Protein AF-0000000084897048 (afdb_homodimer)

Radius of gyration: 25.99 Å; Cα contacts (8 Å, |Δi|>4): 1730; chains: 2; bounding box: 58×79×59 Å

Foldseek 3Di:
DPPPPPDQDADVRLLVQFFAFAEAADQQVVVVVPQADPPLSAQCCLPVPVVSRLVQQLLQQLLFHQEDEQSGPPQFPQSQVVVVVVPDDDPDHSLRSLLSSLVSRVVSQVVDDRHFYEYEDEFHVCCVPVVNLVVRLVGLLVSLVSCLVSPGQAYEYAAAQDLVSVLSSLLSNVVSVHQYEYAYAFFQQHGPVRQGLLRSLVSRLVSVHQEYAYAEQAALVRRLVSVLSSVVSCVVVVGDHAYAYAYAQFHAPPCRVPSRHPCQFPCPPPRRVLRGHDLLVLLVSLVSCVVSRHRYYYYYHRQGSSSSSSNSLSCCVSSVHHRNNCVQDNPLGPQCPDPDPVSNVSSDSCNVNVDDDDSPCPPDDPHGDTNPDDDD/DPPPPPDQDADVRLLVQFFAEAEAADQQVVVVVPQADPPLSAQCCLPVPVVSNLVQQLLQQLLFHQEDEQSGPPQFPQSVVVVVVVPDDDPDHSLRSLLSSLVSRVVSQVVDDRHFYEYEDEFHVCCVPVVNLVVRLVRLLVSLVSCLVSPGQAYEYAAALDLVSVLSNLVSNVVSVHQYEYAYAFFQQHGPVRDGLLNSLVSRLVSVHQEYAYAEQAALVRRLVSVLSSVVSCVVVVGDHAYAYAYAQFHAPPCRVPSRHPCQFPCPPPRRVLRGHDLLVLLVSLVSCVVSRHRYYYYYHRCGSSSSSSNSLSCCVSSVHHRNNCVQDNPLGPQCPDPDPVSNVSSDSCNVNVDDDDSPCPPDDPHGDTNPDDDD

Structure (mmCIF, N/CA/C/O backbone):
data_AF-0000000084897048-model_v1
#
loop_
_entity.id
_entity.type
_entity.pdbx_description
1 polymer 'Hcy-binding domain-containing protein'
#
loop_
_atom_site.group_PDB
_atom_site.id
_atom_site.type_symbol
_atom_site.label_atom_id
_atom_site.label_alt_id
_atom_site.label_comp_id
_atom_site.label_asym_id
_atom_site.label_entity_id
_atom_site.label_seq_id
_atom_site.pdbx_PDB_ins_code
_atom_site.Cartn_x
_atom_site.Cartn_y
_atom_site.Cartn_z
_atom_site.occupancy
_atom_site.B_iso_or_equiv
_atom_site.auth_seq_id
_atom_site.auth_comp_id
_atom_site.auth_asym_id
_atom_site.auth_atom_id
_atom_site.pdbx_PDB_model_num
ATOM 1 N N . MET A 1 1 ? -17.812 -28.391 27.594 1 23.8 1 MET A N 1
ATOM 2 C CA . MET A 1 1 ? -18.328 -28.781 26.281 1 23.8 1 MET A CA 1
ATOM 3 C C . MET A 1 1 ? -17.188 -28.891 25.266 1 23.8 1 MET A C 1
ATOM 5 O O . MET A 1 1 ? -16.344 -27.984 25.172 1 23.8 1 MET A O 1
ATOM 9 N N . ASP A 1 2 ? -16.734 -30.125 25.047 1 28.75 2 ASP A N 1
ATOM 10 C CA . ASP A 1 2 ? -15.57 -30.578 24.281 1 28.75 2 ASP A CA 1
ATOM 11 C C . ASP A 1 2 ? -15.547 -29.938 22.906 1 28.75 2 ASP A C 1
ATOM 13 O O . ASP A 1 2 ? -16.484 -30.125 22.109 1 28.75 2 ASP A O 1
ATOM 17 N N . LYS A 1 3 ? -15.133 -28.688 22.812 1 39.28 3 LYS A N 1
ATOM 18 C CA . LYS A 1 3 ? -15.094 -28.062 21.5 1 39.28 3 LYS A CA 1
ATOM 19 C C . LYS A 1 3 ? -14.688 -29.062 20.422 1 39.28 3 LYS A C 1
ATOM 21 O O . LYS A 1 3 ? -13.594 -29.625 20.484 1 39.28 3 LYS A O 1
ATOM 26 N N . ASN A 1 4 ? -15.469 -29.984 20.172 1 31.81 4 ASN A N 1
ATOM 27 C CA . ASN A 1 4 ? -15.25 -30.953 19.094 1 31.81 4 ASN A CA 1
ATOM 28 C C . ASN A 1 4 ? -14.367 -30.375 17.984 1 31.81 4 ASN A C 1
ATOM 30 O O . ASN A 1 4 ? -14.773 -29.453 17.281 1 31.81 4 ASN A O 1
ATOM 34 N N . ALA A 1 5 ? -13.07 -30.312 18.172 1 45.72 5 ALA A N 1
ATOM 35 C CA . ALA A 1 5 ? -11.977 -29.906 17.297 1 45.72 5 ALA A CA 1
ATOM 36 C C . ALA A 1 5 ? -12.242 -30.328 15.859 1 45.72 5 ALA A C 1
ATOM 38 O O . ALA A 1 5 ? -12.062 -31.5 15.508 1 45.72 5 ALA A O 1
ATOM 39 N N . GLN A 1 6 ? -13.227 -29.984 15.125 1 50.06 6 GLN A N 1
ATOM 40 C CA . GLN A 1 6 ? -13.492 -30.281 13.719 1 50.06 6 GLN A CA 1
ATOM 41 C C . GLN A 1 6 ? -12.211 -30.219 12.898 1 50.06 6 GLN A C 1
ATOM 43 O O . GLN A 1 6 ? -11.445 -29.25 12.992 1 50.06 6 GLN A O 1
ATOM 48 N N . SER A 1 7 ? -11.641 -31.344 12.305 1 66.12 7 SER A N 1
ATOM 49 C CA . SER A 1 7 ? -10.43 -31.547 11.516 1 66.12 7 SER A CA 1
ATOM 50 C C . SER A 1 7 ? -10.328 -30.531 10.375 1 66.12 7 SER A C 1
ATOM 52 O O . SER A 1 7 ? -11.336 -30.203 9.734 1 66.12 7 SER A O 1
ATOM 54 N N . LYS A 1 8 ? -9.188 -29.75 10.164 1 84.75 8 LYS A N 1
ATOM 55 C CA . LYS A 1 8 ? -8.852 -28.844 9.078 1 84.75 8 LYS A CA 1
ATOM 56 C C . LYS A 1 8 ? -9.078 -29.484 7.715 1 84.75 8 LYS A C 1
ATOM 58 O O . LYS A 1 8 ? -8.578 -30.578 7.453 1 84.75 8 LYS A O 1
ATOM 63 N N . LYS A 1 9 ? -10 -28.969 6.941 1 92.06 9 LYS A N 1
ATOM 64 C CA . LYS A 1 9 ? -10.227 -29.484 5.598 1 92.06 9 LYS A CA 1
ATOM 65 C C . LYS A 1 9 ? -9.031 -29.234 4.691 1 92.06 9 LYS A C 1
ATOM 67 O O . LYS A 1 9 ? -8.492 -28.125 4.668 1 92.06 9 LYS A O 1
ATOM 72 N N . GLY A 1 10 ? -8.688 -30.234 3.906 1 96.5 10 GLY A N 1
ATOM 73 C CA . GLY A 1 10 ? -7.57 -30.094 2.982 1 96.5 10 GLY A CA 1
ATOM 74 C C . GLY A 1 10 ? -7.922 -29.328 1.722 1 96.5 10 GLY A C 1
ATOM 75 O O . GLY A 1 10 ? -9.078 -28.969 1.52 1 96.5 10 GLY A O 1
ATOM 76 N N . LEU A 1 11 ? -6.961 -29.094 0.894 1 98.19 11 LEU A N 1
ATOM 77 C CA . LEU A 1 11 ? -7.117 -28.281 -0.309 1 98.19 11 LEU A CA 1
ATOM 78 C C . LEU A 1 11 ? -8.141 -28.906 -1.252 1 98.19 11 LEU A C 1
ATOM 80 O O . LEU A 1 11 ? -9.055 -28.219 -1.722 1 98.19 11 LEU A O 1
ATOM 84 N N . LEU A 1 12 ? -8.039 -30.156 -1.539 1 98.06 12 LEU A N 1
ATOM 85 C CA . LEU A 1 12 ? -8.883 -30.812 -2.527 1 98.06 12 LEU A CA 1
ATOM 86 C C . LEU A 1 12 ? -10.328 -30.891 -2.045 1 98.06 12 LEU A C 1
ATOM 88 O O . LEU A 1 12 ? -11.258 -30.75 -2.842 1 98.06 12 LEU A O 1
ATOM 92 N N . GLU A 1 13 ? -10.508 -31.141 -0.814 1 97.19 13 GLU A N 1
ATOM 93 C CA . GLU A 1 13 ? -11.859 -31.125 -0.248 1 97.19 13 GLU A CA 1
ATOM 94 C C . GLU A 1 13 ? -12.508 -29.75 -0.393 1 97.19 13 GLU A C 1
ATOM 96 O O . GLU A 1 13 ? -13.688 -29.641 -0.728 1 97.19 13 GLU A O 1
ATOM 101 N N . ARG A 1 14 ? -11.719 -28.75 -0.161 1 97.44 14 ARG A N 1
ATOM 102 C CA . ARG A 1 14 ? -12.227 -27.391 -0.279 1 97.44 14 ARG A CA 1
ATOM 103 C C . ARG A 1 14 ? -12.609 -27.062 -1.72 1 97.44 14 ARG A C 1
ATOM 105 O O . ARG A 1 14 ? -13.648 -26.453 -1.97 1 97.44 14 ARG A O 1
ATOM 112 N N . LEU A 1 15 ? -11.773 -27.453 -2.621 1 97.94 15 LEU A N 1
ATOM 113 C CA . LEU A 1 15 ? -12 -27.172 -4.031 1 97.94 15 LEU A CA 1
ATOM 114 C C . LEU A 1 15 ? -13.273 -27.844 -4.531 1 97.94 15 LEU A C 1
ATOM 116 O O . LEU A 1 15 ? -13.945 -27.328 -5.43 1 97.94 15 LEU A O 1
ATOM 120 N N . LYS A 1 16 ? -13.602 -28.953 -3.961 1 96.44 16 LYS A N 1
ATOM 121 C CA . LYS A 1 16 ? -14.828 -29.656 -4.309 1 96.44 16 LYS A CA 1
ATOM 122 C C . LYS A 1 16 ? -16.062 -28.891 -3.838 1 96.44 16 LYS A C 1
ATOM 124 O O . LYS A 1 16 ? -17.125 -28.969 -4.457 1 96.44 16 LYS A O 1
ATOM 129 N N . GLU A 1 17 ? -15.891 -28.141 -2.834 1 95.94 17 GLU A N 1
ATOM 130 C CA . GLU A 1 17 ? -17.031 -27.484 -2.199 1 95.94 17 GLU A CA 1
ATOM 131 C C . GLU A 1 17 ? -17.203 -26.062 -2.723 1 95.94 17 GLU A C 1
ATOM 133 O O . GLU A 1 17 ? -18.297 -25.5 -2.643 1 95.94 17 GLU A O 1
ATOM 138 N N . GLY A 1 18 ? -16.172 -25.438 -3.174 1 96.56 18 GLY A N 1
ATOM 139 C CA . GLY A 1 18 ? -16.203 -24.062 -3.641 1 96.56 18 GLY A CA 1
ATOM 140 C C . GLY A 1 18 ? -14.836 -23.5 -3.922 1 96.56 18 GLY A C 1
ATOM 141 O O . GLY A 1 18 ? -13.828 -24.203 -3.82 1 96.56 18 GLY A O 1
ATOM 142 N N . PRO A 1 19 ? -14.789 -22.203 -4.238 1 98.56 19 PRO A N 1
ATOM 143 C CA . PRO A 1 19 ? -13.5 -21.594 -4.566 1 98.56 19 PRO A CA 1
ATOM 144 C C . PRO A 1 19 ? -12.617 -21.406 -3.338 1 98.56 19 PRO A C 1
ATOM 146 O O . PRO A 1 19 ? -13.125 -21.203 -2.23 1 98.56 19 PRO A O 1
ATOM 149 N N . VAL A 1 20 ? -11.344 -21.547 -3.559 1 98.81 20 VAL A N 1
ATOM 150 C CA . VAL A 1 20 ? -10.312 -21.281 -2.564 1 98.81 20 VAL A CA 1
ATOM 151 C C . VAL A 1 20 ? -9.633 -19.953 -2.877 1 98.81 20 VAL A C 1
ATOM 153 O O . VAL A 1 20 ? -9.281 -19.688 -4.027 1 98.81 20 VAL A O 1
ATOM 156 N N . VAL A 1 21 ? -9.477 -19.094 -1.864 1 98.88 21 VAL A N 1
ATOM 157 C CA . VAL A 1 21 ? -8.844 -17.781 -2.041 1 98.88 21 VAL A CA 1
ATOM 158 C C . VAL A 1 21 ? -7.387 -17.844 -1.577 1 98.88 21 VAL A C 1
ATOM 160 O O . VAL A 1 21 ? -7.109 -18.219 -0.436 1 98.88 21 VAL A O 1
ATOM 163 N N . GLY A 1 22 ? -6.477 -17.531 -2.463 1 98.81 22 GLY A N 1
ATOM 164 C CA . GLY A 1 22 ? -5.062 -17.469 -2.137 1 98.81 22 GLY A CA 1
ATOM 165 C C . GLY A 1 22 ? -4.656 -16.125 -1.538 1 98.81 22 GLY A C 1
ATOM 166 O O . GLY A 1 22 ? -5.469 -15.203 -1.468 1 98.81 22 GLY A O 1
ATOM 167 N N . ASP A 1 23 ? -3.426 -16.047 -1.072 1 98.56 23 ASP A N 1
ATOM 168 C CA . ASP A 1 23 ? -2.881 -14.797 -0.57 1 98.56 23 ASP A CA 1
ATOM 169 C C . ASP A 1 23 ? -2.346 -13.93 -1.711 1 98.56 23 ASP A C 1
ATOM 171 O O . ASP A 1 23 ? -2.801 -14.047 -2.85 1 98.56 23 ASP A O 1
ATOM 175 N N . GLY A 1 24 ? -1.508 -12.891 -1.351 1 98.19 24 GLY A N 1
ATOM 176 C CA . GLY A 1 24 ? -1.084 -11.922 -2.348 1 98.19 24 GLY A CA 1
ATOM 177 C C . GLY A 1 24 ? 0.413 -11.68 -2.344 1 98.19 24 GLY A C 1
ATOM 178 O O . GLY A 1 24 ? 1.196 -12.594 -2.09 1 98.19 24 GLY A O 1
ATOM 179 N N . SER A 1 25 ? 0.793 -10.492 -2.682 1 97.88 25 SER A N 1
ATOM 180 C CA . SER A 1 25 ? 2.17 -10.039 -2.867 1 97.88 25 SER A CA 1
ATOM 181 C C . SER A 1 25 ? 2.961 -10.141 -1.566 1 97.88 25 SER A C 1
ATOM 183 O O . SER A 1 25 ? 2.482 -9.727 -0.509 1 97.88 25 SER A O 1
ATOM 185 N N . MET A 1 26 ? 4.156 -10.672 -1.686 1 96.88 26 MET A N 1
ATOM 186 C CA . MET A 1 26 ? 5.039 -10.703 -0.521 1 96.88 26 MET A CA 1
ATOM 187 C C . MET A 1 26 ? 6.23 -9.773 -0.712 1 96.88 26 MET A C 1
ATOM 189 O O . MET A 1 26 ? 6.324 -8.734 -0.056 1 96.88 26 MET A O 1
ATOM 193 N N . CYS A 1 27 ? 7.043 -10.016 -1.734 1 94.75 27 CYS A N 1
ATOM 194 C CA . CYS A 1 27 ? 8.305 -9.305 -1.899 1 94.75 27 CYS A CA 1
ATOM 195 C C . CYS A 1 27 ? 8.062 -7.828 -2.186 1 94.75 27 CYS A C 1
ATOM 197 O O . CYS A 1 27 ? 8.609 -6.961 -1.501 1 94.75 27 CYS A O 1
ATOM 199 N N . THR A 1 28 ? 7.23 -7.512 -3.15 1 96.5 28 THR A N 1
ATOM 200 C CA . THR A 1 28 ? 7.043 -6.125 -3.551 1 96.5 28 THR A CA 1
ATOM 201 C C . THR A 1 28 ? 6.332 -5.336 -2.453 1 96.5 28 THR A C 1
ATOM 203 O O . THR A 1 28 ? 6.621 -4.156 -2.238 1 96.5 28 THR A O 1
ATOM 206 N N . THR A 1 29 ? 5.395 -5.988 -1.772 1 97.94 29 THR A N 1
ATOM 207 C CA . THR A 1 29 ? 4.711 -5.336 -0.664 1 97.94 29 THR A CA 1
ATOM 208 C C . THR A 1 29 ? 5.676 -5.07 0.487 1 97.94 29 THR A C 1
ATOM 210 O O . THR A 1 29 ? 5.68 -3.98 1.065 1 97.94 29 THR A O 1
ATOM 213 N N . LEU A 1 30 ? 6.527 -6.031 0.82 1 98.12 30 LEU A N 1
ATOM 214 C CA . LEU A 1 30 ? 7.508 -5.859 1.884 1 98.12 30 LEU A CA 1
ATOM 215 C C . LEU A 1 30 ? 8.57 -4.836 1.484 1 98.12 30 LEU A C 1
ATOM 217 O O . LEU A 1 30 ? 9.086 -4.109 2.334 1 98.12 30 LEU A O 1
ATOM 221 N N . GLU A 1 31 ? 8.914 -4.797 0.207 1 97.75 31 GLU A N 1
ATOM 222 C CA . GLU A 1 31 ? 9.836 -3.764 -0.263 1 97.75 31 GLU A CA 1
ATOM 223 C C . GLU A 1 31 ? 9.273 -2.367 -0.014 1 97.75 31 GLU A C 1
ATOM 225 O O . GLU A 1 31 ? 9.977 -1.489 0.489 1 97.75 31 GLU A O 1
ATOM 230 N N . LYS A 1 32 ? 8.023 -2.133 -0.326 1 97.69 32 LYS A N 1
ATOM 231 C CA . LYS A 1 32 ? 7.375 -0.844 -0.095 1 97.69 32 LYS A CA 1
ATOM 232 C C . LYS A 1 32 ? 7.383 -0.484 1.388 1 97.69 32 LYS A C 1
ATOM 234 O O . LYS A 1 32 ? 7.512 0.688 1.746 1 97.69 32 LYS A O 1
ATOM 239 N N . ARG A 1 33 ? 7.301 -1.502 2.188 1 98.19 33 ARG A N 1
ATOM 240 C CA . ARG A 1 33 ? 7.254 -1.297 3.633 1 98.19 33 ARG A CA 1
ATOM 241 C C . ARG A 1 33 ? 8.656 -1.19 4.215 1 98.19 33 ARG A C 1
ATOM 243 O O . ARG A 1 33 ? 8.828 -0.854 5.391 1 98.19 33 ARG A O 1
ATOM 250 N N . GLY A 1 34 ? 9.703 -1.549 3.43 1 97.94 34 GLY A N 1
ATOM 251 C CA . GLY A 1 34 ? 11.078 -1.316 3.844 1 97.94 34 GLY A CA 1
ATOM 252 C C . GLY A 1 34 ? 11.805 -2.59 4.223 1 97.94 34 GLY A C 1
ATOM 253 O O . GLY A 1 34 ? 12.867 -2.539 4.844 1 97.94 34 GLY A O 1
ATOM 254 N N . TYR A 1 35 ? 11.312 -3.83 3.754 1 97.75 35 TYR A N 1
ATOM 255 C CA . TYR A 1 35 ? 11.844 -5.051 4.348 1 97.75 35 TYR A CA 1
ATOM 256 C C . TYR A 1 35 ? 12.289 -6.035 3.27 1 97.75 35 TYR A C 1
ATOM 258 O O . TYR A 1 35 ? 12.523 -7.211 3.553 1 97.75 35 TYR A O 1
ATOM 266 N N . CYS A 1 36 ? 12.32 -5.652 2.061 1 95.75 36 CYS A N 1
ATOM 267 C CA . CYS A 1 36 ? 12.789 -6.504 0.971 1 95.75 36 CYS A CA 1
ATOM 268 C C . CYS A 1 36 ? 13.625 -5.711 -0.022 1 95.75 36 CYS A C 1
ATOM 270 O O . CYS A 1 36 ? 13.289 -4.578 -0.363 1 95.75 36 CYS A O 1
ATOM 272 N N . ARG A 1 37 ? 14.648 -6.32 -0.536 1 93.25 37 ARG A N 1
ATOM 273 C CA . ARG A 1 37 ? 15.562 -5.656 -1.456 1 93.25 37 ARG A CA 1
ATOM 274 C C . ARG A 1 37 ? 15.055 -5.75 -2.893 1 93.25 37 ARG A C 1
ATOM 276 O O . ARG A 1 37 ? 14.891 -6.848 -3.428 1 93.25 37 ARG A O 1
ATOM 283 N N . ALA A 1 38 ? 14.844 -4.621 -3.479 1 94.75 38 ALA A N 1
ATOM 284 C CA . ALA A 1 38 ? 14.516 -4.617 -4.902 1 94.75 38 ALA A CA 1
ATOM 285 C C . ALA A 1 38 ? 15.727 -4.992 -5.75 1 94.75 38 ALA A C 1
ATOM 287 O O . ALA A 1 38 ? 16.797 -4.406 -5.602 1 94.75 38 ALA A O 1
ATOM 288 N N . GLY A 1 39 ? 15.531 -5.828 -6.688 1 91.06 39 GLY A N 1
ATOM 289 C CA . GLY A 1 39 ? 16.609 -6.383 -7.484 1 91.06 39 GLY A CA 1
ATOM 290 C C . GLY A 1 39 ? 16.781 -7.879 -7.293 1 91.06 39 GLY A C 1
ATOM 291 O O . GLY A 1 39 ? 16.203 -8.68 -8.031 1 91.06 39 GLY A O 1
ATOM 292 N N . PRO A 1 40 ? 17.375 -8.227 -6.195 1 86.62 40 PRO A N 1
ATOM 293 C CA . PRO A 1 40 ? 17.5 -9.664 -5.953 1 86.62 40 PRO A CA 1
ATOM 294 C C . PRO A 1 40 ? 16.188 -10.297 -5.492 1 86.62 40 PRO A C 1
ATOM 296 O O . PRO A 1 40 ? 15.93 -11.469 -5.77 1 86.62 40 PRO A O 1
ATOM 299 N N . TRP A 1 41 ? 15.383 -9.562 -4.73 1 90.19 41 TRP A N 1
ATOM 300 C CA . TRP A 1 41 ? 14.094 -9.992 -4.219 1 90.19 41 TRP A CA 1
ATOM 301 C C . TRP A 1 41 ? 14.234 -11.242 -3.354 1 90.19 41 TRP A C 1
ATOM 303 O O . TRP A 1 41 ? 13.422 -12.164 -3.441 1 90.19 41 TRP A O 1
ATOM 313 N N . THR A 1 42 ? 15.328 -11.312 -2.596 1 85.19 42 THR A N 1
ATOM 314 C CA . THR A 1 42 ? 15.531 -12.414 -1.668 1 85.19 42 THR A CA 1
ATOM 315 C C . THR A 1 42 ? 14.648 -1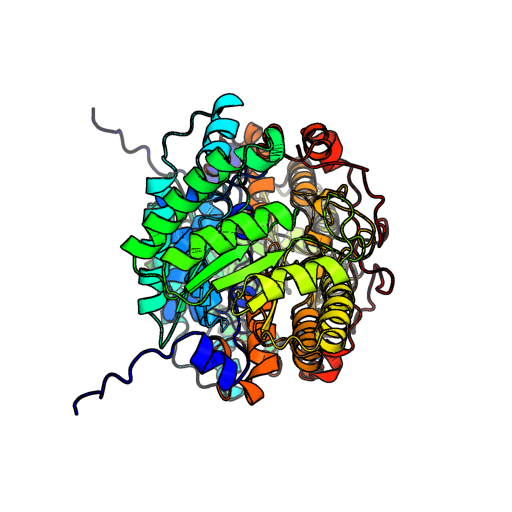2.258 -0.435 1 85.19 42 THR A C 1
ATOM 317 O O . THR A 1 42 ? 14.492 -11.156 0.093 1 85.19 42 THR A O 1
ATOM 320 N N . PRO A 1 43 ? 14.078 -13.344 0.037 1 90.62 43 PRO A N 1
ATOM 321 C CA . PRO A 1 43 ? 13.133 -13.273 1.15 1 90.62 43 PRO A CA 1
ATOM 322 C C . PRO A 1 43 ? 13.82 -13.352 2.514 1 90.62 43 PRO A C 1
ATOM 324 O O . PRO A 1 43 ? 13.352 -14.062 3.404 1 90.62 43 PRO A O 1
ATOM 327 N N . GLU A 1 44 ? 14.875 -12.617 2.773 1 90.06 44 GLU A N 1
ATOM 328 C CA . GLU A 1 44 ? 15.641 -12.664 4.016 1 90.06 44 GLU A CA 1
ATOM 329 C C . GLU A 1 44 ? 14.867 -12.023 5.168 1 90.06 44 GLU A C 1
ATOM 331 O O . GLU A 1 44 ? 15.234 -12.188 6.332 1 90.06 44 GLU A O 1
ATOM 336 N N . ALA A 1 45 ? 13.789 -11.352 4.801 1 93.25 45 ALA A N 1
ATOM 337 C CA . ALA A 1 45 ? 12.977 -10.695 5.824 1 93.25 45 ALA A CA 1
ATOM 338 C C . ALA A 1 45 ? 12.422 -11.711 6.82 1 93.25 45 ALA A C 1
ATOM 340 O O . ALA A 1 45 ? 12.18 -11.375 7.98 1 93.25 45 ALA A O 1
ATOM 341 N N . VAL A 1 46 ? 12.211 -12.945 6.418 1 96.19 46 VAL A N 1
ATOM 342 C CA . VAL A 1 46 ? 11.656 -13.969 7.297 1 96.19 46 VAL A CA 1
ATOM 343 C C . VAL A 1 46 ? 12.602 -14.219 8.469 1 96.19 46 VAL A C 1
ATOM 345 O O . VAL A 1 46 ? 12.18 -14.641 9.547 1 96.19 46 VAL A O 1
ATOM 348 N N . LEU A 1 47 ? 13.93 -13.977 8.273 1 94.19 47 LEU A N 1
ATOM 349 C CA . LEU A 1 47 ? 14.93 -14.148 9.32 1 94.19 47 LEU A CA 1
ATOM 350 C C . LEU A 1 47 ? 15.188 -12.828 10.047 1 94.19 47 LEU A C 1
ATOM 352 O O . LEU A 1 47 ? 15.25 -12.789 11.273 1 94.19 47 LEU A O 1
ATOM 356 N N . LEU A 1 48 ? 15.305 -11.727 9.297 1 93.25 48 LEU A N 1
ATOM 357 C CA . LEU A 1 48 ? 15.797 -10.461 9.828 1 93.25 48 LEU A CA 1
ATOM 358 C C . LEU A 1 48 ? 14.656 -9.656 10.445 1 93.25 48 LEU A C 1
ATOM 360 O O . LEU A 1 48 ? 14.859 -8.93 11.422 1 93.25 48 LEU A O 1
ATOM 364 N N . TYR A 1 49 ? 13.516 -9.758 9.859 1 95.88 49 TYR A N 1
ATOM 365 C CA . TYR A 1 49 ? 12.367 -8.961 10.273 1 95.88 49 TYR A CA 1
ATOM 366 C C . TYR A 1 49 ? 11.102 -9.812 10.32 1 95.88 49 TYR A C 1
ATOM 368 O O . TYR A 1 49 ? 10.086 -9.453 9.711 1 95.88 49 TYR A O 1
ATOM 376 N N . PRO A 1 50 ? 11.055 -10.875 11.102 1 97.12 50 PRO A N 1
ATOM 377 C CA . PRO A 1 50 ? 9.938 -11.812 11.102 1 97.12 50 PRO A CA 1
ATOM 378 C C . PRO A 1 50 ? 8.609 -11.156 11.469 1 97.12 50 PRO A C 1
ATOM 380 O O . PRO A 1 50 ? 7.555 -11.562 10.969 1 97.12 50 PRO A O 1
ATOM 383 N N . ASP A 1 51 ? 8.648 -10.094 12.297 1 96.94 51 ASP A N 1
ATOM 384 C CA . ASP A 1 51 ? 7.406 -9.461 12.727 1 96.94 51 ASP A CA 1
ATOM 385 C C . ASP A 1 51 ? 6.715 -8.75 11.57 1 96.94 51 ASP A C 1
ATOM 387 O O . ASP A 1 51 ? 5.488 -8.75 11.477 1 96.94 51 ASP A O 1
ATOM 391 N N . ALA A 1 52 ? 7.512 -8.109 10.711 1 97.81 52 ALA A N 1
ATOM 392 C CA . ALA A 1 52 ? 6.941 -7.473 9.523 1 97.81 52 ALA A CA 1
ATOM 393 C C . ALA A 1 52 ? 6.289 -8.508 8.609 1 97.81 52 ALA A C 1
ATOM 395 O O . ALA A 1 52 ? 5.211 -8.266 8.062 1 97.81 52 ALA A O 1
ATOM 396 N N . VAL A 1 53 ? 6.91 -9.656 8.445 1 98.31 53 VAL A N 1
ATOM 397 C CA . VAL A 1 53 ? 6.387 -10.734 7.609 1 98.31 53 VAL A CA 1
ATOM 398 C C . VAL A 1 53 ? 5.113 -11.297 8.234 1 98.31 53 VAL A C 1
ATOM 400 O O . VAL A 1 53 ? 4.105 -11.484 7.543 1 98.31 53 VAL A O 1
ATOM 403 N N . LYS A 1 54 ? 5.16 -11.562 9.531 1 98.44 54 LYS A N 1
ATOM 404 C CA . LYS A 1 54 ? 4 -12.094 10.242 1 98.44 54 LYS A CA 1
ATOM 405 C C . LYS A 1 54 ? 2.793 -11.172 10.086 1 98.44 54 LYS A C 1
ATOM 407 O O . LYS A 1 54 ? 1.679 -11.641 9.836 1 98.44 54 LYS A O 1
ATOM 412 N N . GLN A 1 55 ? 3.068 -9.898 10.234 1 98.44 55 GLN A N 1
ATOM 413 C CA . GLN A 1 55 ? 1.963 -8.953 10.133 1 98.44 55 GLN A CA 1
ATOM 414 C C . GLN A 1 55 ? 1.346 -8.969 8.742 1 98.44 55 GLN A C 1
ATOM 416 O O . GLN A 1 55 ? 0.126 -8.859 8.594 1 98.44 55 GLN A O 1
ATOM 421 N N . LEU A 1 56 ? 2.154 -9.039 7.738 1 98.62 56 LEU A N 1
ATOM 422 C CA . LEU A 1 56 ? 1.626 -9.102 6.379 1 98.62 56 LEU A CA 1
ATOM 423 C C . LEU A 1 56 ? 0.777 -10.352 6.184 1 98.62 56 LEU A C 1
ATOM 425 O O . LEU A 1 56 ? -0.311 -10.289 5.609 1 98.62 56 LEU A O 1
ATOM 429 N N . LEU A 1 57 ? 1.249 -11.5 6.645 1 98.69 57 LEU A N 1
ATOM 430 C CA . LEU A 1 57 ? 0.477 -12.734 6.539 1 98.69 57 LEU A CA 1
ATOM 431 C C . LEU A 1 57 ? -0.839 -12.617 7.301 1 98.69 57 LEU A C 1
ATOM 433 O O . LEU A 1 57 ? -1.872 -13.109 6.84 1 98.69 57 LEU A O 1
ATOM 437 N N . ARG A 1 58 ? -0.822 -11.969 8.469 1 98.44 58 ARG A N 1
ATOM 438 C CA . ARG A 1 58 ? -2.045 -11.742 9.234 1 98.44 58 ARG A CA 1
ATOM 439 C C . ARG A 1 58 ? -3.043 -10.914 8.43 1 98.44 58 ARG A C 1
ATOM 441 O O . ARG A 1 58 ? -4.25 -11.148 8.5 1 98.44 58 ARG A O 1
ATOM 448 N N . GLU A 1 59 ? -2.514 -9.938 7.75 1 98.69 59 GLU A N 1
ATOM 449 C CA . GLU A 1 59 ? -3.381 -9.094 6.934 1 98.69 59 GLU A CA 1
ATOM 450 C C . GLU A 1 59 ? -4.062 -9.898 5.832 1 98.69 59 GLU A C 1
ATOM 452 O O . GLU A 1 59 ? -5.242 -9.688 5.547 1 98.69 59 GLU A O 1
ATOM 457 N N . TYR A 1 60 ? -3.324 -10.812 5.211 1 98.81 60 TYR A N 1
ATOM 458 C CA . TYR A 1 60 ? -3.926 -11.641 4.176 1 98.81 60 TYR A CA 1
ATOM 459 C C . TYR A 1 60 ? -4.965 -12.586 4.766 1 98.81 60 TYR A C 1
ATOM 461 O O . TYR A 1 60 ? -6.035 -12.781 4.188 1 98.81 60 TYR A O 1
ATOM 469 N N . MET A 1 61 ? -4.605 -13.188 5.871 1 98.5 61 MET A N 1
ATOM 470 C CA . MET A 1 61 ? -5.559 -14.062 6.547 1 98.5 61 MET A CA 1
ATOM 471 C C . MET A 1 61 ? -6.84 -13.312 6.891 1 98.5 61 MET A C 1
ATOM 473 O O . MET A 1 61 ? -7.941 -13.789 6.609 1 98.5 61 MET A O 1
ATOM 477 N N . ARG A 1 62 ? -6.668 -12.148 7.422 1 97.94 62 ARG A N 1
ATOM 478 C CA . ARG A 1 62 ? -7.809 -11.32 7.797 1 97.94 62 ARG A CA 1
ATOM 479 C C . ARG A 1 62 ? -8.609 -10.906 6.57 1 97.94 62 ARG A C 1
ATOM 481 O O . ARG A 1 62 ? -9.836 -10.789 6.625 1 97.94 62 ARG A O 1
ATOM 488 N N . ALA A 1 63 ? -7.938 -10.672 5.484 1 98.5 63 ALA A N 1
ATOM 489 C CA . ALA A 1 63 ? -8.555 -10.242 4.234 1 98.5 63 ALA A CA 1
ATOM 490 C C . ALA A 1 63 ? -9.43 -11.336 3.645 1 98.5 63 ALA A C 1
ATOM 492 O O . ALA A 1 63 ? -10.289 -11.07 2.795 1 98.5 63 ALA A O 1
ATOM 493 N N . GLY A 1 64 ? -9.18 -12.594 4.055 1 98.38 64 GLY A N 1
ATOM 494 C CA . GLY A 1 64 ? -10.047 -13.672 3.613 1 98.38 64 GLY A CA 1
ATOM 495 C C . GLY A 1 64 ? -9.305 -14.766 2.863 1 98.38 64 GLY A C 1
ATOM 496 O O . GLY A 1 64 ? -9.922 -15.672 2.307 1 98.38 64 GLY A O 1
ATOM 497 N N . ALA A 1 65 ? -8 -14.703 2.83 1 98.69 65 ALA A N 1
ATOM 498 C CA . ALA A 1 65 ? -7.242 -15.797 2.232 1 98.69 65 ALA A CA 1
ATOM 499 C C . ALA A 1 65 ? -7.508 -17.109 2.963 1 98.69 65 ALA A C 1
ATOM 501 O O . ALA A 1 65 ? -7.637 -17.125 4.191 1 98.69 65 ALA A O 1
ATOM 502 N N . ASP A 1 66 ? -7.562 -18.188 2.23 1 98.44 66 ASP A N 1
ATOM 503 C CA . ASP A 1 66 ? -7.691 -19.531 2.787 1 98.44 66 ASP A CA 1
ATOM 504 C C . ASP A 1 66 ? -6.324 -20.188 2.939 1 98.44 66 ASP A C 1
ATOM 506 O O . ASP A 1 66 ? -6.184 -21.172 3.668 1 98.44 66 ASP A O 1
ATOM 510 N N . VAL A 1 67 ? -5.391 -19.641 2.225 1 98.69 67 VAL A N 1
ATOM 511 C CA . VAL A 1 67 ? -4.066 -20.25 2.125 1 98.69 67 VAL A CA 1
ATOM 512 C C . VAL A 1 67 ? -2.994 -19.188 2.391 1 98.69 67 VAL A C 1
ATOM 514 O O . VAL A 1 67 ? -3.07 -18.078 1.873 1 98.69 67 VAL A O 1
ATOM 517 N N . LEU A 1 68 ? -2.084 -19.484 3.201 1 98.69 68 LEU A N 1
ATOM 518 C CA . LEU A 1 68 ? -0.853 -18.719 3.33 1 98.69 68 LEU A CA 1
ATOM 519 C C . LEU A 1 68 ? 0.319 -19.438 2.684 1 98.69 68 LEU A C 1
ATOM 521 O O . LEU A 1 68 ? 0.682 -20.547 3.109 1 98.69 68 LEU A O 1
ATOM 525 N N . GLN A 1 69 ? 0.815 -18.875 1.675 1 98.25 69 GLN A N 1
ATOM 526 C CA . GLN A 1 69 ? 2.035 -19.406 1.078 1 98.25 69 GLN A CA 1
ATOM 527 C C . GLN A 1 69 ? 3.26 -19.047 1.914 1 98.25 69 GLN A C 1
ATOM 529 O O . GLN A 1 69 ? 3.363 -17.938 2.428 1 98.25 69 GLN A O 1
ATOM 534 N N . THR A 1 70 ? 4.148 -19.984 2.045 1 97.69 70 THR A N 1
ATOM 535 C CA . THR A 1 70 ? 5.398 -19.688 2.74 1 97.69 70 THR A CA 1
ATOM 536 C C . THR A 1 70 ? 6.145 -18.547 2.061 1 97.69 70 THR A C 1
ATOM 538 O O . THR A 1 70 ? 6.328 -18.562 0.841 1 97.69 70 THR A O 1
ATOM 541 N N . PRO A 1 71 ? 6.566 -17.562 2.84 1 94.75 71 PRO A N 1
ATOM 542 C CA . PRO A 1 71 ? 7.211 -16.391 2.236 1 94.75 71 PRO A CA 1
ATOM 543 C C . PRO A 1 71 ? 8.68 -16.641 1.896 1 94.75 71 PRO A C 1
ATOM 545 O O . PRO A 1 71 ? 9.562 -15.953 2.418 1 94.75 71 PRO A O 1
ATOM 548 N N . CYS A 1 72 ? 8.93 -17.547 1.026 1 90.25 72 CYS A N 1
ATOM 549 C CA . CYS A 1 72 ? 10.281 -17.922 0.622 1 90.25 72 CYS A CA 1
ATOM 550 C C . CYS A 1 72 ? 10.383 -18.031 -0.894 1 90.25 72 CYS A C 1
ATOM 552 O O . CYS A 1 72 ? 11.078 -18.906 -1.404 1 90.25 72 CYS A O 1
ATOM 554 N N . PHE A 1 73 ? 9.648 -17.172 -1.502 1 84.25 73 PHE A N 1
ATOM 555 C CA . PHE A 1 73 ? 9.656 -17.172 -2.961 1 84.25 73 PHE A CA 1
ATOM 556 C C . PHE A 1 73 ? 11.078 -17.125 -3.5 1 84.25 73 PHE A C 1
ATOM 558 O O . PHE A 1 73 ? 11.898 -16.312 -3.039 1 84.25 73 PHE A O 1
ATOM 565 N N . TYR A 1 74 ? 11.367 -18.016 -4.418 1 76.69 74 TYR A N 1
ATOM 566 C CA . TYR A 1 74 ? 12.578 -18.047 -5.242 1 76.69 74 TYR A CA 1
ATOM 567 C C . TYR A 1 74 ? 13.812 -18.25 -4.383 1 76.69 74 TYR A C 1
ATOM 569 O O . TYR A 1 74 ? 14.914 -17.844 -4.758 1 76.69 74 TYR A O 1
ATOM 577 N N . CYS A 1 75 ? 13.617 -18.828 -3.225 1 79.94 75 CYS A N 1
ATOM 578 C CA . CYS A 1 75 ? 14.758 -19.062 -2.35 1 79.94 75 CYS A CA 1
ATOM 579 C C . CYS A 1 75 ? 15.383 -20.422 -2.629 1 79.94 75 CYS A C 1
ATOM 581 O O . CYS A 1 75 ? 14.883 -21.453 -2.16 1 79.94 75 CYS A O 1
ATOM 583 N N . ASN A 1 76 ? 16.391 -20.422 -3.359 1 76.81 76 ASN A N 1
ATOM 584 C CA . ASN A 1 76 ? 17.203 -21.609 -3.619 1 76.81 76 ASN A CA 1
ATOM 585 C C . ASN A 1 76 ? 18.688 -21.281 -3.686 1 76.81 76 ASN A C 1
ATOM 587 O O . ASN A 1 76 ? 19.062 -20.094 -3.705 1 76.81 76 ASN A O 1
ATOM 591 N N . ASP A 1 77 ? 19.438 -22.25 -3.605 1 73.56 77 ASP A N 1
ATOM 592 C CA . ASP A 1 77 ? 20.875 -22.062 -3.484 1 73.56 77 ASP A CA 1
ATOM 593 C C . ASP A 1 77 ? 21.438 -21.266 -4.652 1 73.56 77 ASP A C 1
ATOM 595 O O . ASP A 1 77 ? 22.312 -20.406 -4.469 1 73.56 77 ASP A O 1
ATOM 599 N N . GLY A 1 78 ? 21 -21.516 -5.805 1 70.69 78 GLY A N 1
ATOM 600 C CA . GLY A 1 78 ? 21.469 -20.781 -6.973 1 70.69 78 GLY A CA 1
ATOM 601 C C . GLY A 1 78 ? 21.234 -19.297 -6.879 1 70.69 78 GLY A C 1
ATOM 602 O O . GLY A 1 78 ? 22.109 -18.5 -7.215 1 70.69 78 GLY A O 1
ATOM 603 N N . LYS A 1 79 ? 20.094 -18.922 -6.402 1 76.31 79 LYS A N 1
ATOM 604 C CA . LYS A 1 79 ? 19.75 -17.516 -6.258 1 76.31 79 LYS A CA 1
ATOM 605 C C . LYS A 1 79 ? 20.625 -16.828 -5.207 1 76.31 79 LYS A C 1
ATOM 607 O O . LYS A 1 79 ? 21.156 -15.75 -5.449 1 76.31 79 LYS A O 1
ATOM 612 N N . LEU A 1 80 ? 20.703 -17.438 -4.062 1 77.94 80 LEU A N 1
ATOM 613 C CA . LEU A 1 80 ? 21.5 -16.844 -2.992 1 77.94 80 LEU A CA 1
ATOM 614 C C . LEU A 1 80 ? 22.969 -16.734 -3.398 1 77.94 80 LEU A C 1
ATOM 616 O O . LEU A 1 80 ? 23.625 -15.75 -3.088 1 77.94 80 LEU A O 1
ATOM 620 N N . LYS A 1 81 ? 23.406 -17.734 -4.07 1 72.06 81 LYS A N 1
ATOM 621 C CA . LYS A 1 81 ? 24.781 -17.719 -4.574 1 72.06 81 LYS A CA 1
ATOM 622 C C . LYS A 1 81 ? 24.969 -16.594 -5.598 1 72.06 81 LYS A C 1
ATOM 624 O O . LYS A 1 81 ? 26 -15.938 -5.609 1 72.06 81 LYS A O 1
ATOM 629 N N . ASN A 1 82 ? 24.016 -16.5 -6.375 1 69.69 82 ASN A N 1
ATOM 630 C CA . ASN A 1 82 ? 24.078 -15.461 -7.398 1 69.69 82 ASN A CA 1
ATOM 631 C C . ASN A 1 82 ? 24.172 -14.07 -6.785 1 69.69 82 ASN A C 1
ATOM 633 O O . ASN A 1 82 ? 24.906 -13.211 -7.277 1 69.69 82 ASN A O 1
ATOM 637 N N . VAL A 1 83 ? 23.516 -13.828 -5.836 1 70.31 83 VAL A N 1
ATOM 638 C CA . VAL A 1 83 ? 23.531 -12.547 -5.137 1 70.31 83 VAL A CA 1
ATOM 639 C C . VAL A 1 83 ? 24.875 -12.352 -4.457 1 70.31 83 VAL A C 1
ATOM 641 O O . VAL A 1 83 ? 25.453 -11.258 -4.512 1 70.31 83 VAL A O 1
ATOM 644 N N . SER A 1 84 ? 25.312 -13.383 -3.885 1 66.75 84 SER A N 1
ATOM 645 C CA . SER A 1 84 ? 26.609 -13.32 -3.236 1 66.75 84 SER A CA 1
ATOM 646 C C . SER A 1 84 ? 27.719 -13.023 -4.246 1 66.75 84 SER A C 1
ATOM 648 O O . SER A 1 84 ? 28.625 -12.234 -3.965 1 66.75 84 SER A O 1
ATOM 650 N N . GLN A 1 85 ? 27.609 -13.633 -5.281 1 65 85 GLN A N 1
ATOM 651 C CA . GLN A 1 85 ? 28.625 -13.453 -6.32 1 65 85 GLN A CA 1
ATOM 652 C C . GLN A 1 85 ? 28.594 -12.031 -6.879 1 65 85 GLN A C 1
ATOM 654 O O . GLN A 1 85 ? 29.594 -11.547 -7.418 1 65 85 GLN A O 1
ATOM 659 N N . SER A 1 86 ? 27.547 -11.445 -6.688 1 62.97 86 SER A N 1
ATOM 660 C CA . SER A 1 86 ? 27.422 -10.078 -7.191 1 62.97 86 SER A CA 1
ATOM 661 C C . SER A 1 86 ? 27.906 -9.07 -6.156 1 62.97 86 SER A C 1
ATOM 663 O O . SER A 1 86 ? 27.812 -7.859 -6.375 1 62.97 86 SER A O 1
ATOM 665 N N . GLY A 1 87 ? 28.406 -9.57 -5.059 1 63.81 87 GLY A N 1
ATOM 666 C CA . GLY A 1 87 ? 29.094 -8.688 -4.141 1 63.81 87 GLY A CA 1
ATOM 667 C C . GLY A 1 87 ? 28.391 -8.539 -2.805 1 63.81 87 GLY A C 1
ATOM 668 O O . GLY A 1 87 ? 28.875 -7.824 -1.92 1 63.81 87 GLY A O 1
ATOM 669 N N . GLU A 1 88 ? 27.297 -9.156 -2.75 1 64.56 88 GLU A N 1
ATOM 670 C CA . GLU A 1 88 ? 26.609 -9.047 -1.467 1 64.56 88 GLU A CA 1
ATOM 671 C C . GLU A 1 88 ? 26.844 -10.289 -0.608 1 64.56 88 GLU A C 1
ATOM 673 O O . GLU A 1 88 ? 26.719 -11.414 -1.089 1 64.56 88 GLU A O 1
ATOM 678 N N . SER A 1 89 ? 27.359 -10.023 0.501 1 63.5 89 SER A N 1
ATOM 679 C CA . SER A 1 89 ? 27.547 -11.156 1.401 1 63.5 89 SER A CA 1
ATOM 680 C C . SER A 1 89 ? 26.219 -11.594 2.02 1 63.5 89 SER A C 1
ATOM 682 O O . SER A 1 89 ? 25.547 -10.797 2.674 1 63.5 89 SER A O 1
ATOM 684 N N . ILE A 1 90 ? 25.766 -12.703 1.57 1 69 90 ILE A N 1
ATOM 685 C CA . ILE A 1 90 ? 24.547 -13.25 2.172 1 69 90 ILE A CA 1
ATOM 686 C C . ILE A 1 90 ? 24.922 -14.359 3.152 1 69 90 ILE A C 1
ATOM 688 O O . ILE A 1 90 ? 25.625 -15.305 2.795 1 69 90 ILE A O 1
ATOM 692 N N . SER A 1 91 ? 24.516 -14.195 4.336 1 68.69 91 SER A N 1
ATOM 693 C CA . SER A 1 91 ? 24.938 -15.109 5.398 1 68.69 91 SER A CA 1
ATOM 694 C C . SER A 1 91 ? 23.859 -16.156 5.688 1 68.69 91 SER A C 1
ATOM 696 O O . SER A 1 91 ? 24.031 -16.984 6.578 1 68.69 91 SER A O 1
ATOM 698 N N . TYR A 1 92 ? 22.844 -16.156 4.922 1 81.12 92 TYR A N 1
ATOM 699 C CA . TYR A 1 92 ? 21.797 -17.125 5.23 1 81.12 92 TYR A CA 1
ATOM 700 C C . TYR A 1 92 ? 21.766 -18.234 4.199 1 81.12 92 TYR A C 1
ATOM 702 O O . TYR A 1 92 ? 22.109 -18.031 3.031 1 81.12 92 TYR A O 1
ATOM 710 N N . SER A 1 93 ? 21.391 -19.406 4.742 1 83.25 93 SER A N 1
ATOM 711 C CA . SER A 1 93 ? 21.234 -20.547 3.834 1 83.25 93 SER A CA 1
ATOM 712 C C . SER A 1 93 ? 19.797 -20.641 3.318 1 83.25 93 SER A C 1
ATOM 714 O O . SER A 1 93 ? 18.875 -20.109 3.938 1 83.25 93 SER A O 1
ATOM 716 N N . THR A 1 94 ? 19.688 -21.312 2.223 1 85.06 94 THR A N 1
ATOM 717 C CA . THR A 1 94 ? 18.359 -21.594 1.665 1 85.06 94 THR A CA 1
ATOM 718 C C . THR A 1 94 ? 17.516 -22.375 2.66 1 85.06 94 THR A C 1
ATOM 720 O O . THR A 1 94 ? 16.328 -22.094 2.818 1 85.06 94 THR A O 1
ATOM 723 N N . GLU A 1 95 ? 18.125 -23.281 3.297 1 88 95 GLU A N 1
ATOM 724 C CA . GLU A 1 95 ? 17.438 -24.078 4.285 1 88 95 GLU A CA 1
ATOM 725 C C . GLU A 1 95 ? 16.922 -23.219 5.438 1 88 95 GLU A C 1
ATOM 727 O O . GLU A 1 95 ? 15.773 -23.391 5.879 1 88 95 GLU A O 1
ATOM 732 N N . ALA A 1 96 ? 17.75 -22.359 5.902 1 89.62 96 ALA A N 1
ATOM 733 C CA . ALA A 1 96 ? 17.359 -21.5 7.023 1 89.62 96 ALA A CA 1
ATOM 734 C C . ALA A 1 96 ? 16.172 -20.609 6.652 1 89.62 96 ALA A C 1
ATOM 736 O O . ALA A 1 96 ? 15.258 -20.438 7.457 1 89.62 96 ALA A O 1
ATOM 737 N N . ILE A 1 97 ? 16.188 -20.078 5.465 1 92.19 97 ILE A N 1
ATOM 738 C CA . ILE A 1 97 ? 15.125 -19.203 4.996 1 92.19 97 ILE A CA 1
ATOM 739 C C . ILE A 1 97 ? 13.828 -20 4.852 1 92.19 97 ILE A C 1
ATOM 741 O O . ILE A 1 97 ? 12.781 -19.578 5.344 1 92.19 97 ILE A O 1
ATOM 745 N N . ASN A 1 98 ? 13.891 -21.172 4.207 1 92.75 98 ASN A N 1
ATOM 746 C CA . ASN A 1 98 ? 12.695 -21.969 3.994 1 92.75 98 ASN A CA 1
ATOM 747 C C . ASN A 1 98 ? 12.102 -22.469 5.312 1 92.75 98 ASN A C 1
ATOM 749 O O . ASN A 1 98 ? 10.875 -22.5 5.473 1 92.75 98 ASN A O 1
ATOM 753 N N . GLU A 1 99 ? 12.961 -22.828 6.219 1 94.12 99 GLU A N 1
ATOM 754 C CA . GLU A 1 99 ? 12.5 -23.281 7.531 1 94.12 99 GLU A CA 1
ATOM 755 C C . GLU A 1 99 ? 11.789 -22.141 8.273 1 94.12 99 GLU A C 1
ATOM 757 O O . GLU A 1 99 ? 10.719 -22.344 8.844 1 94.12 99 GLU A O 1
ATOM 762 N N . ALA A 1 100 ? 12.469 -21 8.266 1 96.06 100 ALA A N 1
ATOM 763 C CA . ALA A 1 100 ? 11.875 -19.844 8.922 1 96.06 100 ALA A CA 1
ATOM 764 C C . ALA A 1 100 ? 10.547 -19.469 8.281 1 96.06 100 ALA A C 1
ATOM 766 O O . ALA A 1 100 ? 9.594 -19.109 8.984 1 96.06 100 ALA A O 1
ATOM 767 N N . ALA A 1 101 ? 10.484 -19.531 6.992 1 97.12 101 ALA A N 1
ATOM 768 C CA . ALA A 1 101 ? 9.266 -19.219 6.258 1 97.12 101 ALA A CA 1
ATOM 769 C C . ALA A 1 101 ? 8.133 -20.172 6.652 1 97.12 101 ALA A C 1
ATOM 771 O O . ALA A 1 101 ? 7 -19.734 6.867 1 97.12 101 ALA A O 1
ATOM 772 N N . CYS A 1 102 ? 8.414 -21.453 6.746 1 97.88 102 CYS A N 1
ATOM 773 C CA . CYS A 1 102 ? 7.422 -22.438 7.16 1 97.88 102 CYS A CA 1
ATOM 774 C C . CYS A 1 102 ? 6.934 -22.156 8.578 1 97.88 102 CYS A C 1
ATOM 776 O O . CYS A 1 102 ? 5.73 -22.188 8.844 1 97.88 102 CYS A O 1
ATOM 778 N N . ARG A 1 103 ? 7.863 -21.891 9.445 1 98 103 ARG A N 1
ATOM 779 C CA . ARG A 1 103 ? 7.508 -21.625 10.836 1 98 103 ARG A CA 1
ATOM 780 C C . ARG A 1 103 ? 6.578 -20.422 10.945 1 98 103 ARG A C 1
ATOM 782 O O . ARG A 1 103 ? 5.562 -20.484 11.648 1 98 103 ARG A O 1
ATOM 789 N N . ILE A 1 104 ? 6.922 -19.375 10.273 1 98.38 104 ILE A N 1
ATOM 790 C CA . ILE A 1 104 ? 6.133 -18.156 10.32 1 98.38 104 ILE A CA 1
ATOM 791 C C . ILE A 1 104 ? 4.742 -18.406 9.742 1 98.38 104 ILE A C 1
ATOM 793 O O . ILE A 1 104 ? 3.736 -18 10.328 1 98.38 104 ILE A O 1
ATOM 797 N N . ALA A 1 105 ? 4.676 -19.062 8.594 1 98.5 105 ALA A N 1
ATOM 798 C CA . ALA A 1 105 ? 3.391 -19.359 7.957 1 98.5 105 ALA A CA 1
ATOM 799 C C . ALA A 1 105 ? 2.498 -20.188 8.875 1 98.5 105 ALA A C 1
ATOM 801 O O . ALA A 1 105 ? 1.311 -19.891 9.031 1 98.5 105 ALA A O 1
ATOM 802 N N . HIS A 1 106 ? 3.076 -21.203 9.523 1 98.56 106 HIS A N 1
ATOM 803 C CA . HIS A 1 106 ? 2.312 -22.031 10.445 1 98.56 106 HIS A CA 1
ATOM 804 C C . HIS A 1 106 ? 1.858 -21.234 11.664 1 98.56 106 HIS A C 1
ATOM 806 O O . HIS A 1 106 ? 0.73 -21.406 12.133 1 98.56 106 HIS A O 1
ATOM 812 N N . GLU A 1 107 ? 2.777 -20.484 12.18 1 98.31 107 GLU A N 1
ATOM 813 C CA . GLU A 1 107 ? 2.441 -19.672 13.344 1 98.31 107 GLU A CA 1
ATOM 814 C C . GLU A 1 107 ? 1.219 -18.797 13.07 1 98.31 107 GLU A C 1
ATOM 816 O O . GLU A 1 107 ? 0.276 -18.781 13.859 1 98.31 107 GLU A O 1
ATOM 821 N N . ILE A 1 108 ? 1.196 -18.078 11.969 1 98.25 108 ILE A N 1
ATOM 822 C CA . ILE A 1 108 ? 0.099 -17.172 11.656 1 98.25 108 ILE A CA 1
ATOM 823 C C . ILE A 1 108 ? -1.147 -17.984 11.289 1 98.25 108 ILE A C 1
ATOM 825 O O . ILE A 1 108 ? -2.264 -17.609 11.664 1 98.25 108 ILE A O 1
ATOM 829 N N . ALA A 1 109 ? -0.955 -19.031 10.547 1 98 109 ALA A N 1
ATOM 830 C CA . ALA A 1 109 ? -2.086 -19.891 10.211 1 98 109 ALA A CA 1
ATOM 831 C C . ALA A 1 109 ? -2.793 -20.391 11.469 1 98 109 ALA A C 1
ATOM 833 O O . ALA A 1 109 ? -4.02 -20.5 11.492 1 98 109 ALA A O 1
ATOM 834 N N . ASN A 1 110 ? -2.07 -20.688 12.5 1 97.25 110 ASN A N 1
ATOM 835 C CA . ASN A 1 110 ? -2.613 -21.219 13.742 1 97.25 110 ASN A CA 1
ATOM 836 C C . ASN A 1 110 ? -3.369 -20.156 14.523 1 97.25 110 ASN A C 1
ATOM 838 O O . ASN A 1 110 ? -4.137 -20.469 15.438 1 97.25 110 ASN A O 1
ATOM 842 N N . GLU A 1 111 ? -3.1 -18.906 14.195 1 96.06 111 GLU A N 1
ATOM 843 C CA . GLU A 1 111 ? -3.879 -17.844 14.82 1 96.06 111 GLU A CA 1
ATOM 844 C C . GLU A 1 111 ? -5.312 -17.828 14.297 1 96.06 111 GLU A C 1
ATOM 846 O O . GLU A 1 111 ? -6.203 -17.266 14.93 1 96.06 111 GLU A O 1
ATOM 851 N N . GLY A 1 112 ? -5.539 -18.328 13.078 1 91.88 112 GLY A N 1
ATOM 852 C CA . GLY A 1 112 ? -6.855 -18.344 12.461 1 91.88 112 GLY A CA 1
ATOM 853 C C . GLY A 1 112 ? -7.539 -19.688 12.547 1 91.88 112 GLY A C 1
ATOM 854 O O . GLY A 1 112 ? -7.023 -20.609 13.18 1 91.88 112 GLY A O 1
ATOM 855 N N . ASP A 1 113 ? -8.789 -19.609 11.875 1 85.44 113 ASP A N 1
ATOM 856 C CA . ASP A 1 113 ? -9.578 -20.828 11.828 1 85.44 113 ASP A CA 1
ATOM 857 C C . ASP A 1 113 ? -9.414 -21.547 10.492 1 85.44 113 ASP A C 1
ATOM 859 O O . ASP A 1 113 ? -9.773 -21 9.445 1 85.44 113 ASP A O 1
ATOM 863 N N . ASP A 1 114 ? -8.75 -22.594 10.344 1 89.94 114 ASP A N 1
ATOM 864 C CA . ASP A 1 114 ? -8.812 -23.469 9.188 1 89.94 114 ASP A CA 1
ATOM 865 C C . ASP A 1 114 ? -7.949 -22.953 8.047 1 89.94 114 ASP A C 1
ATOM 867 O O . ASP A 1 114 ? -8.406 -22.859 6.902 1 89.94 114 ASP A O 1
ATOM 871 N N . MET A 1 115 ? -6.816 -22.375 8.25 1 97.19 115 MET A N 1
ATOM 872 C CA . MET A 1 115 ? -5.879 -21.875 7.246 1 97.19 115 MET A CA 1
ATOM 873 C C . MET A 1 115 ? -5 -23.016 6.727 1 97.19 115 MET A C 1
ATOM 875 O O . MET A 1 115 ? -4.543 -23.859 7.5 1 97.19 115 MET A O 1
ATOM 879 N N . LEU A 1 116 ? -4.812 -23.047 5.457 1 98.62 116 LEU A N 1
ATOM 880 C CA . LEU A 1 116 ? -3.844 -23.953 4.871 1 98.62 116 LEU A CA 1
ATOM 881 C C . LEU A 1 116 ? -2.492 -23.281 4.68 1 98.62 116 LEU A C 1
ATOM 883 O O . LEU A 1 116 ? -2.43 -22.078 4.426 1 98.62 116 LEU A O 1
ATOM 887 N N . VAL A 1 117 ? -1.462 -24 4.828 1 98.69 117 VAL A N 1
ATOM 888 C CA . VAL A 1 117 ? -0.104 -23.547 4.547 1 98.69 117 VAL A CA 1
ATOM 889 C C . VAL A 1 117 ? 0.42 -24.219 3.287 1 98.69 117 VAL A C 1
ATOM 891 O O . VAL A 1 117 ? 0.369 -25.453 3.17 1 98.69 117 VAL A O 1
ATOM 894 N N . CYS A 1 118 ? 0.908 -23.453 2.391 1 98.31 118 CYS A N 1
ATOM 895 C CA . CYS A 1 118 ? 1.396 -23.922 1.101 1 98.31 118 CYS A CA 1
ATOM 896 C C . CYS A 1 118 ? 2.902 -23.734 0.981 1 98.31 118 CYS A C 1
ATOM 898 O O . CYS A 1 118 ? 3.416 -22.656 1.276 1 98.31 118 CYS A O 1
ATOM 900 N N . GLY A 1 119 ? 3.637 -24.766 0.6 1 97.44 119 GLY A N 1
ATOM 901 C CA . GLY A 1 119 ? 5.047 -24.641 0.274 1 97.44 119 GLY A CA 1
ATOM 902 C C . GLY A 1 119 ? 5.297 -24.359 -1.195 1 97.44 119 GLY A C 1
ATOM 903 O O . GLY A 1 119 ? 4.832 -25.094 -2.062 1 97.44 119 GLY A O 1
ATOM 904 N N . GLY A 1 120 ? 6.008 -23.312 -1.465 1 95.44 120 GLY A N 1
ATOM 905 C CA . GLY A 1 120 ? 6.227 -22.906 -2.842 1 95.44 120 GLY A CA 1
ATOM 906 C C . GLY A 1 120 ? 7.621 -23.234 -3.346 1 95.44 120 GLY A C 1
ATOM 907 O O . GLY A 1 120 ? 8.617 -22.938 -2.674 1 95.44 120 GLY A O 1
ATOM 908 N N . LEU A 1 121 ? 7.727 -23.906 -4.457 1 95.12 121 LEU A N 1
ATOM 909 C CA . LEU A 1 121 ? 8.961 -24.109 -5.199 1 95.12 121 LEU A CA 1
ATOM 910 C C . LEU A 1 121 ? 9 -23.234 -6.449 1 95.12 121 LEU A C 1
ATOM 912 O O . LEU A 1 121 ? 7.965 -23 -7.074 1 95.12 121 LEU A O 1
ATOM 916 N N . SER A 1 122 ? 10.172 -22.734 -6.781 1 93.62 122 SER A N 1
ATOM 917 C CA . SER A 1 122 ? 10.336 -21.844 -7.922 1 93.62 122 SER A CA 1
ATOM 918 C C . SER A 1 122 ? 11.477 -22.312 -8.828 1 93.62 122 SER A C 1
ATOM 920 O O . SER A 1 122 ? 12.234 -23.219 -8.461 1 93.62 122 SER A O 1
ATOM 922 N N . PRO A 1 123 ? 11.602 -21.703 -9.977 1 93 123 PRO A N 1
ATOM 923 C CA . PRO A 1 123 ? 12.664 -22.094 -10.898 1 93 123 PRO A CA 1
ATOM 924 C C . PRO A 1 123 ? 14.055 -21.984 -10.281 1 93 123 PRO A C 1
ATOM 926 O O . PRO A 1 123 ? 14.266 -21.188 -9.352 1 93 123 PRO A O 1
ATOM 929 N N . VAL A 1 124 ? 14.906 -22.75 -10.82 1 91.81 124 VAL A N 1
ATOM 930 C CA . VAL A 1 124 ? 16.266 -22.797 -10.312 1 91.81 124 VAL A CA 1
ATOM 931 C C . VAL A 1 124 ? 17.25 -22.422 -11.422 1 91.81 124 VAL A C 1
ATOM 933 O O . VAL A 1 124 ? 16.984 -22.656 -12.602 1 91.81 124 VAL A O 1
ATOM 936 N N . LEU A 1 125 ? 18.344 -21.906 -11.078 1 87.44 125 LEU A N 1
ATOM 937 C CA . LEU A 1 125 ? 19.297 -21.391 -12.055 1 87.44 125 LEU A CA 1
ATOM 938 C C . LEU A 1 125 ? 20.016 -22.531 -12.766 1 87.44 125 LEU A C 1
ATOM 940 O O . LEU A 1 125 ? 20.469 -22.375 -13.898 1 87.44 125 LEU A O 1
ATOM 944 N N . SER A 1 126 ? 20.125 -23.672 -12.109 1 90.75 126 SER A N 1
ATOM 945 C CA . SER A 1 126 ? 20.766 -24.828 -12.742 1 90.75 126 SER A CA 1
ATOM 946 C C . SER A 1 126 ? 20.047 -25.203 -14.031 1 90.75 126 SER A C 1
ATOM 948 O O . SER A 1 126 ? 20.672 -25.672 -14.992 1 90.75 126 SER A O 1
ATOM 950 N N . TYR A 1 127 ? 18.766 -25.078 -14.086 1 92.06 127 TYR A N 1
ATOM 951 C CA . TYR A 1 127 ? 18.031 -25.266 -15.336 1 92.06 127 TYR A CA 1
ATOM 952 C C . TYR A 1 127 ? 18.109 -24.031 -16.219 1 92.06 127 TYR A C 1
ATOM 954 O O . TYR A 1 127 ? 18.484 -24.125 -17.391 1 92.06 127 TYR A O 1
ATOM 962 N N . GLY A 1 128 ? 17.781 -22.875 -15.688 1 87.12 128 GLY A N 1
ATOM 963 C CA . GLY A 1 128 ? 17.672 -21.641 -16.453 1 87.12 128 GLY A CA 1
ATOM 964 C C . GLY A 1 128 ? 18.953 -21.266 -17.172 1 87.12 128 GLY A C 1
ATOM 965 O O . GLY A 1 128 ? 18.922 -20.781 -18.312 1 87.12 128 GLY A O 1
ATOM 966 N N . ARG A 1 129 ? 20.047 -21.5 -16.516 1 84.31 129 ARG A N 1
ATOM 967 C CA . ARG A 1 129 ? 21.328 -21.047 -17.078 1 84.31 129 ARG A CA 1
ATOM 968 C C . ARG A 1 129 ? 22.094 -22.219 -17.703 1 84.31 129 ARG A C 1
ATOM 970 O O . ARG A 1 129 ? 22.75 -22.062 -18.734 1 84.31 129 ARG A O 1
ATOM 977 N N . GLU A 1 130 ? 21.969 -23.344 -17.047 1 88.12 130 GLU A N 1
ATOM 978 C CA . GLU A 1 130 ? 22.844 -24.438 -17.438 1 88.12 130 GLU A CA 1
ATOM 979 C C . GLU A 1 130 ? 22.062 -25.531 -18.172 1 88.12 130 GLU A C 1
ATOM 981 O O . GLU A 1 130 ? 22.656 -26.406 -18.797 1 88.12 130 GLU A O 1
ATOM 986 N N . ARG A 1 131 ? 20.875 -25.531 -18.094 1 92.12 131 ARG A N 1
ATOM 987 C CA . ARG A 1 131 ? 20.016 -26.594 -18.609 1 92.12 131 ARG A CA 1
ATOM 988 C C . ARG A 1 131 ? 20.438 -27.953 -18.094 1 92.12 131 ARG A C 1
ATOM 990 O O . ARG A 1 131 ? 20.484 -28.938 -18.844 1 92.12 131 ARG A O 1
ATOM 997 N N . ASN A 1 132 ? 20.844 -27.984 -16.891 1 94.19 132 ASN A N 1
ATOM 998 C CA . ASN A 1 132 ? 21.234 -29.188 -16.188 1 94.19 132 ASN A CA 1
ATOM 999 C C . ASN A 1 132 ? 20.078 -29.781 -15.398 1 94.19 132 ASN A C 1
ATOM 1001 O O . ASN A 1 132 ? 19.859 -29.422 -14.234 1 94.19 132 ASN A O 1
ATOM 1005 N N . MET A 1 133 ? 19.422 -30.781 -15.945 1 95.56 133 MET A N 1
ATOM 1006 C CA . MET A 1 133 ? 18.188 -31.328 -15.391 1 95.56 133 MET A CA 1
ATOM 1007 C C . MET A 1 133 ? 18.453 -32.094 -14.094 1 95.56 133 MET A C 1
ATOM 1009 O O . MET A 1 133 ? 17.641 -32.062 -13.172 1 95.56 133 MET A O 1
ATOM 1013 N N . GLU A 1 134 ? 19.547 -32.75 -14.016 1 96.38 134 GLU A N 1
ATOM 1014 C CA . GLU A 1 134 ? 19.906 -33.5 -12.812 1 96.38 134 GLU A CA 1
ATOM 1015 C C . GLU A 1 134 ? 20.141 -32.562 -11.625 1 96.38 134 GLU A C 1
ATOM 1017 O O . GLU A 1 134 ? 19.656 -32.812 -10.523 1 96.38 134 GLU A O 1
ATOM 1022 N N . LYS A 1 135 ? 20.828 -31.547 -11.898 1 94.75 135 LYS A N 1
ATOM 1023 C CA . LYS A 1 135 ? 21.094 -30.562 -10.852 1 94.75 135 LYS A CA 1
ATOM 1024 C C . LYS A 1 135 ? 19.797 -29.859 -10.43 1 94.75 135 LYS A C 1
ATOM 1026 O O . LYS A 1 135 ? 19.594 -29.594 -9.242 1 94.75 135 LYS A O 1
ATOM 1031 N N . ALA A 1 136 ? 18.984 -29.547 -11.383 1 95.06 136 ALA A N 1
ATOM 1032 C CA . ALA A 1 136 ? 17.688 -28.922 -11.086 1 95.06 136 ALA A CA 1
ATOM 1033 C C . ALA A 1 136 ? 16.844 -29.797 -10.188 1 95.06 136 ALA A C 1
ATOM 1035 O O . ALA A 1 136 ? 16.266 -29.328 -9.203 1 95.06 136 ALA A O 1
ATOM 1036 N N . ARG A 1 137 ? 16.812 -31.109 -10.508 1 96.75 137 ARG A N 1
ATOM 1037 C CA . ARG A 1 137 ? 16.047 -32.062 -9.703 1 96.75 137 ARG A CA 1
ATOM 1038 C C . ARG A 1 137 ? 16.547 -32.094 -8.266 1 96.75 137 ARG A C 1
ATOM 1040 O O . ARG A 1 137 ? 15.75 -32.125 -7.328 1 96.75 137 ARG A O 1
ATOM 1047 N N . ALA A 1 138 ? 17.859 -32.062 -8.133 1 94.75 138 ALA A N 1
ATOM 1048 C CA . ALA A 1 138 ? 18.438 -32.094 -6.793 1 94.75 138 ALA A CA 1
ATOM 1049 C C . ALA A 1 138 ? 18.062 -30.859 -5.992 1 94.75 138 ALA A C 1
ATOM 1051 O O . ALA A 1 138 ? 17.828 -30.938 -4.785 1 94.75 138 ALA A O 1
ATOM 1052 N N . GLU A 1 139 ? 18.031 -29.719 -6.629 1 92.31 139 GLU A N 1
ATOM 1053 C CA . GLU A 1 139 ? 17.656 -28.469 -5.965 1 92.31 139 GLU A CA 1
ATOM 1054 C C . GLU A 1 139 ? 16.188 -28.484 -5.57 1 92.31 139 GLU A C 1
ATOM 1056 O O . GLU A 1 139 ? 15.836 -28.047 -4.473 1 92.31 139 GLU A O 1
ATOM 1061 N N . PHE A 1 140 ? 15.305 -28.938 -6.453 1 95.56 140 PHE A N 1
ATOM 1062 C CA . PHE A 1 140 ? 13.891 -29.047 -6.133 1 95.56 140 PHE A CA 1
ATOM 1063 C C . PHE A 1 140 ? 13.672 -30.016 -4.969 1 95.56 140 PHE A C 1
ATOM 1065 O O . PHE A 1 140 ? 12.859 -29.75 -4.082 1 95.56 140 PHE A O 1
ATOM 1072 N N . ASP A 1 141 ? 14.438 -31.125 -5.02 1 95.38 141 ASP A N 1
ATOM 1073 C CA . ASP A 1 141 ? 14.336 -32.125 -3.957 1 95.38 141 ASP A CA 1
ATOM 1074 C C . ASP A 1 141 ? 14.703 -31.516 -2.604 1 95.38 141 ASP A C 1
ATOM 1076 O O . ASP A 1 141 ? 14.039 -31.781 -1.599 1 95.38 141 ASP A O 1
ATOM 1080 N N . SER A 1 142 ? 15.758 -30.781 -2.607 1 91.88 142 SER A N 1
ATOM 1081 C CA . SER A 1 142 ? 16.203 -30.141 -1.376 1 91.88 142 SER A CA 1
ATOM 1082 C C . SER A 1 142 ? 15.141 -29.188 -0.833 1 91.88 142 SER A C 1
ATOM 1084 O O . SER A 1 142 ? 14.875 -29.172 0.371 1 91.88 142 SER A O 1
ATOM 1086 N N . GLN A 1 143 ? 14.531 -28.406 -1.643 1 91.75 143 GLN A N 1
ATOM 1087 C CA . GLN A 1 143 ? 13.477 -27.484 -1.226 1 91.75 143 GLN A CA 1
ATOM 1088 C C . GLN A 1 143 ? 12.258 -28.25 -0.714 1 91.75 143 GLN A C 1
ATOM 1090 O O . GLN A 1 143 ? 11.68 -27.891 0.312 1 91.75 143 GLN A O 1
ATOM 1095 N N . LEU A 1 144 ? 11.906 -29.297 -1.448 1 96 144 LEU A N 1
ATOM 1096 C CA . LEU A 1 144 ? 10.742 -30.094 -1.091 1 96 144 LEU A CA 1
ATOM 1097 C C . LEU A 1 144 ? 10.914 -30.719 0.29 1 96 144 LEU A C 1
ATOM 1099 O O . LEU A 1 144 ? 9.953 -30.812 1.059 1 96 144 LEU A O 1
ATOM 1103 N N . ASN A 1 145 ? 12.133 -31.156 0.625 1 95.75 145 ASN A N 1
ATOM 1104 C CA . ASN A 1 145 ? 12.406 -31.812 1.901 1 95.75 145 ASN A CA 1
ATOM 1105 C C . ASN A 1 145 ? 12.055 -30.906 3.08 1 95.75 145 ASN A C 1
ATOM 1107 O O . ASN A 1 145 ? 11.578 -31.375 4.113 1 95.75 145 ASN A O 1
ATOM 1111 N N . VAL A 1 146 ? 12.32 -29.672 2.918 1 94.88 146 VAL A N 1
ATOM 1112 C CA . VAL A 1 146 ? 12 -28.719 3.986 1 94.88 146 VAL A CA 1
ATOM 1113 C C . VAL A 1 146 ? 10.484 -28.672 4.191 1 94.88 146 VAL A C 1
ATOM 1115 O O . VAL A 1 146 ? 10.008 -28.656 5.328 1 94.88 146 VAL A O 1
ATOM 1118 N N . PHE A 1 147 ? 9.711 -28.656 3.137 1 96.88 147 PHE A N 1
ATOM 1119 C CA . PHE A 1 147 ? 8.258 -28.547 3.205 1 96.88 147 PHE A CA 1
ATOM 1120 C C . PHE A 1 147 ? 7.645 -29.812 3.762 1 96.88 147 PHE A C 1
ATOM 1122 O O . PHE A 1 147 ? 6.641 -29.766 4.48 1 96.88 147 PHE A O 1
ATOM 1129 N N . ILE A 1 148 ? 8.234 -30.984 3.361 1 97.88 148 ILE A N 1
ATOM 1130 C CA . ILE A 1 148 ? 7.797 -32.25 3.938 1 97.88 148 ILE A CA 1
ATOM 1131 C C . ILE A 1 148 ? 8.062 -32.25 5.441 1 97.88 148 ILE A C 1
ATOM 1133 O O . ILE A 1 148 ? 7.176 -32.594 6.23 1 97.88 148 ILE A O 1
ATOM 1137 N N . LYS A 1 149 ? 9.281 -31.875 5.828 1 97.44 149 LYS A N 1
ATOM 1138 C CA . LYS A 1 149 ? 9.695 -31.844 7.23 1 97.44 149 LYS A CA 1
ATOM 1139 C C . LYS A 1 149 ? 8.773 -30.953 8.055 1 97.44 149 LYS A C 1
ATOM 1141 O O . LYS A 1 149 ? 8.445 -31.281 9.203 1 97.44 149 LYS A O 1
ATOM 1146 N N . HIS A 1 150 ? 8.383 -29.875 7.453 1 97.31 150 HIS A N 1
ATOM 1147 C CA . HIS A 1 150 ? 7.602 -28.891 8.203 1 97.31 150 HIS A CA 1
ATOM 1148 C C . HIS A 1 150 ? 6.109 -29.062 7.953 1 97.31 150 HIS A C 1
ATOM 1150 O O . HIS A 1 150 ? 5.305 -28.219 8.359 1 97.31 150 HIS A O 1
ATOM 1156 N N . LYS A 1 151 ? 5.715 -30.062 7.27 1 97.31 151 LYS A N 1
ATOM 1157 C CA . LYS A 1 151 ? 4.348 -30.562 7.16 1 97.31 151 LYS A CA 1
ATOM 1158 C C . LYS A 1 151 ? 3.416 -29.484 6.613 1 97.31 151 LYS A C 1
ATOM 1160 O O . LYS A 1 151 ? 2.377 -29.188 7.211 1 97.31 151 LYS A O 1
ATOM 1165 N N . VAL A 1 152 ? 3.75 -28.875 5.508 1 98.12 152 VAL A N 1
ATOM 1166 C CA . VAL A 1 152 ? 2.818 -27.984 4.828 1 98.12 152 VAL A CA 1
ATOM 1167 C C . VAL A 1 152 ? 1.636 -28.781 4.285 1 98.12 152 VAL A C 1
ATOM 1169 O O . VAL A 1 152 ? 1.693 -30.016 4.207 1 98.12 152 VAL A O 1
ATOM 1172 N N . ASP A 1 153 ? 0.559 -28.125 3.963 1 98.5 153 ASP A N 1
ATOM 1173 C CA . ASP A 1 153 ? -0.677 -28.797 3.578 1 98.5 153 ASP A CA 1
ATOM 1174 C C . ASP A 1 153 ? -0.632 -29.234 2.117 1 98.5 153 ASP A C 1
ATOM 1176 O O . ASP A 1 153 ? -1.259 -30.234 1.74 1 98.5 153 ASP A O 1
ATOM 1180 N N . PHE A 1 154 ? 0.014 -28.516 1.313 1 98.75 154 PHE A N 1
ATOM 1181 C CA . PHE A 1 154 ? 0.23 -28.859 -0.087 1 98.75 154 PHE A CA 1
ATOM 1182 C C . PHE A 1 154 ? 1.402 -28.078 -0.664 1 98.75 154 PHE A C 1
ATOM 1184 O O . PHE A 1 154 ? 1.963 -27.203 0.005 1 98.75 154 PHE A O 1
ATOM 1191 N N . VAL A 1 155 ? 1.809 -28.406 -1.887 1 98.62 155 VAL A N 1
ATOM 1192 C CA . VAL A 1 155 ? 2.967 -27.75 -2.492 1 98.62 155 VAL A CA 1
ATOM 1193 C C . VAL A 1 155 ? 2.574 -27.141 -3.836 1 98.62 155 VAL A C 1
ATOM 1195 O O . VAL A 1 155 ? 1.672 -27.641 -4.512 1 98.62 155 VAL A O 1
ATOM 1198 N N . LEU A 1 156 ? 3.24 -26.062 -4.164 1 98.56 156 LEU A N 1
ATOM 1199 C CA . LEU A 1 156 ? 2.98 -25.281 -5.367 1 98.56 156 LEU A CA 1
ATOM 1200 C C . LEU A 1 156 ? 4.273 -25 -6.129 1 98.56 156 LEU A C 1
ATOM 1202 O O . LEU A 1 156 ? 5.203 -24.406 -5.586 1 98.56 156 LEU A O 1
ATOM 1206 N N . ALA A 1 157 ? 4.391 -25.547 -7.336 1 98.19 157 ALA A N 1
ATOM 1207 C CA . ALA A 1 157 ? 5.398 -25.062 -8.281 1 98.19 157 ALA A CA 1
ATOM 1208 C C . ALA A 1 157 ? 4.941 -23.781 -8.969 1 98.19 157 ALA A C 1
ATOM 1210 O O . ALA A 1 157 ? 4.012 -23.812 -9.781 1 98.19 157 ALA A O 1
ATOM 1211 N N . GLU A 1 158 ? 5.629 -22.703 -8.703 1 97 158 GLU A N 1
ATOM 1212 C CA . GLU A 1 158 ? 5.098 -21.438 -9.195 1 97 158 GLU A CA 1
ATOM 1213 C C . GLU A 1 158 ? 6.156 -20.656 -9.961 1 97 158 GLU A C 1
ATOM 1215 O O . GLU A 1 158 ? 7.352 -20.781 -9.695 1 97 158 GLU A O 1
ATOM 1220 N N . PHE A 1 159 ? 5.719 -19.828 -10.875 1 96.44 159 PHE A N 1
ATOM 1221 C CA . PHE A 1 159 ? 6.508 -18.812 -11.57 1 96.44 159 PHE A CA 1
ATOM 1222 C C . PHE A 1 159 ? 7.418 -19.453 -12.609 1 96.44 159 PHE A C 1
ATOM 1224 O O . PHE A 1 159 ? 8.484 -18.922 -12.922 1 96.44 159 PHE A O 1
ATOM 1231 N N . PHE A 1 160 ? 7.066 -20.516 -13.164 1 97.31 160 PHE A N 1
ATOM 1232 C CA . PHE A 1 160 ? 7.895 -21.188 -14.156 1 97.31 160 PHE A CA 1
ATOM 1233 C C . PHE A 1 160 ? 7.676 -20.594 -15.539 1 97.31 160 PHE A C 1
ATOM 1235 O O . PHE A 1 160 ? 6.535 -20.406 -15.969 1 97.31 160 PHE A O 1
ATOM 1242 N N . GLY A 1 161 ? 8.75 -20.297 -16.25 1 96.19 161 GLY A N 1
ATOM 1243 C CA . GLY A 1 161 ? 8.695 -19.797 -17.609 1 96.19 161 GLY A CA 1
ATOM 1244 C C . GLY A 1 161 ? 8.883 -20.875 -18.656 1 96.19 161 GLY A C 1
ATOM 1245 O O . GLY A 1 161 ? 8.664 -20.641 -19.844 1 96.19 161 GLY A O 1
ATOM 1246 N N . HIS A 1 162 ? 9.281 -22.047 -18.234 1 96.88 162 HIS A N 1
ATOM 1247 C CA . HIS A 1 162 ? 9.477 -23.219 -19.078 1 96.88 162 HIS A CA 1
ATOM 1248 C C . HIS A 1 162 ? 8.672 -24.406 -18.562 1 96.88 162 HIS A C 1
ATOM 1250 O O . HIS A 1 162 ? 8.906 -24.906 -17.469 1 96.88 162 HIS A O 1
ATOM 1256 N N . VAL A 1 163 ? 7.773 -24.906 -19.453 1 98.38 163 VAL A N 1
ATOM 1257 C CA . VAL A 1 163 ? 6.926 -26.016 -19.031 1 98.38 163 VAL A CA 1
ATOM 1258 C C . VAL A 1 163 ? 7.789 -27.25 -18.781 1 98.38 163 VAL A C 1
ATOM 1260 O O . VAL A 1 163 ? 7.488 -28.047 -17.875 1 98.38 163 VAL A O 1
ATOM 1263 N N . GLU A 1 164 ? 8.914 -27.375 -19.5 1 98 164 GLU A N 1
ATOM 1264 C CA . GLU A 1 164 ? 9.828 -28.5 -19.281 1 98 164 GLU A CA 1
ATOM 1265 C C . GLU A 1 164 ? 10.359 -28.5 -17.844 1 98 164 GLU A C 1
ATOM 1267 O O . GLU A 1 164 ? 10.367 -29.547 -17.188 1 98 164 GLU A O 1
ATOM 1272 N N . GLU A 1 165 ? 10.828 -27.375 -17.391 1 97.88 165 GLU A N 1
ATOM 1273 C CA . GLU A 1 165 ? 11.32 -27.266 -16.031 1 97.88 165 GLU A CA 1
ATOM 1274 C C . GLU A 1 165 ? 10.219 -27.562 -15.016 1 97.88 165 GLU A C 1
ATOM 1276 O O . GLU A 1 165 ? 10.461 -28.219 -14 1 97.88 165 GLU A O 1
ATOM 1281 N N . LEU A 1 166 ? 9.07 -27.062 -15.281 1 98.56 166 LEU A N 1
ATOM 1282 C CA . LEU A 1 166 ? 7.918 -27.297 -14.414 1 98.56 166 LEU A CA 1
ATOM 1283 C C . LEU A 1 166 ? 7.613 -28.781 -14.297 1 98.56 166 LEU A C 1
ATOM 1285 O O . LEU A 1 166 ? 7.316 -29.281 -13.203 1 98.56 166 LEU A O 1
ATOM 1289 N N . GLU A 1 167 ? 7.633 -29.516 -15.398 1 98.62 167 GLU A N 1
ATOM 1290 C CA . GLU A 1 167 ? 7.395 -30.953 -15.391 1 98.62 167 GLU A CA 1
ATOM 1291 C C . GLU A 1 167 ? 8.391 -31.672 -14.484 1 98.62 167 GLU A C 1
ATOM 1293 O O . GLU A 1 167 ? 8.016 -32.594 -13.758 1 98.62 167 GLU A O 1
ATOM 1298 N N . ILE A 1 168 ? 9.648 -31.266 -14.57 1 98.44 168 ILE A N 1
ATOM 1299 C CA . ILE A 1 168 ? 10.68 -31.844 -13.719 1 98.44 168 ILE A CA 1
ATOM 1300 C C . ILE A 1 168 ? 10.352 -31.578 -12.25 1 98.44 168 ILE A C 1
ATOM 1302 O O . ILE A 1 168 ? 10.43 -32.469 -11.414 1 98.44 168 ILE A O 1
ATOM 1306 N N . CYS A 1 169 ? 9.969 -30.344 -11.938 1 98.44 169 CYS A N 1
ATOM 1307 C CA . CYS A 1 169 ? 9.648 -29.953 -10.562 1 98.44 169 CYS A CA 1
ATOM 1308 C C . CYS A 1 169 ? 8.469 -30.766 -10.031 1 98.44 169 CYS A C 1
ATOM 1310 O O . CYS A 1 169 ? 8.523 -31.281 -8.914 1 98.44 169 CYS A O 1
ATOM 1312 N N . VAL A 1 170 ? 7.391 -30.891 -10.805 1 98.81 170 VAL A N 1
ATOM 1313 C CA . VAL A 1 170 ? 6.195 -31.609 -10.391 1 98.81 170 VAL A CA 1
ATOM 1314 C C . VAL A 1 170 ? 6.539 -33.062 -10.156 1 98.81 170 VAL A C 1
ATOM 1316 O O . VAL A 1 170 ? 6.039 -33.688 -9.211 1 98.81 170 VAL A O 1
ATOM 1319 N N . ASP A 1 171 ? 7.332 -33.625 -11.031 1 98.75 171 ASP A N 1
ATOM 1320 C CA . ASP A 1 171 ? 7.75 -35 -10.852 1 98.75 171 ASP A CA 1
ATOM 1321 C C . ASP A 1 171 ? 8.422 -35.188 -9.5 1 98.75 171 ASP A C 1
ATOM 1323 O O . ASP A 1 171 ? 8.164 -36.188 -8.805 1 98.75 171 ASP A O 1
ATOM 1327 N N . VAL A 1 172 ? 9.312 -34.281 -9.141 1 98.44 172 VAL A N 1
ATOM 1328 C CA . VAL A 1 172 ? 9.992 -34.344 -7.852 1 98.44 172 VAL A CA 1
ATOM 1329 C C . VAL A 1 172 ? 8.977 -34.188 -6.727 1 98.44 172 VAL A C 1
ATOM 1331 O O . VAL A 1 172 ? 9.055 -34.906 -5.719 1 98.44 172 VAL A O 1
ATOM 1334 N N . MET A 1 173 ? 8 -33.344 -6.883 1 98.69 173 MET A N 1
ATOM 1335 C CA . MET A 1 173 ? 7.027 -33 -5.848 1 98.69 173 MET A CA 1
ATOM 1336 C C . MET A 1 173 ? 6.152 -34.219 -5.508 1 98.69 173 MET A C 1
ATOM 1338 O O . MET A 1 173 ? 5.602 -34.281 -4.41 1 98.69 173 MET A O 1
ATOM 1342 N N . LYS A 1 174 ? 5.98 -35.188 -6.371 1 98.44 174 LYS A N 1
ATOM 1343 C CA . LYS A 1 174 ? 5.129 -36.344 -6.164 1 98.44 174 LYS A CA 1
ATOM 1344 C C . LYS A 1 174 ? 5.602 -37.156 -4.965 1 98.44 174 LYS A C 1
ATOM 1346 O O . LYS A 1 174 ? 4.805 -37.844 -4.32 1 98.44 174 LYS A O 1
ATOM 1351 N N . ARG A 1 175 ? 6.832 -37 -4.668 1 97.56 175 ARG A N 1
ATOM 1352 C CA . ARG A 1 175 ? 7.395 -37.75 -3.535 1 97.56 175 ARG A CA 1
ATOM 1353 C C . ARG A 1 175 ? 6.734 -37.312 -2.229 1 97.56 175 ARG A C 1
ATOM 1355 O O . ARG A 1 175 ? 6.699 -38.062 -1.262 1 97.56 175 ARG A O 1
ATOM 1362 N N . SER A 1 176 ? 6.215 -36.125 -2.188 1 97.81 176 SER A N 1
ATOM 1363 C CA . SER A 1 176 ? 5.645 -35.594 -0.957 1 97.81 176 SER A CA 1
ATOM 1364 C C . SER A 1 176 ? 4.32 -36.25 -0.619 1 97.81 176 SER A C 1
ATOM 1366 O O . SER A 1 176 ? 3.869 -36.219 0.527 1 97.81 176 SER A O 1
ATOM 1368 N N . LYS A 1 177 ? 3.582 -36.781 -1.615 1 97.56 177 LYS A N 1
ATOM 1369 C CA . LYS A 1 177 ? 2.252 -37.375 -1.502 1 97.56 177 LYS A CA 1
ATOM 1370 C C . LYS A 1 177 ? 1.22 -36.344 -1.081 1 97.56 177 LYS A C 1
ATOM 1372 O O . LYS A 1 177 ? 0.125 -36.688 -0.633 1 97.56 177 LYS A O 1
ATOM 1377 N N . MET A 1 178 ? 1.563 -35.094 -1.132 1 98.44 178 MET A N 1
ATOM 1378 C CA . MET A 1 178 ? 0.653 -34 -0.896 1 98.44 178 MET A CA 1
ATOM 1379 C C . MET A 1 178 ? -0.04 -33.562 -2.189 1 98.44 178 MET A C 1
ATOM 1381 O O . MET A 1 178 ? 0.433 -33.875 -3.281 1 98.44 178 MET A O 1
ATOM 1385 N N . PRO A 1 179 ? -1.21 -32.875 -2.018 1 98.75 179 PRO A N 1
ATOM 1386 C CA . PRO A 1 179 ? -1.735 -32.219 -3.232 1 98.75 179 PRO A CA 1
ATOM 1387 C C . PRO A 1 179 ? -0.717 -31.328 -3.912 1 98.75 179 PRO A C 1
ATOM 1389 O O . PRO A 1 179 ? 0.049 -30.625 -3.234 1 98.75 179 PRO A O 1
ATOM 1392 N N . ILE A 1 180 ? -0.688 -31.312 -5.254 1 98.88 180 ILE A N 1
ATOM 1393 C CA . ILE A 1 180 ? 0.302 -30.578 -6.031 1 98.88 180 ILE A CA 1
ATOM 1394 C C . ILE A 1 180 ? -0.399 -29.562 -6.926 1 98.88 180 ILE A C 1
ATOM 1396 O O . ILE A 1 180 ? -1.32 -29.906 -7.668 1 98.88 180 ILE A O 1
ATOM 1400 N N . ALA A 1 181 ? -0.03 -28.344 -6.773 1 98.88 181 ALA A N 1
ATOM 1401 C CA . ALA A 1 181 ? -0.421 -27.297 -7.703 1 98.88 181 ALA A CA 1
ATOM 1402 C C . ALA A 1 181 ? 0.771 -26.828 -8.531 1 98.88 181 ALA A C 1
ATOM 1404 O O . ALA A 1 181 ? 1.918 -26.922 -8.094 1 98.88 181 ALA A O 1
ATOM 1405 N N . CYS A 1 182 ? 0.509 -26.344 -9.719 1 98.69 182 CYS A N 1
ATOM 1406 C CA . CYS A 1 182 ? 1.594 -25.766 -10.5 1 98.69 182 CYS A CA 1
ATOM 1407 C C . CYS A 1 182 ? 1.085 -24.641 -11.383 1 98.69 182 CYS A C 1
ATOM 1409 O O . CYS A 1 182 ? -0.017 -24.719 -11.93 1 98.69 182 CYS A O 1
ATOM 1411 N N . THR A 1 183 ? 1.82 -23.531 -11.438 1 98.69 183 THR A N 1
ATOM 1412 C CA . THR A 1 183 ? 1.47 -22.375 -12.242 1 98.69 183 THR A CA 1
ATOM 1413 C C . THR A 1 183 ? 2.674 -21.875 -13.039 1 98.69 183 THR A C 1
ATOM 1415 O O . THR A 1 183 ? 3.816 -22.016 -12.602 1 98.69 183 THR A O 1
ATOM 1418 N N . MET A 1 184 ? 2.396 -21.406 -14.188 1 98.69 184 MET A N 1
ATOM 1419 C CA . MET A 1 184 ? 3.422 -20.812 -15.047 1 98.69 184 MET A CA 1
ATOM 1420 C C . MET A 1 184 ? 3.26 -19.297 -15.125 1 98.69 184 MET A C 1
ATOM 1422 O O . MET A 1 184 ? 2.15 -18.781 -14.992 1 98.69 184 MET A O 1
ATOM 1426 N N . ARG A 1 185 ? 4.355 -18.594 -15.352 1 97.44 185 ARG A N 1
ATOM 1427 C CA . ARG A 1 185 ? 4.344 -17.141 -15.531 1 97.44 185 ARG A CA 1
ATOM 1428 C C . ARG A 1 185 ? 4.25 -16.781 -17.016 1 97.44 185 ARG A C 1
ATOM 1430 O O . ARG A 1 185 ? 5.059 -16 -17.516 1 97.44 185 ARG A O 1
ATOM 1437 N N . ILE A 1 186 ? 3.271 -17.234 -17.719 1 97.94 186 ILE A N 1
ATOM 1438 C CA . ILE A 1 186 ? 3.162 -17.062 -19.156 1 97.94 186 ILE A CA 1
ATOM 1439 C C . ILE A 1 186 ? 1.942 -16.203 -19.484 1 97.94 186 ILE A C 1
ATOM 1441 O O . ILE A 1 186 ? 0.995 -16.141 -18.703 1 97.94 186 ILE A O 1
ATOM 1445 N N . GLY A 1 187 ? 2.02 -15.5 -20.625 1 96.88 187 GLY A N 1
ATOM 1446 C CA . GLY A 1 187 ? 0.904 -14.859 -21.312 1 96.88 187 GLY A CA 1
ATOM 1447 C C . GLY A 1 187 ? 0.52 -15.539 -22.609 1 96.88 187 GLY A C 1
ATOM 1448 O O . GLY A 1 187 ? 0.78 -16.734 -22.797 1 96.88 187 GLY A O 1
ATOM 1449 N N . PRO A 1 188 ? -0.087 -14.766 -23.438 1 96.12 188 PRO A N 1
ATOM 1450 C CA . PRO A 1 188 ? -0.619 -15.352 -24.672 1 96.12 188 PRO A CA 1
ATOM 1451 C C . PRO A 1 188 ? 0.474 -15.93 -25.578 1 96.12 188 PRO A C 1
ATOM 1453 O O . PRO A 1 188 ? 0.197 -16.781 -26.422 1 96.12 188 PRO A O 1
ATOM 1456 N N . LEU A 1 189 ? 1.682 -15.531 -25.406 1 95.94 189 LEU A N 1
ATOM 1457 C CA . LEU A 1 189 ? 2.764 -15.961 -26.281 1 95.94 189 LEU A CA 1
ATOM 1458 C C . LEU A 1 189 ? 3.252 -17.359 -25.906 1 95.94 189 LEU A C 1
ATOM 1460 O O . LEU A 1 189 ? 4.004 -17.984 -26.656 1 95.94 189 LEU A O 1
ATOM 1464 N N . GLY A 1 190 ? 2.852 -17.812 -24.75 1 97.25 190 GLY A N 1
ATOM 1465 C CA . GLY A 1 190 ? 3.314 -19.125 -24.312 1 97.25 190 GLY A CA 1
ATOM 1466 C C . GLY A 1 190 ? 4.613 -19.062 -23.531 1 97.25 190 GLY A C 1
ATOM 1467 O O . GLY A 1 190 ? 4.914 -18.047 -22.891 1 97.25 190 GLY A O 1
ATOM 1468 N N . ASP A 1 191 ? 5.277 -20.188 -23.453 1 96.12 191 ASP A N 1
ATOM 1469 C CA . ASP A 1 191 ? 6.438 -20.25 -22.578 1 96.12 191 ASP A CA 1
ATOM 1470 C C . ASP A 1 191 ? 7.68 -19.672 -23.25 1 96.12 191 ASP A C 1
ATOM 1472 O O . ASP A 1 191 ? 7.625 -19.281 -24.422 1 96.12 191 ASP A O 1
ATOM 1476 N N . SER A 1 192 ? 8.789 -19.547 -22.609 1 92.56 192 SER A N 1
ATOM 1477 C CA . SER A 1 192 ? 9.992 -18.875 -23.047 1 92.56 192 SER A CA 1
ATOM 1478 C C . SER A 1 192 ? 10.664 -19.609 -24.203 1 92.56 192 SER A C 1
ATOM 1480 O O . SER A 1 192 ? 11.539 -19.062 -24.875 1 92.56 192 SER A O 1
ATOM 1482 N N . ASN A 1 193 ? 10.281 -20.812 -24.484 1 92.88 193 ASN A N 1
ATOM 1483 C CA . ASN A 1 193 ? 10.828 -21.578 -25.578 1 92.88 193 ASN A CA 1
ATOM 1484 C C . ASN A 1 193 ? 9.875 -21.625 -26.781 1 92.88 193 ASN A C 1
ATOM 1486 O O . ASN A 1 193 ? 10.109 -22.344 -27.75 1 92.88 193 ASN A O 1
ATOM 1490 N N . GLY A 1 194 ? 8.812 -20.969 -26.656 1 94.56 194 GLY A N 1
ATOM 1491 C CA . GLY A 1 194 ? 7.887 -20.906 -27.766 1 94.56 194 GLY A CA 1
ATOM 1492 C C . GLY A 1 194 ? 6.793 -21.953 -27.703 1 94.56 194 GLY A C 1
ATOM 1493 O O . GLY A 1 194 ? 6.027 -22.125 -28.656 1 94.56 194 GLY A O 1
ATOM 1494 N N . VAL A 1 195 ? 6.73 -22.719 -26.672 1 98.06 195 VAL A N 1
ATOM 1495 C CA . VAL A 1 195 ? 5.613 -23.641 -26.484 1 98.06 195 VAL A CA 1
ATOM 1496 C C . VAL A 1 195 ? 4.32 -22.859 -26.297 1 98.06 195 VAL A C 1
ATOM 1498 O O . VAL A 1 195 ? 4.258 -21.953 -25.453 1 98.06 195 VAL A O 1
ATOM 1501 N N . SER A 1 196 ? 3.297 -23.188 -27.062 1 98.5 196 SER A N 1
ATOM 1502 C CA . SER A 1 196 ? 2.053 -22.422 -27.016 1 98.5 196 SER A CA 1
ATOM 1503 C C . SER A 1 196 ? 1.372 -22.547 -25.656 1 98.5 196 SER A C 1
ATOM 1505 O O . SER A 1 196 ? 1.623 -23.516 -24.922 1 98.5 196 SER A O 1
ATOM 1507 N N . VAL A 1 197 ? 0.504 -21.656 -25.359 1 98.38 197 VAL A N 1
ATOM 1508 C CA . VAL A 1 197 ? -0.262 -21.672 -24.125 1 98.38 197 VAL A CA 1
ATOM 1509 C C . VAL A 1 197 ? -1.07 -22.969 -24.031 1 98.38 197 VAL A C 1
ATOM 1511 O O . VAL A 1 197 ? -1.157 -23.578 -22.953 1 98.38 197 VAL A O 1
ATOM 1514 N N . GLU A 1 198 ? -1.688 -23.344 -25.109 1 98.81 198 GLU A N 1
ATOM 1515 C CA . GLU A 1 198 ? -2.502 -24.562 -25.188 1 98.81 198 GLU A CA 1
ATOM 1516 C C . GLU A 1 198 ? -1.68 -25.797 -24.844 1 98.81 198 GLU A C 1
ATOM 1518 O O . GLU A 1 198 ? -2.105 -26.625 -24.031 1 98.81 198 GLU A O 1
ATOM 1523 N N . GLU A 1 199 ? -0.56 -25.859 -25.469 1 98.81 199 GLU A N 1
ATOM 1524 C CA . GLU A 1 199 ? 0.305 -27 -25.219 1 98.81 199 GLU A CA 1
ATOM 1525 C C . GLU A 1 199 ? 0.812 -27.016 -23.781 1 98.81 199 GLU A C 1
ATOM 1527 O O . GLU A 1 199 ? 0.913 -28.062 -23.156 1 98.81 199 GLU A O 1
ATOM 1532 N N . CYS A 1 200 ? 1.162 -25.875 -23.25 1 98.88 200 CYS A N 1
ATOM 1533 C CA . CYS A 1 200 ? 1.568 -25.781 -21.844 1 98.88 200 CYS A CA 1
ATOM 1534 C C . CYS A 1 200 ? 0.479 -26.312 -20.922 1 98.88 200 CYS A C 1
ATOM 1536 O O . CYS A 1 200 ? 0.762 -27.078 -20 1 98.88 200 CYS A O 1
ATOM 1538 N N . ALA A 1 201 ? -0.765 -25.953 -21.172 1 98.88 201 ALA A N 1
ATOM 1539 C CA . ALA A 1 201 ? -1.887 -26.391 -20.344 1 98.88 201 ALA A CA 1
ATOM 1540 C C . ALA A 1 201 ? -1.998 -27.906 -20.344 1 98.88 201 ALA A C 1
ATOM 1542 O O . ALA A 1 201 ? -2.141 -28.531 -19.281 1 98.88 201 ALA A O 1
ATOM 1543 N N . VAL A 1 202 ? -1.959 -28.469 -21.484 1 98.88 202 VAL A N 1
ATOM 1544 C CA . VAL A 1 202 ? -2.104 -29.906 -21.641 1 98.88 202 VAL A CA 1
ATOM 1545 C C . VAL A 1 202 ? -0.947 -30.625 -20.938 1 98.88 202 VAL A C 1
ATOM 1547 O O . VAL A 1 202 ? -1.157 -31.594 -20.219 1 98.88 202 VAL A O 1
ATOM 1550 N N . ARG A 1 203 ? 0.232 -30.125 -21.156 1 98.81 203 ARG A N 1
ATOM 1551 C CA . ARG A 1 203 ? 1.409 -30.734 -20.547 1 98.81 203 ARG A CA 1
ATOM 1552 C C . ARG A 1 203 ? 1.356 -30.609 -19.031 1 98.81 203 ARG A C 1
ATOM 1554 O O . ARG A 1 203 ? 1.697 -31.562 -18.312 1 98.81 203 ARG A O 1
ATOM 1561 N N . MET A 1 204 ? 0.944 -29.484 -18.484 1 98.88 204 MET A N 1
ATOM 1562 C CA . MET A 1 204 ? 0.78 -29.328 -17.047 1 98.88 204 MET A CA 1
ATOM 1563 C C . MET A 1 204 ? -0.223 -30.328 -16.5 1 98.88 204 MET A C 1
ATOM 1565 O O . MET A 1 204 ? 0.035 -30.969 -15.477 1 98.88 204 MET A O 1
ATOM 1569 N N . ALA A 1 205 ? -1.312 -30.469 -17.172 1 98.81 205 ALA A N 1
ATOM 1570 C CA . ALA A 1 205 ? -2.352 -31.375 -16.719 1 98.81 205 ALA A CA 1
ATOM 1571 C C . ALA A 1 205 ? -1.855 -32.812 -16.719 1 98.81 205 ALA A C 1
ATOM 1573 O O . ALA A 1 205 ? -2.176 -33.594 -15.828 1 98.81 205 ALA A O 1
ATOM 1574 N N . ARG A 1 206 ? -1.108 -33.156 -17.672 1 98.69 206 ARG A N 1
ATOM 1575 C CA . ARG A 1 206 ? -0.656 -34.531 -17.859 1 98.69 206 ARG A CA 1
ATOM 1576 C C . ARG A 1 206 ? 0.422 -34.875 -16.844 1 98.69 206 ARG A C 1
ATOM 1578 O O . ARG A 1 206 ? 0.759 -36.062 -16.672 1 98.69 206 ARG A O 1
ATOM 1585 N N . THR A 1 207 ? 1.005 -33.875 -16.172 1 98.62 207 THR A N 1
ATOM 1586 C CA . THR A 1 207 ? 1.907 -34.188 -15.062 1 98.62 207 THR A CA 1
ATOM 1587 C C . THR A 1 207 ? 1.164 -34.906 -13.938 1 98.62 207 THR A C 1
ATOM 1589 O O . THR A 1 207 ? 1.78 -35.594 -13.117 1 98.62 207 THR A O 1
ATOM 1592 N N . GLY A 1 208 ? -0.164 -34.719 -13.867 1 98.25 208 GLY A N 1
ATOM 1593 C CA . GLY A 1 208 ? -0.964 -35.281 -12.789 1 98.25 208 GLY A CA 1
ATOM 1594 C C . GLY A 1 208 ? -1.174 -34.312 -11.641 1 98.25 208 GLY A C 1
ATOM 1595 O O . GLY A 1 208 ? -1.715 -34.688 -10.594 1 98.25 208 GLY A O 1
ATOM 1596 N N . ALA A 1 209 ? -0.706 -33.062 -11.758 1 98.75 209 ALA A N 1
ATOM 1597 C CA . ALA A 1 209 ? -0.964 -32.062 -10.742 1 98.75 209 ALA A CA 1
ATOM 1598 C C . ALA A 1 209 ? -2.463 -31.906 -10.492 1 98.75 209 ALA A C 1
ATOM 1600 O O . ALA A 1 209 ? -3.27 -32.094 -11.414 1 98.75 209 ALA A O 1
ATOM 1601 N N . ASP A 1 210 ? -2.795 -31.562 -9.305 1 98.62 210 ASP A N 1
ATOM 1602 C CA . ASP A 1 210 ? -4.195 -31.422 -8.914 1 98.62 210 ASP A CA 1
ATOM 1603 C C . ASP A 1 210 ? -4.762 -30.078 -9.383 1 98.62 210 ASP A C 1
ATOM 1605 O O . ASP A 1 210 ? -5.969 -29.969 -9.617 1 98.62 210 ASP A O 1
ATOM 1609 N N . LEU A 1 211 ? -3.932 -29.062 -9.438 1 98.5 211 LEU A N 1
ATOM 1610 C CA . LEU A 1 211 ? -4.254 -27.719 -9.898 1 98.5 211 LEU A CA 1
ATOM 1611 C C . LEU A 1 211 ? -3.205 -27.219 -10.891 1 98.5 211 LEU A C 1
ATOM 1613 O O . LEU A 1 211 ? -2.004 -27.406 -10.672 1 98.5 211 LEU A O 1
ATOM 1617 N N . ILE A 1 212 ? -3.68 -26.594 -11.891 1 98.88 212 ILE A N 1
ATOM 1618 C CA . ILE A 1 212 ? -2.756 -25.953 -12.82 1 98.88 212 ILE A CA 1
ATOM 1619 C C . ILE A 1 212 ? -3.236 -24.531 -13.125 1 98.88 212 ILE A C 1
ATOM 1621 O O . ILE A 1 212 ? -4.41 -24.219 -12.93 1 98.88 212 ILE A O 1
ATOM 1625 N N . GLY A 1 213 ? -2.346 -23.641 -13.586 1 98.75 213 GLY A N 1
ATOM 1626 C CA . GLY A 1 213 ? -2.773 -22.297 -13.969 1 98.75 213 GLY A CA 1
ATOM 1627 C C . GLY A 1 213 ? -1.617 -21.359 -14.234 1 98.75 213 GLY A C 1
ATOM 1628 O O . GLY A 1 213 ? -0.595 -21.766 -14.797 1 98.75 213 GLY A O 1
ATOM 1629 N N . ILE A 1 214 ? -1.843 -20.109 -13.984 1 98.56 214 ILE A N 1
ATOM 1630 C CA . ILE A 1 214 ? -0.838 -19.094 -14.273 1 98.56 214 ILE A CA 1
ATOM 1631 C C . ILE A 1 214 ? -0.727 -18.141 -13.094 1 98.56 214 ILE A C 1
ATOM 1633 O O . ILE A 1 214 ? -1.668 -17.984 -12.312 1 98.56 214 ILE A O 1
ATOM 1637 N N . ASN A 1 215 ? 0.447 -17.547 -12.984 1 98 215 ASN A N 1
ATOM 1638 C CA . ASN A 1 215 ? 0.663 -16.516 -11.961 1 98 215 ASN A CA 1
ATOM 1639 C C . ASN A 1 215 ? 1.623 -15.438 -12.445 1 98 215 ASN A C 1
ATOM 1641 O O . ASN A 1 215 ? 2.455 -15.688 -13.32 1 98 215 ASN A O 1
ATOM 1645 N N . CYS A 1 216 ? 1.452 -14.258 -11.875 1 96.94 216 CYS A N 1
ATOM 1646 C CA . CYS A 1 216 ? 2.379 -13.133 -11.953 1 96.94 216 CYS A CA 1
ATOM 1647 C C . CYS A 1 216 ? 2.525 -12.648 -13.391 1 96.94 216 CYS A C 1
ATOM 1649 O O . CYS A 1 216 ? 1.694 -12.961 -14.242 1 96.94 216 CYS A O 1
ATOM 1651 N N . MET A 1 217 ? 3.357 -11.734 -13.688 1 96.5 217 MET A N 1
ATOM 1652 C CA . MET A 1 217 ? 3.881 -11.141 -14.922 1 96.5 217 MET A CA 1
ATOM 1653 C C . MET A 1 217 ? 2.816 -10.297 -15.609 1 96.5 217 MET A C 1
ATOM 1655 O O . MET A 1 217 ? 3.139 -9.32 -16.281 1 96.5 217 MET A O 1
ATOM 1659 N N . TYR A 1 218 ? 1.577 -10.711 -15.555 1 98.06 218 TYR A N 1
ATOM 1660 C CA . TYR A 1 218 ? 0.55 -10.062 -16.359 1 98.06 218 TYR A CA 1
ATOM 1661 C C . TYR A 1 218 ? -0.627 -9.625 -15.492 1 98.06 218 TYR A C 1
ATOM 1663 O O . TYR A 1 218 ? -0.808 -10.133 -14.383 1 98.06 218 TYR A O 1
ATOM 1671 N N . ASP A 1 219 ? -1.379 -8.641 -16.047 1 98.12 219 ASP A N 1
ATOM 1672 C CA . ASP A 1 219 ? -2.486 -8.078 -15.281 1 98.12 219 ASP A CA 1
ATOM 1673 C C . ASP A 1 219 ? -3.73 -8.953 -15.383 1 98.12 219 ASP A C 1
ATOM 1675 O O . ASP A 1 219 ? -3.676 -10.055 -15.938 1 98.12 219 ASP A O 1
ATOM 1679 N N . PHE A 1 220 ? -4.852 -8.539 -14.797 1 98.56 220 PHE A N 1
ATOM 1680 C CA . PHE A 1 220 ? -6.086 -9.305 -14.672 1 98.56 220 PHE A CA 1
ATOM 1681 C C . PHE A 1 220 ? -6.574 -9.766 -16.031 1 98.56 220 PHE A C 1
ATOM 1683 O O . PHE A 1 220 ? -6.809 -10.961 -16.25 1 98.56 220 PHE A O 1
ATOM 1690 N N . ASN A 1 221 ? -6.664 -8.867 -17 1 97.69 221 ASN A N 1
ATOM 1691 C CA . ASN A 1 221 ? -7.262 -9.164 -18.312 1 97.69 221 ASN A CA 1
ATOM 1692 C C . ASN A 1 221 ? -6.406 -10.141 -19.109 1 97.69 221 ASN A C 1
ATOM 1694 O O . ASN A 1 221 ? -6.93 -11.078 -19.719 1 97.69 221 ASN A O 1
ATOM 1698 N N . THR A 1 222 ? -5.145 -9.883 -19.109 1 98.19 222 THR A N 1
ATOM 1699 C CA . THR A 1 222 ? -4.246 -10.758 -19.844 1 98.19 222 THR A CA 1
ATOM 1700 C C . THR A 1 222 ? -4.273 -12.172 -19.266 1 98.19 222 THR A C 1
ATOM 1702 O O . THR A 1 222 ? -4.254 -13.156 -20 1 98.19 222 THR A O 1
ATOM 1705 N N . CYS A 1 223 ? -4.289 -12.289 -17.969 1 98.62 223 CYS A N 1
ATOM 1706 C CA . CYS A 1 223 ? -4.359 -13.594 -17.328 1 98.62 223 CYS A CA 1
ATOM 1707 C C . CYS A 1 223 ? -5.652 -14.312 -17.703 1 98.62 223 CYS A C 1
ATOM 1709 O O . CYS A 1 223 ? -5.637 -15.508 -18 1 98.62 223 CYS A O 1
ATOM 1711 N N . LEU A 1 224 ? -6.77 -13.617 -17.703 1 98.69 224 LEU A N 1
ATOM 1712 C CA . LEU A 1 224 ? -8.055 -14.227 -18.031 1 98.69 224 LEU A CA 1
ATOM 1713 C C . LEU A 1 224 ? -8.07 -14.719 -19.484 1 98.69 224 LEU A C 1
ATOM 1715 O O . LEU A 1 224 ? -8.57 -15.805 -19.766 1 98.69 224 LEU A O 1
ATOM 1719 N N . LYS A 1 225 ? -7.523 -13.898 -20.359 1 98.31 225 LYS A N 1
ATOM 1720 C CA . LYS A 1 225 ? -7.414 -14.297 -21.75 1 98.31 225 LYS A CA 1
ATOM 1721 C C . LYS A 1 225 ? -6.586 -15.57 -21.891 1 98.31 225 LYS A C 1
ATOM 1723 O O . LYS A 1 225 ? -6.949 -16.469 -22.656 1 98.31 225 LYS A O 1
ATOM 1728 N N . THR A 1 226 ? -5.508 -15.578 -21.203 1 98.62 226 THR A N 1
ATOM 1729 C CA . THR A 1 226 ? -4.609 -16.719 -21.266 1 98.62 226 THR A CA 1
ATOM 1730 C C . THR A 1 226 ? -5.277 -17.969 -20.672 1 98.62 226 THR A C 1
ATOM 1732 O O . THR A 1 226 ? -5.188 -19.047 -21.25 1 98.62 226 THR A O 1
ATOM 1735 N N . LEU A 1 227 ? -5.953 -17.828 -19.609 1 98.56 227 LEU A N 1
ATOM 1736 C CA . LEU A 1 227 ? -6.641 -18.922 -18.953 1 98.56 227 LEU A CA 1
ATOM 1737 C C . LEU A 1 227 ? -7.73 -19.5 -19.859 1 98.56 227 LEU A C 1
ATOM 1739 O O . LEU A 1 227 ? -7.973 -20.703 -19.859 1 98.56 227 LEU A O 1
ATOM 1743 N N . LYS A 1 228 ? -8.445 -18.641 -20.531 1 98.5 228 LYS A N 1
ATOM 1744 C CA . LYS A 1 228 ? -9.469 -19.109 -21.453 1 98.5 228 LYS A CA 1
ATOM 1745 C C . LYS A 1 228 ? -8.875 -20.031 -22.516 1 98.5 228 LYS A C 1
ATOM 1747 O O . LYS A 1 228 ? -9.477 -21.062 -22.859 1 98.5 228 LYS A O 1
ATOM 1752 N N . ARG A 1 229 ? -7.777 -19.672 -23 1 98.44 229 ARG A N 1
ATOM 1753 C CA . ARG A 1 229 ? -7.086 -20.516 -23.969 1 98.44 229 ARG A CA 1
ATOM 1754 C C . ARG A 1 229 ? -6.672 -21.844 -23.344 1 98.44 229 ARG A C 1
ATOM 1756 O O . ARG A 1 229 ? -6.777 -22.891 -23.984 1 98.44 229 ARG A O 1
ATOM 1763 N N . MET A 1 230 ? -6.168 -21.812 -22.125 1 98.62 230 MET A N 1
ATOM 1764 C CA . MET A 1 230 ? -5.812 -23.031 -21.406 1 98.62 230 MET A CA 1
ATOM 1765 C C . MET A 1 230 ? -7.031 -23.938 -21.234 1 98.62 230 MET A C 1
ATOM 1767 O O . MET A 1 230 ? -6.965 -25.141 -21.516 1 98.62 230 MET A O 1
ATOM 1771 N N . GLN A 1 231 ? -8.094 -23.344 -20.797 1 97.81 231 GLN A N 1
ATOM 1772 C CA . GLN A 1 231 ? -9.328 -24.094 -20.547 1 97.81 231 GLN A CA 1
ATOM 1773 C C . GLN A 1 231 ? -9.82 -24.766 -21.828 1 97.81 231 GLN A C 1
ATOM 1775 O O . GLN A 1 231 ? -10.219 -25.938 -21.812 1 97.81 231 GLN A O 1
ATOM 1780 N N . ASN A 1 232 ? -9.805 -24.031 -22.906 1 97.94 232 ASN A N 1
ATOM 1781 C CA . ASN A 1 232 ? -10.234 -24.578 -24.188 1 97.94 232 ASN A CA 1
ATOM 1782 C C . ASN A 1 232 ? -9.383 -25.781 -24.609 1 97.94 232 ASN A C 1
ATOM 1784 O O . ASN A 1 232 ? -9.906 -26.766 -25.109 1 97.94 232 ASN A O 1
ATOM 1788 N N . ALA A 1 233 ? -8.133 -25.672 -24.422 1 98.56 233 ALA A N 1
ATOM 1789 C CA . ALA A 1 233 ? -7.223 -26.75 -24.766 1 98.56 233 ALA A CA 1
ATOM 1790 C C . ALA A 1 233 ? -7.484 -28 -23.922 1 98.56 233 ALA A C 1
ATOM 1792 O O . ALA A 1 233 ? -7.445 -29.125 -24.422 1 98.56 233 ALA A O 1
ATOM 1793 N N . LEU A 1 234 ? -7.699 -27.812 -22.672 1 98.44 234 LEU A N 1
ATOM 1794 C CA . LEU A 1 234 ? -7.984 -28.906 -21.766 1 98.44 234 LEU A CA 1
ATOM 1795 C C . LEU A 1 234 ? -9.289 -29.609 -22.156 1 98.44 234 LEU A C 1
ATOM 1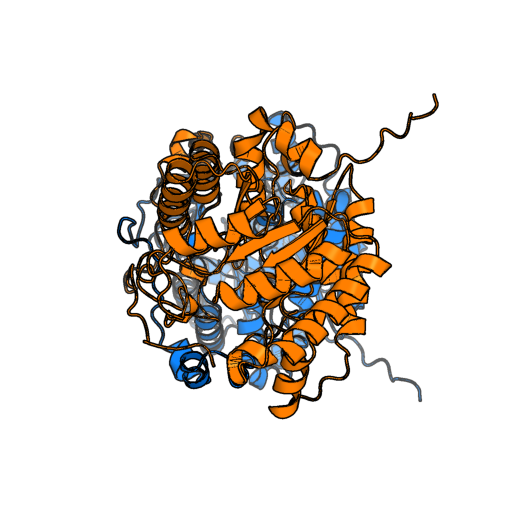797 O O . LEU A 1 234 ? -9.352 -30.844 -22.172 1 98.44 234 LEU A O 1
ATOM 1801 N N . ASP A 1 235 ? -10.289 -28.844 -22.438 1 97.81 235 ASP A N 1
ATOM 1802 C CA . ASP A 1 235 ? -11.57 -29.391 -22.859 1 97.81 235 ASP A CA 1
ATOM 1803 C C . ASP A 1 235 ? -11.422 -30.25 -24.109 1 97.81 235 ASP A C 1
ATOM 1805 O O . ASP A 1 235 ? -12 -31.328 -24.203 1 97.81 235 ASP A O 1
ATOM 1809 N N . LYS A 1 236 ? -10.711 -29.672 -25.016 1 98.12 236 LYS A N 1
ATOM 1810 C CA . LYS A 1 236 ? -10.5 -30.375 -26.266 1 98.12 236 LYS A CA 1
ATOM 1811 C C . LYS A 1 236 ? -9.844 -31.734 -26.031 1 98.12 236 LYS A C 1
ATOM 1813 O O . LYS A 1 236 ? -10.148 -32.719 -26.734 1 98.12 236 LYS A O 1
ATOM 1818 N N . GLU A 1 237 ? -9.008 -31.828 -25.078 1 98.25 237 GLU A N 1
ATOM 1819 C CA . GLU A 1 237 ? -8.266 -33.062 -24.812 1 98.25 237 GLU A CA 1
ATOM 1820 C C . GLU A 1 237 ? -8.969 -33.906 -23.766 1 98.25 237 GLU A C 1
ATOM 1822 O O . GLU A 1 237 ? -8.469 -34.969 -23.375 1 98.25 237 GLU A O 1
ATOM 1827 N N . GLY A 1 238 ? -10.078 -33.438 -23.172 1 97.94 238 GLY A N 1
ATOM 1828 C CA . GLY A 1 238 ? -10.836 -34.156 -22.172 1 97.94 238 GLY A CA 1
ATOM 1829 C C . GLY A 1 238 ? -10.141 -34.25 -20.828 1 97.94 238 GLY A C 1
ATOM 1830 O O . GLY A 1 238 ? -10.281 -35.219 -20.094 1 97.94 238 GLY A O 1
ATOM 1831 N N . LEU A 1 239 ? -9.305 -33.281 -20.562 1 97.94 239 LEU A N 1
ATOM 1832 C CA . LEU A 1 239 ? -8.57 -33.219 -19.297 1 97.94 239 LEU A CA 1
ATOM 1833 C C . LEU A 1 239 ? -9.305 -32.344 -18.281 1 97.94 239 LEU A C 1
ATOM 1835 O O . LEU A 1 239 ? -9.68 -31.219 -18.594 1 97.94 239 LEU A O 1
ATOM 1839 N N . LYS A 1 240 ? -9.531 -32.969 -17.094 1 94.69 240 LYS A N 1
ATOM 1840 C CA . LYS A 1 240 ? -10.25 -32.281 -16.031 1 94.69 240 LYS A CA 1
ATOM 1841 C C . LYS A 1 240 ? -9.336 -31.969 -14.852 1 94.69 240 LYS A C 1
ATOM 1843 O O . LYS A 1 240 ? -8.945 -32.875 -14.125 1 94.69 240 LYS A O 1
ATOM 1848 N N . THR A 1 241 ? -8.773 -30.875 -14.719 1 97 241 THR A N 1
ATOM 1849 C CA . THR A 1 241 ? -7.934 -30.422 -13.617 1 97 241 THR A CA 1
ATOM 1850 C C . THR A 1 241 ? -8.414 -29.062 -13.109 1 97 241 THR A C 1
ATOM 1852 O O . THR A 1 241 ? -8.945 -28.266 -13.875 1 97 241 THR A O 1
ATOM 1855 N N . TYR A 1 242 ? -8.344 -28.828 -11.82 1 98.38 242 TYR A N 1
ATOM 1856 C CA . TYR A 1 242 ? -8.703 -27.516 -11.289 1 98.38 242 TYR A CA 1
ATOM 1857 C C . TYR A 1 242 ? -7.777 -26.438 -11.828 1 98.38 242 TYR A C 1
ATOM 1859 O O . TYR A 1 242 ? -6.59 -26.688 -12.062 1 98.38 242 TYR A O 1
ATOM 1867 N N . LEU A 1 243 ? -8.359 -25.234 -11.977 1 98.75 243 LEU A N 1
ATOM 1868 C CA . LEU A 1 243 ? -7.582 -24.109 -12.477 1 98.75 243 LEU A CA 1
ATOM 1869 C C . LEU A 1 243 ? -7.277 -23.125 -11.359 1 98.75 243 LEU A C 1
ATOM 1871 O O . LEU A 1 243 ? -8.094 -22.922 -10.461 1 98.75 243 LEU A O 1
ATOM 1875 N N . MET A 1 244 ? -6.094 -22.547 -11.492 1 98.81 244 MET A N 1
ATOM 1876 C CA . MET A 1 244 ? -5.574 -21.562 -10.539 1 98.81 244 MET A CA 1
ATOM 1877 C C . MET A 1 244 ? -5.141 -20.281 -11.266 1 98.81 244 MET A C 1
ATOM 1879 O O . MET A 1 244 ? -4.551 -20.344 -12.344 1 98.81 244 MET A O 1
ATOM 1883 N N . CYS A 1 245 ? -5.469 -19.109 -10.719 1 98.88 245 CYS A N 1
ATOM 1884 C CA . CYS A 1 245 ? -5.035 -17.844 -11.281 1 98.88 245 CYS A CA 1
ATOM 1885 C C . CYS A 1 245 ? -4.578 -16.875 -10.195 1 98.88 245 CYS A C 1
ATOM 1887 O O . CYS A 1 245 ? -5.332 -16.594 -9.258 1 98.88 245 CYS A O 1
ATOM 1889 N N . GLN A 1 246 ? -3.367 -16.406 -10.266 1 98.75 246 GLN A N 1
ATOM 1890 C CA . GLN A 1 246 ? -2.785 -15.438 -9.336 1 98.75 246 GLN A CA 1
ATOM 1891 C C . GLN A 1 246 ? -2.092 -14.305 -10.086 1 98.75 246 GLN A C 1
ATOM 1893 O O . GLN A 1 246 ? -0.862 -14.25 -10.141 1 98.75 246 GLN A O 1
ATOM 1898 N N . PRO A 1 247 ? -2.799 -13.32 -10.555 1 98.81 247 PRO A N 1
ATOM 1899 C CA . PRO A 1 247 ? -2.271 -12.258 -11.422 1 98.81 247 PRO A CA 1
ATOM 1900 C C . PRO A 1 247 ? -1.538 -11.172 -10.633 1 98.81 247 PRO A C 1
ATOM 1902 O O . PRO A 1 247 ? -1.516 -11.203 -9.398 1 98.81 247 PRO A O 1
ATOM 1905 N N . LEU A 1 248 ? -1 -10.195 -11.375 1 98.44 248 LEU A N 1
ATOM 1906 C CA . LEU A 1 248 ? -0.439 -8.961 -10.828 1 98.44 248 LEU A CA 1
ATOM 1907 C C . LEU A 1 248 ? -1.54 -8.055 -10.281 1 98.44 248 LEU A C 1
ATOM 1909 O O . LEU A 1 248 ? -2.678 -8.109 -10.758 1 98.44 248 LEU A O 1
ATOM 1913 N N . GLY A 1 249 ? -1.063 -7.223 -9.391 1 98.44 249 GLY A N 1
ATOM 1914 C CA . GLY A 1 249 ? -1.961 -6.184 -8.906 1 98.44 249 GLY A CA 1
ATOM 1915 C C . GLY A 1 249 ? -1.795 -4.867 -9.641 1 98.44 249 GLY A C 1
ATOM 1916 O O . GLY A 1 249 ? -2.24 -3.822 -9.156 1 98.44 249 GLY A O 1
ATOM 1917 N N . TRP A 1 250 ? -1.066 -4.82 -10.758 1 98 250 TRP A N 1
ATOM 1918 C CA . TRP A 1 250 ? -0.854 -3.627 -11.57 1 98 250 TRP A CA 1
ATOM 1919 C C . TRP A 1 250 ? -1.474 -3.793 -12.953 1 98 250 TRP A C 1
ATOM 1921 O O . TRP A 1 250 ? -1.457 -4.887 -13.516 1 98 250 TRP A O 1
ATOM 1931 N N . ARG A 1 251 ? -1.962 -2.717 -13.484 1 96.88 251 ARG A N 1
ATOM 1932 C CA . ARG A 1 251 ? -2.475 -2.705 -14.852 1 96.88 251 ARG A CA 1
ATOM 1933 C C . ARG A 1 251 ? -1.345 -2.512 -15.859 1 96.88 251 ARG A C 1
ATOM 1935 O O . ARG A 1 251 ? -0.612 -1.522 -15.797 1 96.88 251 ARG A O 1
ATOM 1942 N N . CYS A 1 252 ? -1.216 -3.42 -16.734 1 96.25 252 CYS A N 1
ATOM 1943 C CA . CYS A 1 252 ? -0.163 -3.328 -17.75 1 96.25 252 CYS A CA 1
ATOM 1944 C C . CYS A 1 252 ? -0.577 -4.031 -19.031 1 96.25 252 CYS A C 1
ATOM 1946 O O . CYS A 1 252 ? 0.119 -4.93 -19.5 1 96.25 252 CYS A O 1
ATOM 1948 N N . PRO A 1 253 ? -1.619 -3.572 -19.641 1 94.19 253 PRO A N 1
ATOM 1949 C CA . PRO A 1 253 ? -2.117 -4.242 -20.844 1 94.19 253 PRO A CA 1
ATOM 1950 C C . PRO A 1 253 ? -1.101 -4.242 -21.984 1 94.19 253 PRO A C 1
ATOM 1952 O O . PRO A 1 253 ? -1.132 -5.125 -22.844 1 94.19 253 PRO A O 1
ATOM 1955 N N . GLU A 1 254 ? -0.206 -3.318 -22.016 1 92.88 254 GLU A N 1
ATOM 1956 C CA . GLU A 1 254 ? 0.709 -3.158 -23.141 1 92.88 254 GLU A CA 1
ATOM 1957 C C . GLU A 1 254 ? 1.774 -4.25 -23.156 1 92.88 254 GLU A C 1
ATOM 1959 O O . GLU A 1 254 ? 2.502 -4.41 -24.125 1 92.88 254 GLU A O 1
ATOM 1964 N N . VAL A 1 255 ? 1.845 -5 -22.094 1 94.94 255 VAL A N 1
ATOM 1965 C CA . VAL A 1 255 ? 2.914 -5.996 -22.078 1 94.94 255 VAL A CA 1
ATOM 1966 C C . VAL A 1 255 ? 2.348 -7.371 -22.406 1 94.94 255 VAL A C 1
ATOM 1968 O O . VAL A 1 255 ? 3.029 -8.383 -22.25 1 94.94 255 VAL A O 1
ATOM 1971 N N . GLU A 1 256 ? 1.184 -7.441 -22.828 1 93.25 256 GLU A N 1
ATOM 1972 C CA . GLU A 1 256 ? 0.513 -8.695 -23.156 1 93.25 256 GLU A CA 1
ATOM 1973 C C . GLU A 1 256 ? 1.35 -9.531 -24.125 1 93.25 256 GLU A C 1
ATOM 1975 O O . GLU A 1 256 ? 1.355 -10.766 -24.031 1 93.25 256 GLU A O 1
ATOM 1980 N N . ASN A 1 257 ? 2.076 -8.875 -25.031 1 90.06 257 ASN A N 1
ATOM 1981 C CA . ASN A 1 257 ? 2.877 -9.594 -26.016 1 90.06 257 ASN A CA 1
ATOM 1982 C C . ASN A 1 257 ? 4.359 -9.562 -25.672 1 90.06 257 ASN A C 1
ATOM 1984 O O . ASN A 1 257 ? 5.215 -9.586 -26.562 1 90.06 257 ASN A O 1
ATOM 1988 N N . SER A 1 258 ? 4.664 -9.398 -24.453 1 92 258 SER A N 1
ATOM 1989 C CA . SER A 1 258 ? 6.023 -9.508 -23.938 1 92 258 SER A CA 1
ATOM 1990 C C . SER A 1 258 ? 6.215 -10.812 -23.172 1 92 258 SER A C 1
ATOM 1992 O O . SER A 1 258 ? 5.363 -11.195 -22.359 1 92 258 SER A O 1
ATOM 1994 N N . LEU A 1 259 ? 7.371 -11.469 -23.359 1 92 259 LEU A N 1
ATOM 1995 C CA . LEU A 1 259 ? 7.648 -12.734 -22.703 1 92 259 LEU A CA 1
ATOM 1996 C C . LEU A 1 259 ? 8.008 -12.523 -21.234 1 92 259 LEU A C 1
ATOM 1998 O O . LEU A 1 259 ? 8 -13.469 -20.453 1 92 259 LEU A O 1
ATOM 2002 N N . ILE A 1 260 ? 8.328 -11.25 -20.906 1 92 260 ILE A N 1
ATOM 2003 C CA . ILE A 1 260 ? 8.75 -11.023 -19.531 1 92 260 ILE A CA 1
ATOM 2004 C C . ILE A 1 260 ? 7.758 -10.102 -18.828 1 92 260 ILE A C 1
ATOM 2006 O O . ILE A 1 260 ? 8.055 -9.555 -17.766 1 92 260 ILE A O 1
ATOM 2010 N N . GLY A 1 261 ? 6.613 -9.828 -19.484 1 94.31 261 GLY A N 1
ATOM 2011 C CA . GLY A 1 261 ? 5.488 -9.133 -18.875 1 94.31 261 GLY A CA 1
ATOM 2012 C C . GLY A 1 261 ? 5.863 -7.777 -18.297 1 94.31 261 GLY A C 1
ATOM 2013 O O . GLY A 1 261 ? 6.484 -6.961 -18.984 1 94.31 261 GLY A O 1
ATOM 2014 N N . TYR A 1 262 ? 5.492 -7.504 -17.031 1 95.19 262 TYR A N 1
ATOM 2015 C CA . TYR A 1 262 ? 5.641 -6.195 -16.406 1 95.19 262 TYR A CA 1
ATOM 2016 C C . TYR A 1 262 ? 7.109 -5.848 -16.203 1 95.19 262 TYR A C 1
ATOM 2018 O O . TYR A 1 262 ? 7.453 -4.68 -15.992 1 95.19 262 TYR A O 1
ATOM 2026 N N . ALA A 1 263 ? 7.969 -6.848 -16.172 1 92.75 263 ALA A N 1
ATOM 2027 C CA . ALA A 1 263 ? 9.398 -6.59 -16.016 1 92.75 263 ALA A CA 1
ATOM 2028 C C . ALA A 1 263 ? 9.938 -5.777 -17.188 1 92.75 263 ALA A C 1
ATOM 2030 O O . ALA A 1 263 ? 11.023 -5.191 -17.094 1 92.75 263 ALA A O 1
ATOM 2031 N N . ASP A 1 264 ? 9.164 -5.734 -18.25 1 92.5 264 ASP A N 1
ATOM 2032 C CA . ASP A 1 264 ? 9.578 -5.047 -19.469 1 92.5 264 ASP A CA 1
ATOM 2033 C C . ASP A 1 264 ? 9.156 -3.58 -19.453 1 92.5 264 ASP A C 1
ATOM 2035 O O . ASP A 1 264 ? 9.5 -2.816 -20.359 1 92.5 264 ASP A O 1
ATOM 2039 N N . LEU A 1 265 ? 8.492 -3.139 -18.438 1 93.94 265 LEU A N 1
ATOM 2040 C CA . LEU A 1 265 ? 8.031 -1.76 -18.328 1 93.94 265 LEU A CA 1
ATOM 2041 C C . LEU A 1 265 ? 9.156 -0.851 -17.828 1 93.94 265 LEU A C 1
ATOM 2043 O O . LEU A 1 265 ? 9.961 -1.256 -17 1 93.94 265 LEU A O 1
ATOM 2047 N N . PRO A 1 266 ? 9.148 0.411 -18.266 1 93.06 266 PRO A N 1
ATOM 2048 C CA . PRO A 1 266 ? 10.141 1.364 -17.766 1 93.06 266 PRO A CA 1
ATOM 2049 C C . PRO A 1 266 ? 9.977 1.634 -16.266 1 93.06 266 PRO A C 1
ATOM 2051 O O . PRO A 1 266 ? 10.953 1.938 -15.578 1 93.06 266 PRO A O 1
ATOM 2054 N N . GLU A 1 267 ? 8.812 1.467 -15.711 1 95.31 267 GLU A N 1
ATOM 2055 C CA . GLU A 1 267 ? 8.516 1.774 -14.32 1 95.31 267 GLU A CA 1
ATOM 2056 C C . GLU A 1 267 ? 8.992 0.657 -13.391 1 95.31 267 GLU A C 1
ATOM 2058 O O . GLU A 1 267 ? 9.039 0.833 -12.172 1 95.31 267 GLU A O 1
ATOM 2063 N N . THR A 1 268 ? 9.227 -0.544 -13.922 1 94.75 268 THR A N 1
ATOM 2064 C CA . THR A 1 268 ? 9.625 -1.691 -13.109 1 94.75 268 THR A CA 1
ATOM 2065 C C . THR A 1 268 ? 11.078 -1.567 -12.672 1 94.75 268 THR A C 1
ATOM 2067 O O . THR A 1 268 ? 11.953 -1.262 -13.492 1 94.75 268 THR A O 1
ATOM 2070 N N . PRO A 1 269 ? 11.367 -1.711 -11.438 1 95.69 269 PRO A N 1
ATOM 2071 C CA . PRO A 1 269 ? 10.477 -2.188 -10.375 1 95.69 269 PRO A CA 1
ATOM 2072 C C . PRO A 1 269 ? 10.086 -1.086 -9.391 1 95.69 269 PRO A C 1
ATOM 2074 O O . PRO A 1 269 ? 9.375 -1.346 -8.422 1 95.69 269 PRO A O 1
ATOM 2077 N N . LEU A 1 270 ? 10.477 0.152 -9.555 1 96.12 270 LEU A N 1
ATOM 2078 C CA . LEU A 1 270 ? 10.453 1.072 -8.422 1 96.12 270 LEU A CA 1
ATOM 2079 C C . LEU A 1 270 ? 9.352 2.113 -8.586 1 96.12 270 LEU A C 1
ATOM 2081 O O . LEU A 1 270 ? 9.094 2.902 -7.676 1 96.12 270 LEU A O 1
ATOM 2085 N N . ALA A 1 271 ? 8.648 2.148 -9.719 1 96.06 271 ALA A N 1
ATOM 2086 C CA . ALA A 1 271 ? 7.691 3.227 -9.938 1 96.06 271 ALA A CA 1
ATOM 2087 C C . ALA A 1 271 ? 6.391 2.689 -10.539 1 96.06 271 ALA A C 1
ATOM 2089 O O . ALA A 1 271 ? 5.871 3.246 -11.508 1 96.06 271 ALA A O 1
ATOM 2090 N N . LEU A 1 272 ? 5.859 1.69 -9.961 1 96.5 272 LEU A N 1
ATOM 2091 C CA . LEU A 1 272 ? 4.672 1.028 -10.492 1 96.5 272 LEU A CA 1
ATOM 2092 C C . LEU A 1 272 ? 3.41 1.535 -9.797 1 96.5 272 LEU A C 1
ATOM 2094 O O . LEU A 1 272 ? 2.303 1.096 -10.117 1 96.5 272 LEU A O 1
ATOM 2098 N N . GLU A 1 273 ? 3.498 2.533 -8.93 1 96.19 273 GLU A N 1
ATOM 2099 C CA . GLU A 1 273 ? 2.404 2.984 -8.07 1 96.19 273 GLU A CA 1
ATOM 2100 C C . GLU A 1 273 ? 1.202 3.428 -8.906 1 96.19 273 GLU A C 1
ATOM 2102 O O . GLU A 1 273 ? 0.072 3.016 -8.641 1 96.19 273 GLU A O 1
ATOM 2107 N N . PRO A 1 274 ? 1.438 4.117 -9.969 1 95.25 274 PRO A N 1
ATOM 2108 C CA . PRO A 1 274 ? 0.287 4.625 -10.719 1 95.25 274 PRO A CA 1
ATOM 2109 C C . PRO A 1 274 ? -0.479 3.518 -11.445 1 95.25 274 PRO A C 1
ATOM 2111 O O . PRO A 1 274 ? -1.58 3.75 -11.945 1 95.25 274 PRO A O 1
ATOM 2114 N N . ARG A 1 275 ? 0.082 2.354 -11.5 1 96.81 275 ARG A N 1
ATOM 2115 C CA . ARG A 1 275 ? -0.526 1.252 -12.242 1 96.81 275 ARG A CA 1
ATOM 2116 C C . ARG A 1 275 ? -1.347 0.358 -11.32 1 96.81 275 ARG A C 1
ATOM 2118 O O . ARG A 1 275 ? -1.97 -0.604 -11.773 1 96.81 275 ARG A O 1
ATOM 2125 N N . GLN A 1 276 ? -1.377 0.633 -10.078 1 97.38 276 GLN A N 1
ATOM 2126 C CA . GLN A 1 276 ? -2.047 -0.23 -9.109 1 97.38 276 GLN A CA 1
ATOM 2127 C C . GLN A 1 276 ? -3.523 -0.402 -9.461 1 97.38 276 GLN A C 1
ATOM 2129 O O . GLN A 1 276 ? -4.223 0.578 -9.719 1 97.38 276 GLN A O 1
ATOM 2134 N N . ALA A 1 277 ? -3.99 -1.638 -9.492 1 97.56 277 ALA A N 1
ATOM 2135 C CA . ALA A 1 277 ? -5.402 -1.935 -9.711 1 97.56 277 ALA A CA 1
ATOM 2136 C C . ALA A 1 277 ? -6.242 -1.511 -8.508 1 97.56 277 ALA A C 1
ATOM 2138 O O . ALA A 1 277 ? -5.789 -1.598 -7.363 1 97.56 277 ALA A O 1
ATOM 2139 N N . THR A 1 278 ? -7.457 -1.062 -8.75 1 97.06 278 THR A N 1
ATOM 2140 C CA . THR A 1 278 ? -8.375 -0.772 -7.652 1 97.06 278 THR A CA 1
ATOM 2141 C C . THR A 1 278 ? -8.953 -2.061 -7.082 1 97.06 278 THR A C 1
ATOM 2143 O O . THR A 1 278 ? -8.93 -3.105 -7.734 1 97.06 278 THR A O 1
ATOM 2146 N N . ARG A 1 279 ? -9.461 -2.025 -5.883 1 97.44 279 ARG A N 1
ATOM 2147 C CA . ARG A 1 279 ? -10.133 -3.18 -5.289 1 97.44 279 ARG A CA 1
ATOM 2148 C C . ARG A 1 279 ? -11.359 -3.578 -6.105 1 97.44 279 ARG A C 1
ATOM 2150 O O . ARG A 1 279 ? -11.703 -4.758 -6.18 1 97.44 279 ARG A O 1
ATOM 2157 N N . PHE A 1 280 ? -12 -2.652 -6.781 1 97.44 280 PHE A N 1
ATOM 2158 C CA . PHE A 1 280 ? -13.195 -2.963 -7.562 1 97.44 280 PHE A CA 1
ATOM 2159 C C . PHE A 1 280 ? -12.82 -3.688 -8.852 1 97.44 280 PHE A C 1
ATOM 2161 O O . PHE A 1 280 ? -13.57 -4.539 -9.328 1 97.44 280 PHE A O 1
ATOM 2168 N N . GLU A 1 281 ? -11.719 -3.316 -9.383 1 97.25 281 GLU A N 1
ATOM 2169 C CA . GLU A 1 281 ? -11.195 -4.109 -10.492 1 97.25 281 GLU A CA 1
ATOM 2170 C C . GLU A 1 281 ? -10.875 -5.535 -10.047 1 97.25 281 GLU A C 1
ATOM 2172 O O . GLU A 1 281 ? -11.039 -6.48 -10.812 1 97.25 281 GLU A O 1
ATOM 2177 N N . ALA A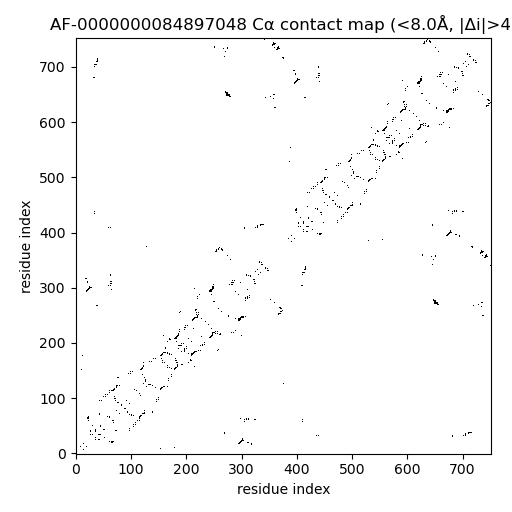 1 282 ? -10.406 -5.703 -8.828 1 98.56 282 ALA A N 1
ATOM 2178 C CA . ALA A 1 282 ? -10.156 -7.031 -8.281 1 98.56 282 ALA A CA 1
ATOM 2179 C C . ALA A 1 282 ? -11.461 -7.805 -8.102 1 98.56 282 ALA A C 1
ATOM 2181 O O . ALA A 1 282 ? -11.5 -9.023 -8.312 1 98.56 282 ALA A O 1
ATOM 2182 N N . HIS A 1 283 ? -12.531 -7.109 -7.637 1 98.44 283 HIS A N 1
ATOM 2183 C CA . HIS A 1 283 ? -13.852 -7.734 -7.613 1 98.44 283 HIS A CA 1
ATOM 2184 C C . HIS A 1 283 ? -14.227 -8.281 -8.984 1 98.44 283 HIS A C 1
ATOM 2186 O O . HIS A 1 283 ? -14.656 -9.438 -9.102 1 98.44 283 HIS A O 1
ATOM 2192 N N . ALA A 1 284 ? -14.109 -7.441 -9.984 1 98.25 284 ALA A N 1
ATOM 2193 C CA . ALA A 1 284 ? -14.469 -7.824 -11.344 1 98.25 284 ALA A CA 1
ATOM 2194 C C . ALA A 1 284 ? -13.633 -9 -11.828 1 98.25 284 ALA A C 1
ATOM 2196 O O . ALA A 1 284 ? -14.148 -9.93 -12.453 1 98.25 284 ALA A O 1
ATOM 2197 N N . PHE A 1 285 ? -12.391 -8.922 -11.57 1 98.75 285 PHE A N 1
ATOM 2198 C CA . PHE A 1 285 ? -11.492 -10.016 -11.914 1 98.75 285 PHE A CA 1
ATOM 2199 C C . PHE A 1 285 ? -11.938 -11.32 -11.266 1 98.75 285 PHE A C 1
ATOM 2201 O O . PHE A 1 285 ? -12 -12.359 -11.93 1 98.75 285 PHE A O 1
ATOM 2208 N N . ALA A 1 286 ? -12.172 -11.312 -9.961 1 98.88 286 ALA A N 1
ATOM 2209 C CA . ALA A 1 286 ? -12.555 -12.508 -9.219 1 98.88 286 ALA A CA 1
ATOM 2210 C C . ALA A 1 286 ? -13.797 -13.156 -9.828 1 98.88 286 ALA A C 1
ATOM 2212 O O . ALA A 1 286 ? -13.844 -14.367 -10.023 1 98.88 286 ALA A O 1
ATOM 2213 N N . ARG A 1 287 ? -14.789 -12.336 -10.102 1 98.75 287 ARG A N 1
ATOM 2214 C CA . ARG A 1 287 ? -16.016 -12.836 -10.703 1 98.75 287 ARG A CA 1
ATOM 2215 C C . ARG A 1 287 ? -15.75 -13.461 -12.07 1 98.75 287 ARG A C 1
ATOM 2217 O O . ARG A 1 287 ? -16.219 -14.562 -12.359 1 98.75 287 ARG A O 1
ATOM 2224 N N . ALA A 1 288 ? -15.008 -12.781 -12.867 1 98.81 288 ALA A N 1
ATOM 2225 C CA . ALA A 1 288 ? -14.688 -13.273 -14.211 1 98.81 288 ALA A CA 1
ATOM 2226 C C . ALA A 1 288 ? -13.914 -14.586 -14.141 1 98.81 288 ALA A C 1
ATOM 2228 O O . ALA A 1 288 ? -14.188 -15.508 -14.914 1 98.81 288 ALA A O 1
ATOM 2229 N N . ALA A 1 289 ? -12.93 -14.633 -13.266 1 98.88 289 ALA A N 1
ATOM 2230 C CA . ALA A 1 289 ? -12.141 -15.852 -13.109 1 98.88 289 ALA A CA 1
ATOM 2231 C C . ALA A 1 289 ? -13.023 -17.016 -12.672 1 98.88 289 ALA A C 1
ATOM 2233 O O . ALA A 1 289 ? -12.938 -18.125 -13.227 1 98.88 289 ALA A O 1
ATOM 2234 N N . TYR A 1 290 ? -13.82 -16.766 -11.68 1 98.75 290 TYR A N 1
ATOM 2235 C CA . TYR A 1 290 ? -14.734 -17.797 -11.188 1 98.75 290 TYR A CA 1
ATOM 2236 C C . TYR A 1 290 ? -15.648 -18.297 -12.305 1 98.75 290 TYR A C 1
ATOM 2238 O O . TYR A 1 290 ? -15.852 -19.5 -12.461 1 98.75 290 TYR A O 1
ATOM 2246 N N . ASP A 1 291 ? -16.203 -17.391 -13.031 1 98.25 291 ASP A N 1
ATOM 2247 C CA . ASP A 1 291 ? -17.125 -17.734 -14.109 1 98.25 291 ASP A CA 1
ATOM 2248 C C . ASP A 1 291 ? -16.438 -18.516 -15.203 1 98.25 291 ASP A C 1
ATOM 2250 O O . ASP A 1 291 ? -17.062 -19.328 -15.891 1 98.25 291 ASP A O 1
ATOM 2254 N N . LEU A 1 292 ? -15.164 -18.328 -15.352 1 97.62 292 LEU A N 1
ATOM 2255 C CA . LEU A 1 292 ? -14.367 -19.047 -16.328 1 97.62 292 LEU A CA 1
ATOM 2256 C C . LEU A 1 292 ? -14.062 -20.469 -15.859 1 97.62 292 LEU A C 1
ATOM 2258 O O . LEU A 1 292 ? -13.57 -21.297 -16.625 1 97.62 292 LEU A O 1
ATOM 2262 N N . GLY A 1 293 ? -14.297 -20.734 -14.594 1 96.94 293 GLY A N 1
ATOM 2263 C CA . GLY A 1 293 ? -14.102 -22.078 -14.07 1 96.94 293 GLY A CA 1
ATOM 2264 C C . GLY A 1 293 ? -12.914 -22.188 -13.125 1 96.94 293 GLY A C 1
ATOM 2265 O O . GLY A 1 293 ? -12.602 -23.266 -12.641 1 96.94 293 GLY A O 1
ATOM 2266 N N . VAL A 1 294 ? -12.289 -21.094 -12.852 1 98.56 294 VAL A N 1
ATOM 2267 C CA . VAL A 1 294 ? -11.164 -21.078 -11.922 1 98.56 294 VAL A CA 1
ATOM 2268 C C . VAL A 1 294 ? -11.68 -21.266 -10.492 1 98.56 294 VAL A C 1
ATOM 2270 O O . VAL A 1 294 ? -12.68 -20.656 -10.102 1 98.56 294 VAL A O 1
ATOM 2273 N N . ARG A 1 295 ? -10.938 -22.109 -9.75 1 98.62 295 ARG A N 1
ATOM 2274 C CA . ARG A 1 295 ? -11.445 -22.406 -8.414 1 98.62 295 ARG A CA 1
ATOM 2275 C C . ARG A 1 295 ? -10.406 -22.062 -7.348 1 98.62 295 ARG A C 1
ATOM 2277 O O . ARG A 1 295 ? -10.711 -22.078 -6.152 1 98.62 295 ARG A O 1
ATOM 2284 N N . TYR A 1 296 ? -9.18 -21.844 -7.688 1 98.94 296 TYR A N 1
ATOM 2285 C CA . TYR A 1 296 ? -8.203 -21.188 -6.824 1 98.94 296 TYR A CA 1
ATOM 2286 C C . TYR A 1 296 ? -7.848 -19.797 -7.348 1 98.94 296 TYR A C 1
ATOM 2288 O O . TYR A 1 296 ? -7.211 -19.672 -8.398 1 98.94 296 TYR A O 1
ATOM 2296 N N . ILE A 1 297 ? -8.266 -18.797 -6.641 1 98.94 297 ILE A N 1
ATOM 2297 C CA . ILE A 1 297 ? -8.086 -17.422 -7.086 1 98.94 297 ILE A CA 1
ATOM 2298 C C . ILE A 1 297 ? -7.316 -16.625 -6.027 1 98.94 297 ILE A C 1
ATOM 2300 O O . ILE A 1 297 ? -7.781 -16.484 -4.898 1 98.94 297 ILE A O 1
ATOM 2304 N N . GLY A 1 298 ? -6.141 -16.188 -6.352 1 98.75 298 GLY A N 1
ATOM 2305 C CA . GLY A 1 298 ? -5.301 -15.398 -5.469 1 98.75 298 GLY A CA 1
ATOM 2306 C C . GLY A 1 298 ? -4.602 -14.258 -6.176 1 98.75 298 GLY A C 1
ATOM 2307 O O . GLY A 1 298 ? -5.16 -13.656 -7.098 1 98.75 298 GLY A O 1
ATOM 2308 N N . GLY A 1 299 ? -3.492 -13.891 -5.648 1 98.69 299 GLY A N 1
ATOM 2309 C CA . GLY A 1 299 ? -2.729 -12.797 -6.227 1 98.69 299 GLY A CA 1
ATOM 2310 C C . GLY A 1 299 ? -1.229 -13 -6.133 1 98.69 299 GLY A C 1
ATOM 2311 O O . GLY A 1 299 ? -0.76 -13.859 -5.383 1 98.69 299 GLY A O 1
ATOM 2312 N N . CYS A 1 300 ? -0.525 -12.281 -6.902 1 98.06 300 CYS A N 1
ATOM 2313 C CA . CYS A 1 300 ? 0.933 -12.25 -6.891 1 98.06 300 CYS A CA 1
ATOM 2314 C C . CYS A 1 300 ? 1.446 -10.82 -6.715 1 98.06 300 CYS A C 1
ATOM 2316 O O . CYS A 1 300 ? 0.875 -10.039 -5.953 1 98.06 300 CYS A O 1
ATOM 2318 N N . CYS A 1 301 ? 2.58 -10.422 -7.391 1 97.75 301 CYS A N 1
ATOM 2319 C CA . CYS A 1 301 ? 3.201 -9.117 -7.191 1 97.75 301 CYS A CA 1
ATOM 2320 C C . CYS A 1 301 ? 2.188 -8 -7.375 1 97.75 301 CYS A C 1
ATOM 2322 O O . CYS A 1 301 ? 1.431 -7.996 -8.352 1 97.75 301 CYS A O 1
ATOM 2324 N N . GLY A 1 302 ? 2.131 -7.102 -6.434 1 97.88 302 GLY A N 1
ATOM 2325 C CA . GLY A 1 302 ? 1.265 -5.941 -6.531 1 97.88 302 GLY A CA 1
ATOM 2326 C C . GLY A 1 302 ? -0.11 -6.168 -5.93 1 97.88 302 GLY A C 1
ATOM 2327 O O . GLY A 1 302 ? -0.849 -5.211 -5.68 1 97.88 302 GLY A O 1
ATOM 2328 N N . MET A 1 303 ? -0.526 -7.398 -5.711 1 98.69 303 MET A N 1
ATOM 2329 C CA . MET A 1 303 ? -1.788 -7.703 -5.043 1 98.69 303 MET A CA 1
ATOM 2330 C C . MET A 1 303 ? -1.652 -7.559 -3.531 1 98.69 303 MET A C 1
ATOM 2332 O O . MET A 1 303 ? -1.107 -8.445 -2.867 1 98.69 303 MET A O 1
ATOM 2336 N N . GLU A 1 304 ? -2.229 -6.547 -3.033 1 98.38 304 GLU A N 1
ATOM 2337 C CA . GLU A 1 304 ? -2.137 -6.215 -1.614 1 98.38 304 GLU A CA 1
ATOM 2338 C C . GLU A 1 304 ? -3.369 -6.699 -0.854 1 98.38 304 GLU A C 1
ATOM 2340 O O . GLU A 1 304 ? -4.301 -7.242 -1.452 1 98.38 304 GLU A O 1
ATOM 2345 N N . PRO A 1 305 ? -3.412 -6.59 0.454 1 98.69 305 PRO A N 1
ATOM 2346 C CA . PRO A 1 305 ? -4.508 -7.148 1.244 1 98.69 305 PRO A CA 1
ATOM 2347 C C . PRO A 1 305 ? -5.879 -6.656 0.784 1 98.69 305 PRO A C 1
ATOM 2349 O O . PRO A 1 305 ? -6.844 -7.426 0.773 1 98.69 305 PRO A O 1
ATOM 2352 N N . HIS A 1 306 ? -5.984 -5.418 0.389 1 98.44 306 HIS A N 1
ATOM 2353 C CA . HIS A 1 306 ? -7.297 -4.926 -0.011 1 98.44 306 HIS A CA 1
ATOM 2354 C C . HIS A 1 306 ? -7.75 -5.559 -1.321 1 98.44 306 HIS A C 1
ATOM 2356 O O . HIS A 1 306 ? -8.953 -5.656 -1.588 1 98.44 306 HIS A O 1
ATOM 2362 N N . HIS A 1 307 ? -6.82 -6.039 -2.16 1 98.81 307 HIS A N 1
ATOM 2363 C CA . HIS A 1 307 ? -7.195 -6.789 -3.354 1 98.81 307 HIS A CA 1
ATOM 2364 C C . HIS A 1 307 ? -7.691 -8.188 -2.994 1 98.81 307 HIS A C 1
ATOM 2366 O O . HIS A 1 307 ? -8.688 -8.656 -3.551 1 98.81 307 HIS A O 1
ATOM 2372 N N . ILE A 1 308 ? -6.945 -8.844 -2.111 1 98.94 308 ILE A N 1
ATOM 2373 C CA . ILE A 1 308 ? -7.336 -10.188 -1.679 1 98.94 308 ILE A CA 1
ATOM 2374 C C . ILE A 1 308 ? -8.688 -10.117 -0.965 1 98.94 308 ILE A C 1
ATOM 2376 O O . ILE A 1 308 ? -9.531 -11.008 -1.138 1 98.94 308 ILE A O 1
ATOM 2380 N N . ARG A 1 309 ? -8.883 -9.062 -0.209 1 98.75 309 ARG A N 1
ATOM 2381 C CA . ARG A 1 309 ? -10.172 -8.805 0.428 1 98.75 309 ARG A CA 1
ATOM 2382 C C . ARG A 1 309 ? -11.289 -8.719 -0.607 1 98.75 309 ARG A C 1
ATOM 2384 O O . ARG A 1 309 ? -12.359 -9.297 -0.42 1 98.75 309 ARG A O 1
ATOM 2391 N N . ALA A 1 310 ? -11.055 -7.992 -1.653 1 98.62 310 ALA A N 1
ATOM 2392 C CA . ALA A 1 310 ? -12.039 -7.855 -2.723 1 98.62 310 ALA A CA 1
ATOM 2393 C C . ALA A 1 310 ? -12.383 -9.211 -3.332 1 98.62 310 ALA A C 1
ATOM 2395 O O . ALA A 1 310 ? -13.555 -9.5 -3.604 1 98.62 310 ALA A O 1
ATOM 2396 N N . ILE A 1 311 ? -11.367 -10.055 -3.545 1 98.88 311 ILE A N 1
ATOM 2397 C CA . ILE A 1 311 ? -11.594 -11.391 -4.094 1 98.88 311 ILE A CA 1
ATOM 2398 C C . ILE A 1 311 ? -12.461 -12.203 -3.133 1 98.88 311 ILE A C 1
ATOM 2400 O O . ILE A 1 311 ? -13.453 -12.812 -3.545 1 98.88 311 ILE A O 1
ATOM 2404 N N . ALA A 1 312 ? -12.086 -12.203 -1.893 1 98.81 312 ALA A N 1
ATOM 2405 C CA . ALA A 1 312 ? -12.82 -12.969 -0.886 1 98.81 312 ALA A CA 1
ATOM 2406 C C . ALA A 1 312 ? -14.258 -12.484 -0.771 1 98.81 312 ALA A C 1
ATOM 2408 O O . ALA A 1 312 ? -15.188 -13.297 -0.688 1 98.81 312 ALA A O 1
ATOM 2409 N N . GLN A 1 313 ? -14.43 -11.195 -0.727 1 98.56 313 GLN A N 1
ATOM 2410 C CA . GLN A 1 313 ? -15.758 -10.617 -0.594 1 98.56 313 GLN A CA 1
ATOM 2411 C C . GLN A 1 313 ? -16.609 -10.906 -1.826 1 98.56 313 GLN A C 1
ATOM 2413 O O . GLN A 1 313 ? -17.812 -11.188 -1.709 1 98.56 313 GLN A O 1
ATOM 2418 N N . GLU A 1 314 ? -16.016 -10.828 -2.982 1 98.44 314 GLU A N 1
ATOM 2419 C CA . GLU A 1 314 ? -16.734 -11.094 -4.227 1 98.44 314 GLU A CA 1
ATOM 2420 C C . GLU A 1 314 ? -17.266 -12.523 -4.262 1 98.44 314 GLU A C 1
ATOM 2422 O O . GLU A 1 314 ? -18.328 -12.781 -4.824 1 98.44 314 GLU A O 1
ATOM 2427 N N . LEU A 1 315 ? -16.562 -13.414 -3.654 1 98.69 315 LEU A N 1
ATOM 2428 C CA . LEU A 1 315 ? -16.891 -14.836 -3.756 1 98.69 315 LEU A CA 1
ATOM 2429 C C . LEU A 1 315 ? -17.531 -15.336 -2.469 1 98.69 315 LEU A C 1
ATOM 2431 O O . LEU A 1 315 ? -17.625 -16.547 -2.25 1 98.69 315 LEU A O 1
ATOM 2435 N N . SER A 1 316 ? -17.938 -14.492 -1.582 1 97.56 316 SER A N 1
ATOM 2436 C CA . SER A 1 316 ? -18.453 -14.859 -0.267 1 97.56 316 SER A CA 1
ATOM 2437 C C . SER A 1 316 ? -19.641 -15.805 -0.384 1 97.56 316 SER A C 1
ATOM 2439 O O . SER A 1 316 ? -19.812 -16.703 0.444 1 97.56 316 SER A O 1
ATOM 2441 N N . SER A 1 317 ? -20.5 -15.656 -1.382 1 97.75 317 SER A N 1
ATOM 2442 C CA . SER A 1 317 ? -21.656 -16.516 -1.554 1 97.75 317 SER A CA 1
ATOM 2443 C C . SER A 1 317 ? -21.25 -17.938 -1.891 1 97.75 317 SER A C 1
ATOM 2445 O O . SER A 1 317 ? -21.781 -18.891 -1.315 1 97.75 317 SER A O 1
ATOM 2447 N N . GLU A 1 318 ? -20.344 -18.094 -2.809 1 98.06 318 GLU A N 1
ATOM 2448 C CA . GLU A 1 318 ? -19.891 -19.406 -3.225 1 98.06 318 GLU A CA 1
ATOM 2449 C C . GLU A 1 318 ? -19.094 -20.094 -2.115 1 98.06 318 GLU A C 1
ATOM 2451 O O . GLU A 1 318 ? -19.125 -21.312 -1.984 1 98.06 318 GLU A O 1
ATOM 2456 N N . ARG A 1 319 ? -18.453 -19.281 -1.357 1 96.75 319 ARG A N 1
ATOM 2457 C CA . ARG A 1 319 ? -17.625 -19.797 -0.265 1 96.75 319 ARG A CA 1
ATOM 2458 C C . ARG A 1 319 ? -18.469 -20.047 0.98 1 96.75 319 ARG A C 1
ATOM 2460 O O . ARG A 1 319 ? -18.031 -20.734 1.906 1 96.75 319 ARG A O 1
ATOM 2467 N N . LYS A 1 320 ? -19.656 -19.422 1.107 1 95.75 320 LYS A N 1
ATOM 2468 C CA . LYS A 1 320 ? -20.578 -19.5 2.232 1 95.75 320 LYS A CA 1
ATOM 2469 C C . LYS A 1 320 ? -19.953 -18.938 3.506 1 95.75 320 LYS A C 1
ATOM 2471 O O . LYS A 1 320 ? -20.156 -19.469 4.594 1 95.75 320 LYS A O 1
ATOM 2476 N N . LYS A 1 321 ? -19.078 -18.031 3.34 1 94.56 321 LYS A N 1
ATOM 2477 C CA . LYS A 1 321 ? -18.469 -17.344 4.477 1 94.56 321 LYS A CA 1
ATOM 2478 C C . LYS A 1 321 ? -18 -15.945 4.086 1 94.56 321 LYS A C 1
ATOM 2480 O O . LYS A 1 321 ? -17.594 -15.719 2.941 1 94.56 321 LYS A O 1
ATOM 2485 N N . ASN A 1 322 ? -18.016 -15.031 5.059 1 95.75 322 ASN A N 1
ATOM 2486 C CA . ASN A 1 322 ? -17.453 -13.688 4.914 1 95.75 322 ASN A CA 1
ATOM 2487 C C . ASN A 1 322 ? -16.062 -13.602 5.523 1 95.75 322 ASN A C 1
ATOM 2489 O O . ASN A 1 322 ? -15.766 -14.273 6.512 1 95.75 322 ASN A O 1
ATOM 2493 N N . PRO A 1 323 ? -15.203 -12.797 4.887 1 97.06 323 PRO A N 1
ATOM 2494 C CA . PRO A 1 323 ? -13.898 -12.625 5.523 1 97.06 323 PRO A CA 1
ATOM 2495 C C . PRO A 1 323 ? -13.984 -11.883 6.855 1 97.06 323 PRO A C 1
ATOM 2497 O O . PRO A 1 323 ? -14.867 -11.039 7.043 1 97.06 323 PRO A O 1
ATOM 2500 N N . ALA A 1 324 ? -13.047 -12.188 7.711 1 96 324 ALA A N 1
ATOM 2501 C CA . ALA A 1 324 ? -13.023 -11.609 9.055 1 96 324 ALA A CA 1
ATOM 2502 C C . ALA A 1 324 ? -12.93 -10.086 8.992 1 96 324 ALA A C 1
ATOM 2504 O O . ALA A 1 324 ? -13.453 -9.391 9.859 1 96 324 ALA A O 1
ATOM 2505 N N . VAL A 1 325 ? -12.383 -9.555 7.957 1 97.38 325 VAL A N 1
ATOM 2506 C CA . VAL A 1 325 ? -12.078 -8.133 7.812 1 97.38 325 VAL A CA 1
ATOM 2507 C C . VAL A 1 325 ? -13.383 -7.34 7.684 1 97.38 325 VAL A C 1
ATOM 2509 O O . VAL A 1 325 ? -13.398 -6.121 7.883 1 97.38 325 VAL A O 1
ATOM 2512 N N . ASP A 1 326 ? -14.516 -7.965 7.426 1 96.44 326 ASP A N 1
ATOM 2513 C CA . ASP A 1 326 ? -15.781 -7.297 7.148 1 96.44 326 ASP A CA 1
ATOM 2514 C C . ASP A 1 326 ? -16.266 -6.516 8.367 1 96.44 326 ASP A C 1
ATOM 2516 O O . ASP A 1 326 ? -17.109 -5.629 8.25 1 96.44 326 ASP A O 1
ATOM 2520 N N . ASP A 1 327 ? -15.742 -6.875 9.531 1 92.19 327 ASP A N 1
ATOM 2521 C CA . ASP A 1 327 ? -16.109 -6.129 10.734 1 92.19 327 ASP A CA 1
ATOM 2522 C C . ASP A 1 327 ? -15.656 -4.676 10.641 1 92.19 327 ASP A C 1
ATOM 2524 O O . ASP A 1 327 ? -16.312 -3.779 11.164 1 92.19 327 ASP A O 1
ATOM 2528 N N . MET A 1 328 ? -14.555 -4.406 9.883 1 93.5 328 MET A N 1
ATOM 2529 C CA . MET A 1 328 ? -13.992 -3.064 9.773 1 93.5 328 MET A CA 1
ATOM 2530 C C . MET A 1 328 ? -14.141 -2.518 8.359 1 93.5 328 MET A C 1
ATOM 2532 O O . MET A 1 328 ? -14.273 -1.309 8.164 1 93.5 328 MET A O 1
ATOM 2536 N N . CYS A 1 329 ? -14.07 -3.49 7.438 1 95.62 329 CYS A N 1
ATOM 2537 C CA . CYS A 1 329 ? -13.953 -3.057 6.051 1 95.62 329 CYS A CA 1
ATOM 2538 C C . CYS A 1 329 ? -14.898 -3.848 5.152 1 95.62 329 CYS A C 1
ATOM 2540 O O . CYS A 1 329 ? -14.461 -4.555 4.246 1 95.62 329 CYS A O 1
ATOM 2542 N N . PRO A 1 330 ? -16.172 -3.719 5.371 1 94.5 330 PRO A N 1
ATOM 2543 C CA . PRO A 1 330 ? -17.062 -4.277 4.348 1 94.5 330 PRO A CA 1
ATOM 2544 C C . PRO A 1 330 ? -16.812 -3.674 2.965 1 94.5 330 PRO A C 1
ATOM 2546 O O . PRO A 1 330 ? -16.109 -2.67 2.84 1 94.5 330 PRO A O 1
ATOM 2549 N N . ALA A 1 331 ? -17.359 -4.234 1.934 1 91.94 331 ALA A N 1
ATOM 2550 C CA . ALA A 1 331 ? -17.031 -3.91 0.548 1 91.94 331 ALA A CA 1
ATOM 2551 C C . ALA A 1 331 ? -17.25 -2.426 0.265 1 91.94 331 ALA A C 1
ATOM 2553 O O . ALA A 1 331 ? -16.469 -1.811 -0.465 1 91.94 331 ALA A O 1
ATOM 2554 N N . LEU A 1 332 ? -18.25 -1.841 0.816 1 91.94 332 LEU A N 1
ATOM 2555 C CA . LEU A 1 332 ? -18.562 -0.444 0.534 1 91.94 332 LEU A CA 1
ATOM 2556 C C . LEU A 1 332 ? -18.172 0.447 1.71 1 91.94 332 LEU A C 1
ATOM 2558 O O . LEU A 1 332 ? -18.547 1.624 1.749 1 91.94 332 LEU A O 1
ATOM 2562 N N . GLY A 1 333 ? -17.5 -0.088 2.676 1 91.31 333 GLY A N 1
ATOM 2563 C CA . GLY A 1 333 ? -17.172 0.671 3.867 1 91.31 333 GLY A CA 1
ATOM 2564 C C . GLY A 1 333 ? -18.375 1.081 4.68 1 91.31 333 GLY A C 1
ATOM 2565 O O . GLY A 1 333 ? -19.391 0.375 4.695 1 91.31 333 GLY A O 1
ATOM 2566 N N . PHE A 1 334 ? -18.156 2.09 5.457 1 90.56 334 PHE A N 1
ATOM 2567 C CA . PHE A 1 334 ? -19.203 2.707 6.258 1 90.56 334 PHE A CA 1
ATOM 2568 C C . PHE A 1 334 ? -19.453 4.141 5.805 1 90.56 334 PHE A C 1
ATOM 2570 O O . PHE A 1 334 ? -19.516 5.055 6.629 1 90.56 334 PHE A O 1
ATOM 2577 N N . LEU A 1 335 ? -19.594 4.281 4.516 1 91.94 335 LEU A N 1
ATOM 2578 C CA . LEU A 1 335 ? -19.578 5.594 3.881 1 91.94 335 LEU A CA 1
ATOM 2579 C C . LEU A 1 335 ? -20.797 6.422 4.297 1 91.94 335 LEU A C 1
ATOM 2581 O O . LEU A 1 335 ? -20.781 7.648 4.176 1 91.94 335 LEU A O 1
ATOM 2585 N N . GLU A 1 336 ? -21.828 5.797 4.703 1 87.56 336 GLU A N 1
ATOM 2586 C CA . GLU A 1 336 ? -23.016 6.508 5.184 1 87.56 336 GLU A CA 1
ATOM 2587 C C . GLU A 1 336 ? -22.688 7.359 6.406 1 87.56 336 GLU A C 1
ATOM 2589 O O . GLU A 1 336 ? -23.438 8.273 6.75 1 87.56 336 GLU A O 1
ATOM 2594 N N . HIS A 1 337 ? -21.562 7.113 6.988 1 84.75 337 HIS A N 1
ATOM 2595 C CA . HIS A 1 337 ? -21.188 7.824 8.203 1 84.75 337 HIS A CA 1
ATOM 2596 C C . HIS A 1 337 ? -20.125 8.875 7.914 1 84.75 337 HIS A C 1
ATOM 2598 O O . HIS A 1 337 ? -19.531 9.445 8.836 1 84.75 337 HIS A O 1
ATOM 2604 N N . SER A 1 338 ? -19.906 9.109 6.699 1 85.75 338 SER A N 1
ATOM 2605 C CA . SER A 1 338 ? -18.953 10.148 6.324 1 85.75 338 SER A CA 1
ATOM 2606 C C . SER A 1 338 ? -19.453 11.531 6.695 1 85.75 338 SER A C 1
ATOM 2608 O O . SER A 1 338 ? -20.672 11.758 6.746 1 85.75 338 SER A O 1
ATOM 2610 N N . GLN A 1 339 ? -18.547 12.445 6.949 1 81.06 339 GLN A N 1
ATOM 2611 C CA . GLN A 1 339 ? -18.891 13.844 7.199 1 81.06 339 GLN A CA 1
ATOM 2612 C C . GLN A 1 339 ? -18.938 14.641 5.902 1 81.06 339 GLN A C 1
ATOM 2614 O O . GLN A 1 339 ? -19.234 15.836 5.914 1 81.06 339 GLN A O 1
ATOM 2619 N N . VAL A 1 340 ? -18.609 14.016 4.809 1 82.88 340 VAL A N 1
ATOM 2620 C CA . VAL A 1 340 ? -18.656 14.656 3.498 1 82.88 340 VAL A CA 1
ATOM 2621 C C . VAL A 1 340 ? -19.906 14.219 2.746 1 82.88 340 VAL A C 1
ATOM 2623 O O . VAL A 1 340 ? -20.094 13.031 2.473 1 82.88 340 VAL A O 1
ATOM 2626 N N . THR A 1 341 ? -20.688 15.086 2.346 1 83.25 341 THR A N 1
ATOM 2627 C CA . THR A 1 341 ? -22.031 14.836 1.839 1 83.25 341 THR A CA 1
ATOM 2628 C C . THR A 1 341 ? -21.984 14.023 0.548 1 83.25 341 THR A C 1
ATOM 2630 O O . THR A 1 341 ? -22.812 13.141 0.333 1 83.25 341 THR A O 1
ATOM 2633 N N . THR A 1 342 ? -21.031 14.32 -0.277 1 83.38 342 THR A N 1
ATOM 2634 C CA . THR A 1 342 ? -21 13.648 -1.574 1 83.38 342 THR A CA 1
ATOM 2635 C C . THR A 1 342 ? -20.609 12.18 -1.419 1 83.38 342 THR A C 1
ATOM 2637 O O . THR A 1 342 ? -20.906 11.367 -2.293 1 83.38 342 THR A O 1
ATOM 2640 N N . ILE A 1 343 ? -20 11.875 -0.323 1 88.62 343 ILE A N 1
ATOM 2641 C CA . ILE A 1 343 ? -19.547 10.508 -0.11 1 88.62 343 ILE A CA 1
ATOM 2642 C C . ILE A 1 343 ? -20.734 9.625 0.269 1 88.62 343 ILE A C 1
ATOM 2644 O O . ILE A 1 343 ? -20.75 8.422 -0.026 1 88.62 343 ILE A O 1
ATOM 2648 N N . HIS A 1 344 ? -21.766 10.148 0.777 1 85.25 344 HIS A N 1
ATOM 2649 C CA . HIS A 1 344 ? -22.969 9.414 1.128 1 85.25 344 HIS A CA 1
ATOM 2650 C C . HIS A 1 344 ? -23.625 8.812 -0.109 1 85.25 344 HIS A C 1
ATOM 2652 O O . HIS A 1 344 ? -24.203 7.719 -0.043 1 85.25 344 HIS A O 1
ATOM 2658 N N . LYS A 1 345 ? -23.516 9.508 -1.136 1 84.38 345 LYS A N 1
ATOM 2659 C CA . LYS A 1 345 ? -24.156 9.086 -2.385 1 84.38 345 LYS A CA 1
ATOM 2660 C C . LYS A 1 345 ? -23.391 7.934 -3.027 1 84.38 345 LYS A C 1
ATOM 2662 O O . LYS A 1 345 ? -23.906 7.281 -3.943 1 84.38 345 LYS A O 1
ATOM 2667 N N . LYS A 1 346 ? -22.312 7.629 -2.412 1 91.88 346 LYS A N 1
ATOM 2668 C CA . LYS A 1 346 ? -21.438 6.629 -3.016 1 91.88 346 LYS A CA 1
ATOM 2669 C C . LYS A 1 346 ? -21.641 5.258 -2.379 1 91.88 346 LYS A C 1
ATOM 2671 O O . LYS A 1 346 ? -20.953 4.301 -2.721 1 91.88 346 LYS A O 1
ATOM 2676 N N . VAL A 1 347 ? -22.562 5.117 -1.485 1 92.31 347 VAL A N 1
ATOM 2677 C CA . VAL A 1 347 ? -22.875 3.82 -0.895 1 92.31 347 VAL A CA 1
ATOM 2678 C C . VAL A 1 347 ? -23.641 2.969 -1.903 1 92.31 347 VAL A C 1
ATOM 2680 O O . VAL A 1 347 ? -24.812 2.621 -1.675 1 92.31 347 VAL A O 1
ATOM 2683 N N . ASN A 1 348 ? -22.938 2.633 -2.912 1 91.56 348 ASN A N 1
ATOM 2684 C CA . ASN A 1 348 ? -23.531 2.006 -4.094 1 91.56 348 ASN A CA 1
ATOM 2685 C C . ASN A 1 348 ? -22.5 1.182 -4.859 1 91.56 348 ASN A C 1
ATOM 2687 O O . ASN A 1 348 ? -21.547 1.731 -5.41 1 91.56 348 ASN A O 1
ATOM 2691 N N . LYS A 1 349 ? -22.766 -0.098 -4.895 1 90.5 349 LYS A N 1
ATOM 2692 C CA . LYS A 1 349 ? -21.812 -0.99 -5.559 1 90.5 349 LYS A CA 1
ATOM 2693 C C . LYS A 1 349 ? -21.688 -0.647 -7.039 1 90.5 349 LYS A C 1
ATOM 2695 O O . LYS A 1 349 ? -20.578 -0.679 -7.59 1 90.5 349 LYS A O 1
ATOM 2700 N N . ALA A 1 350 ? -22.797 -0.387 -7.691 1 93.25 350 ALA A N 1
ATOM 2701 C CA . ALA A 1 350 ? -22.781 -0.062 -9.117 1 93.25 350 ALA A CA 1
ATOM 2702 C C . ALA A 1 350 ? -21.938 1.184 -9.391 1 93.25 350 ALA A C 1
ATOM 2704 O O . ALA A 1 350 ? -21.266 1.276 -10.422 1 93.25 350 ALA A O 1
ATOM 2705 N N . TYR A 1 351 ? -21.984 2.152 -8.492 1 93.94 351 TYR A N 1
ATOM 2706 C CA . TYR A 1 351 ? -21.172 3.357 -8.609 1 93.94 351 TYR A CA 1
ATOM 2707 C C . TYR A 1 351 ? -19.688 3.008 -8.711 1 93.94 351 TYR A C 1
ATOM 2709 O O . TYR A 1 351 ? -19 3.484 -9.617 1 93.94 351 TYR A O 1
ATOM 2717 N N . TRP A 1 352 ? -19.266 2.15 -7.898 1 94.56 352 TRP A N 1
ATOM 2718 C CA . TRP A 1 352 ? -17.844 1.828 -7.801 1 94.56 352 TRP A CA 1
ATOM 2719 C C . TRP A 1 352 ? -17.422 0.881 -8.914 1 94.56 352 TRP A C 1
ATOM 2721 O O . TRP A 1 352 ? -16.328 1.033 -9.492 1 94.56 352 TRP A O 1
ATOM 2731 N N . MET A 1 353 ? -18.203 -0.104 -9.227 1 93.31 353 MET A N 1
ATOM 2732 C CA . MET A 1 353 ? -17.906 -1.072 -10.273 1 93.31 353 MET A CA 1
ATOM 2733 C C . MET A 1 353 ? -17.859 -0.399 -11.648 1 93.31 353 MET A C 1
ATOM 2735 O O . MET A 1 353 ? -17.172 -0.866 -12.555 1 93.31 353 MET A O 1
ATOM 2739 N N . GLY A 1 354 ? -18.609 0.665 -11.758 1 90.62 354 GLY A N 1
ATOM 2740 C CA . GLY A 1 354 ? -18.688 1.354 -13.031 1 90.62 354 GLY A CA 1
ATOM 2741 C C . GLY A 1 354 ? -17.688 2.492 -13.156 1 90.62 354 GLY A C 1
ATOM 2742 O O . GLY A 1 354 ? -17.562 3.104 -14.219 1 90.62 354 GLY A O 1
ATOM 2743 N N . GLN A 1 355 ? -16.859 2.666 -12.203 1 89.25 355 GLN A N 1
ATOM 2744 C CA . GLN A 1 355 ? -15.961 3.809 -12.156 1 89.25 355 GLN A CA 1
ATOM 2745 C C . GLN A 1 355 ? -14.766 3.604 -13.086 1 89.25 355 GLN A C 1
ATOM 2747 O O . GLN A 1 355 ? -14.227 2.5 -13.18 1 89.25 355 GLN A O 1
ATOM 2752 N N . LYS A 1 356 ? -14.383 4.668 -13.844 1 90.5 356 LYS A N 1
ATOM 2753 C CA . LYS A 1 356 ? -13.109 4.793 -14.555 1 90.5 356 LYS A CA 1
ATOM 2754 C C . LYS A 1 356 ? -12.18 5.781 -13.859 1 90.5 356 LYS A C 1
ATOM 2756 O O . LYS A 1 356 ? -12.18 6.973 -14.172 1 90.5 356 LYS A O 1
ATOM 2761 N N . PRO A 1 357 ? -11.414 5.285 -13.023 1 91.06 357 PRO A N 1
ATOM 2762 C CA . PRO A 1 357 ? -10.672 6.184 -12.133 1 91.06 357 PRO A CA 1
ATOM 2763 C C . PRO A 1 357 ? -9.633 7.016 -12.875 1 91.06 357 PRO A C 1
ATOM 2765 O O . PRO A 1 357 ? -8.984 6.52 -13.797 1 91.06 357 PRO A O 1
ATOM 2768 N N . GLY A 1 358 ? -9.477 8.234 -12.469 1 91.69 358 GLY A N 1
ATOM 2769 C CA . GLY A 1 358 ? -8.422 9.078 -12.984 1 91.69 358 GLY A CA 1
ATOM 2770 C C . GLY A 1 358 ? -7.059 8.758 -12.398 1 91.69 358 GLY A C 1
ATOM 2771 O O . GLY A 1 358 ? -6.961 8.227 -11.289 1 91.69 358 GLY A O 1
ATOM 2772 N N . SER A 1 359 ? -6.004 9.109 -13.18 1 91.75 359 SER A N 1
ATOM 2773 C CA . SER A 1 359 ? -4.645 8.859 -12.703 1 91.75 359 SER A CA 1
ATOM 2774 C C . SER A 1 359 ? -4.078 10.078 -11.984 1 91.75 359 SER A C 1
ATOM 2776 O O . SER A 1 359 ? -3.109 9.969 -11.234 1 91.75 359 SER A O 1
ATOM 2778 N N . GLY A 1 360 ? -4.633 11.258 -12.297 1 92.69 360 GLY A N 1
ATOM 2779 C CA . GLY A 1 360 ? -4.094 12.492 -11.75 1 92.69 360 GLY A CA 1
ATOM 2780 C C . GLY A 1 360 ? -2.816 12.945 -12.438 1 92.69 360 GLY A C 1
ATOM 2781 O O . GLY A 1 360 ? -2.088 13.789 -11.906 1 92.69 360 GLY A O 1
ATOM 2782 N N . ARG A 1 361 ? -2.496 12.375 -13.586 1 93.06 361 ARG A N 1
ATOM 2783 C CA . ARG A 1 361 ? -1.252 12.641 -14.297 1 93.06 361 ARG A CA 1
ATOM 2784 C C . ARG A 1 361 ? -1.526 13.094 -15.727 1 93.06 361 ARG A C 1
ATOM 2786 O O . ARG A 1 361 ? -1.323 12.328 -16.672 1 93.06 361 ARG A O 1
ATOM 2793 N N . PRO A 1 362 ? -1.838 14.352 -15.859 1 86.56 362 PRO A N 1
ATOM 2794 C CA . PRO A 1 362 ? -2.24 14.836 -17.172 1 86.56 362 PRO A CA 1
ATOM 2795 C C . PRO A 1 362 ? -1.109 14.758 -18.203 1 86.56 362 PRO A C 1
ATOM 2797 O O . PRO A 1 362 ? -1.366 14.711 -19.406 1 86.56 362 PRO A O 1
ATOM 2800 N N . PHE A 1 363 ? 0.137 14.656 -17.812 1 83.25 363 PHE A N 1
ATOM 2801 C CA . PHE A 1 363 ? 1.244 14.68 -18.75 1 83.25 363 PHE A CA 1
ATOM 2802 C C . PHE A 1 363 ? 1.899 13.305 -18.844 1 83.25 363 PHE A C 1
ATOM 2804 O O . PHE A 1 363 ? 2.996 13.172 -19.391 1 83.25 363 PHE A O 1
ATOM 2811 N N . SER A 1 364 ? 1.324 12.375 -18.203 1 84.62 364 SER A N 1
ATOM 2812 C CA . SER A 1 364 ? 1.805 11 -18.297 1 84.62 364 SER A CA 1
ATOM 2813 C C . SER A 1 364 ? 0.93 10.172 -19.234 1 84.62 364 SER A C 1
ATOM 2815 O O . SER A 1 364 ? -0.274 10.414 -19.344 1 84.62 364 SER A O 1
ATOM 2817 N N . PRO A 1 365 ? 1.526 9.219 -19.844 1 83.25 365 PRO A N 1
ATOM 2818 C CA . PRO A 1 365 ? 0.754 8.367 -20.75 1 83.25 365 PRO A CA 1
ATOM 2819 C C . PRO A 1 365 ? -0.049 7.293 -20.016 1 83.25 365 PRO A C 1
ATOM 2821 O O . PRO A 1 365 ? 0.227 7 -18.844 1 83.25 365 PRO A O 1
ATOM 2824 N N . ALA A 1 366 ? -1.062 6.809 -20.688 1 84.44 366 ALA A N 1
ATOM 2825 C CA . ALA A 1 366 ? -1.757 5.633 -20.188 1 84.44 366 ALA A CA 1
ATOM 2826 C C . ALA A 1 366 ? -0.917 4.371 -20.375 1 84.44 366 ALA A C 1
ATOM 2828 O O . ALA A 1 366 ? -0.939 3.469 -19.531 1 84.44 366 ALA A O 1
ATOM 2829 N N . SER A 1 367 ? -0.186 4.309 -21.484 1 80.81 367 SER A N 1
ATOM 2830 C CA . SER A 1 367 ? 0.652 3.158 -21.812 1 80.81 367 SER A CA 1
ATOM 2831 C C . SER A 1 367 ? 2.115 3.564 -21.953 1 80.81 367 SER A C 1
ATOM 2833 O O . SER A 1 367 ? 2.412 4.691 -22.359 1 80.81 367 SER A O 1
ATOM 2835 N N . SER A 1 368 ? 3.002 2.602 -21.672 1 83.31 368 SER A N 1
ATOM 2836 C CA . SER A 1 368 ? 4.438 2.795 -21.844 1 83.31 368 SER A CA 1
ATOM 2837 C C . SER A 1 368 ? 5.008 1.849 -22.891 1 83.31 368 SER A C 1
ATOM 2839 O O . SER A 1 368 ? 4.414 0.809 -23.188 1 83.31 368 SER A O 1
ATOM 2841 N N . PHE A 1 369 ? 6.141 2.246 -23.391 1 77.88 369 PHE A N 1
ATOM 2842 C CA . PHE A 1 369 ? 6.824 1.361 -24.328 1 77.88 369 PHE A CA 1
ATOM 2843 C C . PHE A 1 369 ? 7.629 0.304 -23.578 1 77.88 369 PHE A C 1
ATOM 2845 O O . PHE A 1 369 ? 8.32 0.614 -22.609 1 77.88 369 PHE A O 1
ATOM 2852 N N . THR A 1 370 ? 7.492 -0.885 -24.047 1 82.94 370 THR A N 1
ATOM 2853 C CA . THR A 1 370 ? 8.305 -1.959 -23.469 1 82.94 370 THR A CA 1
ATOM 2854 C C . THR A 1 370 ? 9.773 -1.762 -23.812 1 82.94 370 THR A C 1
ATOM 2856 O O . THR A 1 370 ? 10.109 -1.138 -24.828 1 82.94 370 THR A O 1
ATOM 2859 N N . GLN A 1 371 ? 10.656 -2.406 -23.016 1 81.81 371 GLN A N 1
ATOM 2860 C CA . GLN A 1 371 ? 12.078 -2.119 -23.141 1 81.81 371 GLN A CA 1
ATOM 2861 C C . GLN A 1 371 ? 12.797 -3.219 -23.922 1 81.81 371 GLN A C 1
ATOM 2863 O O . GLN A 1 371 ? 13.953 -3.055 -24.312 1 81.81 371 GLN A O 1
ATOM 2868 N N . GLY A 1 372 ? 12.18 -4.332 -24.125 1 77.88 372 GLY A N 1
ATOM 2869 C CA . GLY A 1 372 ? 12.766 -5.422 -24.875 1 77.88 372 GLY A CA 1
ATOM 2870 C C . GLY A 1 372 ? 13.797 -6.207 -24.094 1 77.88 372 GLY A C 1
ATOM 2871 O O . GLY A 1 372 ? 14.836 -6.602 -24.641 1 77.88 372 GLY A O 1
ATOM 2872 N N . GLY A 1 373 ? 13.555 -6.461 -22.859 1 75.69 373 GLY A N 1
ATOM 2873 C CA . GLY A 1 373 ? 14.5 -7.195 -22.031 1 75.69 373 GLY A CA 1
ATOM 2874 C C . GLY A 1 373 ? 14.25 -8.695 -22.031 1 75.69 373 GLY A C 1
ATOM 2875 O O . GLY A 1 373 ? 13.391 -9.188 -22.766 1 75.69 373 GLY A O 1
ATOM 2876 N N . ALA A 1 374 ? 15.258 -9.406 -21.312 1 75.88 374 ALA A N 1
ATOM 2877 C CA . ALA A 1 374 ? 15.141 -10.852 -21.141 1 75.88 374 ALA A CA 1
ATOM 2878 C C . ALA A 1 374 ? 15.633 -11.289 -19.766 1 75.88 374 ALA A C 1
ATOM 2880 O O . ALA A 1 374 ? 16.359 -10.555 -19.109 1 75.88 374 ALA A O 1
ATOM 2881 N N . TYR A 1 375 ? 15.086 -12.359 -19.266 1 70.69 375 TYR A N 1
ATOM 2882 C CA . TYR A 1 375 ? 15.625 -12.969 -18.062 1 70.69 375 TYR A CA 1
ATOM 2883 C C . TYR A 1 375 ? 16.969 -13.648 -18.328 1 70.69 375 TYR A C 1
ATOM 2885 O O . TYR A 1 375 ? 17.141 -14.289 -19.375 1 70.69 375 TYR A O 1
ATOM 2893 N N . THR A 1 376 ? 17.859 -13.438 -17.391 1 66.44 376 THR A N 1
ATOM 2894 C CA . THR A 1 376 ? 19.156 -14.078 -17.547 1 66.44 376 THR A CA 1
ATOM 2895 C C . THR A 1 376 ? 19.297 -15.234 -16.547 1 66.44 376 THR A C 1
ATOM 2897 O O . THR A 1 376 ? 18.672 -15.227 -15.484 1 66.44 376 THR A O 1
ATOM 2900 N N . MET B 1 1 ? 32.094 0.848 29.953 1 24.3 1 MET B N 1
ATOM 2901 C CA . MET B 1 1 ? 32.031 2.195 29.391 1 24.3 1 MET B CA 1
ATOM 2902 C C . MET B 1 1 ? 30.609 2.709 29.375 1 24.3 1 MET B C 1
ATOM 2904 O O . MET B 1 1 ? 29.688 2.006 28.953 1 24.3 1 MET B O 1
ATOM 2908 N N . ASP B 1 2 ? 30.281 3.516 30.375 1 29.06 2 ASP B N 1
ATOM 2909 C CA . ASP B 1 2 ? 28.984 4.09 30.734 1 29.06 2 ASP B CA 1
ATOM 2910 C C . ASP B 1 2 ? 28.312 4.719 29.531 1 29.06 2 ASP B C 1
ATOM 2912 O O . ASP B 1 2 ? 28.875 5.617 28.891 1 29.06 2 ASP B O 1
ATOM 2916 N N . LYS B 1 3 ? 27.672 3.914 28.688 1 38.91 3 LYS B N 1
ATOM 2917 C CA . LYS B 1 3 ? 27.016 4.484 27.5 1 38.91 3 LYS B CA 1
ATOM 2918 C C . LYS B 1 3 ? 26.391 5.836 27.828 1 38.91 3 LYS B C 1
ATOM 2920 O O . LYS B 1 3 ? 25.516 5.934 28.688 1 38.91 3 LYS B O 1
ATOM 2925 N N . ASN B 1 4 ? 27.141 6.785 28.078 1 31.41 4 ASN B N 1
ATOM 2926 C CA . ASN B 1 4 ? 26.672 8.148 28.312 1 31.41 4 ASN B CA 1
ATOM 2927 C C . ASN B 1 4 ? 25.359 8.422 27.578 1 31.41 4 ASN B C 1
ATOM 2929 O O . ASN B 1 4 ? 25.312 8.43 26.359 1 31.41 4 ASN B O 1
ATOM 2933 N N . ALA B 1 5 ? 24.25 8 28.125 1 45.56 5 ALA B N 1
ATOM 2934 C CA . ALA B 1 5 ? 22.844 8.188 27.734 1 45.56 5 ALA B CA 1
ATOM 2935 C C . ALA B 1 5 ? 22.625 9.57 27.156 1 45.56 5 ALA B C 1
ATOM 2937 O O . ALA B 1 5 ? 22.531 10.562 27.891 1 45.56 5 ALA B O 1
ATOM 2938 N N . GLN B 1 6 ? 23.188 10.062 26.125 1 49.84 6 GLN B N 1
ATOM 2939 C CA . GLN B 1 6 ? 22.969 11.344 25.469 1 49.84 6 GLN B CA 1
ATOM 2940 C C . GLN B 1 6 ? 21.469 11.688 25.422 1 49.84 6 GLN B C 1
ATOM 2942 O O . GLN B 1 6 ? 20.656 10.852 25.016 1 49.84 6 GLN B O 1
ATOM 2947 N N . SER B 1 7 ? 20.906 12.742 26.125 1 66.31 7 SER B N 1
ATOM 2948 C CA . SER B 1 7 ? 19.547 13.234 26.266 1 66.31 7 SER B CA 1
ATOM 2949 C C . SER B 1 7 ? 18.875 13.414 24.906 1 66.31 7 SER B C 1
ATOM 2951 O O . SER B 1 7 ? 19.516 13.875 23.953 1 66.31 7 SER B O 1
ATOM 2953 N N . LYS B 1 8 ? 17.609 12.891 24.609 1 84.81 8 LYS B N 1
ATOM 2954 C CA . LYS B 1 8 ? 16.766 13.055 23.438 1 84.81 8 LYS B CA 1
ATOM 2955 C C . LYS B 1 8 ? 16.594 14.531 23.078 1 84.81 8 LYS B C 1
ATOM 2957 O O . LYS B 1 8 ? 16.234 15.344 23.922 1 84.81 8 LYS B O 1
ATOM 2962 N N . LYS B 1 9 ? 17.078 14.922 21.906 1 92 9 LYS B N 1
ATOM 2963 C CA . LYS B 1 9 ? 16.906 16.297 21.469 1 92 9 LYS B CA 1
ATOM 2964 C C . LYS B 1 9 ? 15.438 16.609 21.188 1 92 9 LYS B C 1
ATOM 2966 O O . LYS B 1 9 ? 14.75 15.82 20.531 1 92 9 LYS B O 1
ATOM 2971 N N . GLY B 1 10 ? 15.008 17.781 21.609 1 96.5 10 GLY B N 1
ATOM 2972 C CA . GLY B 1 10 ? 13.633 18.203 21.391 1 96.5 10 GLY B CA 1
ATOM 2973 C C . GLY B 1 10 ? 13.383 18.719 19.984 1 96.5 10 GLY B C 1
ATOM 2974 O O . GLY B 1 10 ? 14.312 18.828 19.188 1 96.5 10 GLY B O 1
ATOM 2975 N N . LEU B 1 11 ? 12.164 19.016 19.672 1 98.19 11 LEU B N 1
ATOM 2976 C CA . LEU B 1 11 ? 11.75 19.422 18.328 1 98.19 11 LEU B CA 1
ATOM 2977 C C . LEU B 1 11 ? 12.469 20.703 17.906 1 98.19 11 LEU B C 1
ATOM 2979 O O . LEU B 1 11 ? 13.023 20.766 16.797 1 98.19 11 LEU B O 1
ATOM 2983 N N . LEU B 1 12 ? 12.484 21.703 18.734 1 98.06 12 LEU B N 1
ATOM 2984 C CA . LEU B 1 12 ? 13.023 23.016 18.375 1 98.06 12 LEU B CA 1
ATOM 2985 C C . LEU B 1 12 ? 14.539 22.938 18.172 1 98.06 12 LEU B C 1
ATOM 2987 O O . LEU B 1 12 ? 15.094 23.609 17.297 1 98.06 12 LEU B O 1
ATOM 2991 N N . GLU B 1 13 ? 15.18 22.188 18.984 1 97.19 13 GLU B N 1
ATOM 2992 C CA . GLU B 1 13 ? 16.609 21.984 18.828 1 97.19 13 GLU B CA 1
ATOM 2993 C C . GLU B 1 13 ? 16.922 21.328 17.484 1 97.19 13 GLU B C 1
ATOM 2995 O O . GLU B 1 13 ? 17.875 21.719 16.797 1 97.19 13 GLU B O 1
ATOM 3000 N N . ARG B 1 14 ? 16.109 20.391 17.141 1 97.44 14 ARG B N 1
ATOM 3001 C CA . ARG B 1 14 ? 16.312 19.688 15.867 1 97.44 14 ARG B CA 1
ATOM 3002 C C . ARG B 1 14 ? 16.109 20.625 14.688 1 97.44 14 ARG B C 1
ATOM 3004 O O . ARG B 1 14 ? 16.875 20.594 13.719 1 97.44 14 ARG B O 1
ATOM 3011 N N . LEU B 1 15 ? 15.086 21.422 14.781 1 97.94 15 LEU B N 1
ATOM 3012 C CA . LEU B 1 15 ? 14.75 22.328 13.688 1 97.94 15 LEU B CA 1
ATOM 3013 C C . LEU B 1 15 ? 15.852 23.359 13.469 1 97.94 15 LEU B C 1
ATOM 3015 O O . LEU B 1 15 ? 16.078 23.812 12.344 1 97.94 15 LEU B O 1
ATOM 3019 N N . LYS B 1 16 ? 16.547 23.688 14.5 1 96.38 16 LYS B N 1
ATOM 3020 C CA . LYS B 1 16 ? 17.672 24.609 14.398 1 96.38 16 LYS B CA 1
ATOM 3021 C C . LYS B 1 16 ? 18.844 23.969 13.648 1 96.38 16 LYS B C 1
ATOM 3023 O O . LYS B 1 16 ? 19.609 24.672 12.992 1 96.38 16 LYS B O 1
ATOM 3028 N N . GLU B 1 17 ? 18.906 22.703 13.703 1 95.94 17 GLU B N 1
ATOM 3029 C CA . GLU B 1 17 ? 20.062 22 13.164 1 95.94 17 GLU B CA 1
ATOM 3030 C C . GLU B 1 17 ? 19.812 21.516 11.742 1 95.94 17 GLU B C 1
ATOM 3032 O O . GLU B 1 17 ? 20.75 21.281 10.984 1 95.94 17 GLU B O 1
ATOM 3037 N N . GLY B 1 18 ? 18.594 21.281 11.398 1 96.5 18 GLY B N 1
ATOM 3038 C CA . GLY B 1 18 ? 18.219 20.75 10.086 1 96.5 18 GLY B CA 1
ATOM 3039 C C . GLY B 1 18 ? 16.766 20.359 9.992 1 96.5 18 GLY B C 1
ATOM 3040 O O . GLY B 1 18 ? 15.992 20.562 10.93 1 96.5 18 GLY B O 1
ATOM 3041 N N . PRO B 1 19 ? 16.391 19.75 8.859 1 98.5 19 PRO B N 1
ATOM 3042 C CA . PRO B 1 19 ? 14.992 19.391 8.672 1 98.5 19 PRO B CA 1
ATOM 3043 C C . PRO B 1 19 ? 14.578 18.188 9.523 1 98.5 19 PRO B C 1
ATOM 3045 O O . PRO B 1 19 ? 15.406 17.312 9.812 1 98.5 19 PRO B O 1
ATOM 3048 N N . VAL B 1 20 ? 13.359 18.234 9.961 1 98.81 20 VAL B N 1
ATOM 3049 C CA . VAL B 1 20 ? 12.711 17.141 10.672 1 98.81 20 VAL B CA 1
ATOM 3050 C C . VAL B 1 20 ? 11.758 16.406 9.742 1 98.81 20 VAL B C 1
ATOM 3052 O O . VAL B 1 20 ? 10.984 17.047 9.008 1 98.81 20 VAL B O 1
ATOM 3055 N N . VAL B 1 21 ? 11.828 15.07 9.727 1 98.88 21 VAL B N 1
ATOM 3056 C CA . VAL B 1 21 ? 10.969 14.258 8.867 1 98.88 21 VAL B CA 1
ATOM 3057 C C . VAL B 1 21 ? 9.805 13.703 9.688 1 98.88 21 VAL B C 1
ATOM 3059 O O . VAL B 1 21 ? 10.008 13.047 10.711 1 98.88 21 VAL B O 1
ATOM 3062 N N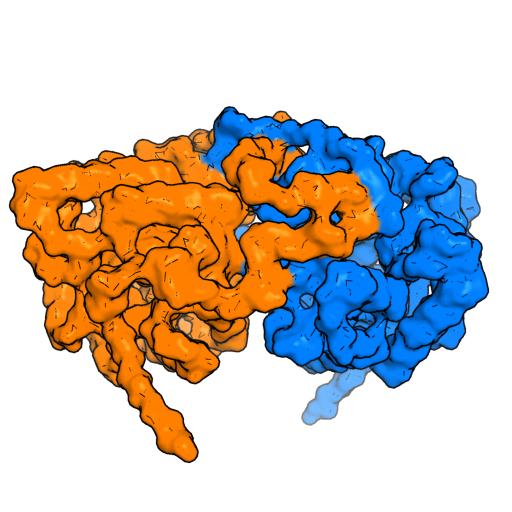 . GLY B 1 22 ? 8.602 14.016 9.273 1 98.81 22 GLY B N 1
ATOM 3063 C CA . GLY B 1 22 ? 7.398 13.477 9.898 1 98.81 22 GLY B CA 1
ATOM 3064 C C . GLY B 1 22 ? 7.016 12.109 9.375 1 98.81 22 GLY B C 1
ATOM 3065 O O . GLY B 1 22 ? 7.629 11.602 8.438 1 98.81 22 GLY B O 1
ATOM 3066 N N . ASP B 1 23 ? 6.027 11.5 10.016 1 98.56 23 ASP B N 1
ATOM 3067 C CA . ASP B 1 23 ? 5.492 10.227 9.547 1 98.56 23 ASP B CA 1
ATOM 3068 C C . ASP B 1 23 ? 4.449 10.438 8.445 1 98.56 23 ASP B C 1
ATOM 3070 O O . ASP B 1 23 ? 4.488 11.445 7.738 1 98.56 23 ASP B O 1
ATOM 3074 N N . GLY B 1 24 ? 3.635 9.367 8.164 1 98.19 24 GLY B N 1
ATOM 3075 C CA . GLY B 1 24 ? 2.729 9.414 7.031 1 98.19 24 GLY B CA 1
ATOM 3076 C C . GLY B 1 24 ? 1.312 9 7.379 1 98.19 24 GLY B C 1
ATOM 3077 O O . GLY B 1 24 ? 0.833 9.266 8.484 1 98.19 24 GLY B O 1
ATOM 3078 N N . SER B 1 25 ? 0.644 8.422 6.441 1 97.88 25 SER B N 1
ATOM 3079 C CA . SER B 1 25 ? -0.764 8.047 6.488 1 97.88 25 SER B CA 1
ATOM 3080 C C . SER B 1 25 ? -1.018 7 7.574 1 97.88 25 SER B C 1
ATOM 3082 O O . SER B 1 25 ? -0.276 6.023 7.688 1 97.88 25 SER B O 1
ATOM 3084 N N . MET B 1 26 ? -2.072 7.23 8.32 1 96.81 26 MET B N 1
ATOM 3085 C CA . MET B 1 26 ? -2.467 6.234 9.312 1 96.81 26 MET B CA 1
ATOM 3086 C C . MET B 1 26 ? -3.791 5.578 8.93 1 96.81 26 MET B C 1
ATOM 3088 O O . MET B 1 26 ? -3.82 4.41 8.547 1 96.81 26 MET B O 1
ATOM 3092 N N . CYS B 1 27 ? -4.852 6.359 8.828 1 94.75 27 CYS B N 1
ATOM 3093 C CA . CYS B 1 27 ? -6.188 5.809 8.648 1 94.75 27 CYS B CA 1
ATOM 3094 C C . CYS B 1 27 ? -6.316 5.121 7.293 1 94.75 27 CYS B C 1
ATOM 3096 O O . CYS B 1 27 ? -6.727 3.961 7.215 1 94.75 27 CYS B O 1
ATOM 3098 N N . THR B 1 28 ? -5.941 5.785 6.227 1 96.56 28 THR B N 1
ATOM 3099 C CA . THR B 1 28 ? -6.145 5.227 4.895 1 96.56 28 THR B CA 1
ATOM 3100 C C . THR B 1 28 ? -5.234 4.023 4.664 1 96.56 28 THR B C 1
ATOM 3102 O O . THR B 1 28 ? -5.625 3.057 4.008 1 96.56 28 THR B O 1
ATOM 3105 N N . THR B 1 29 ? -4.023 4.094 5.199 1 98 29 THR B N 1
ATOM 3106 C CA . THR B 1 29 ? -3.115 2.957 5.086 1 98 29 THR B CA 1
ATOM 3107 C C . THR B 1 29 ? -3.645 1.76 5.871 1 98 29 THR B C 1
ATOM 3109 O O . THR B 1 29 ? -3.629 0.631 5.379 1 98 29 THR B O 1
ATOM 3112 N N . LEU B 1 30 ? -4.141 1.982 7.086 1 98.12 30 LEU B N 1
ATOM 3113 C CA . LEU B 1 30 ? -4.695 0.904 7.895 1 98.12 30 LEU B CA 1
ATOM 3114 C C . LEU B 1 30 ? -5.988 0.371 7.281 1 98.12 30 LEU B C 1
ATOM 3116 O O . LEU B 1 30 ? -6.289 -0.818 7.395 1 98.12 30 LEU B O 1
ATOM 3120 N N . GLU B 1 31 ? -6.762 1.243 6.652 1 97.75 31 GLU B N 1
ATOM 3121 C CA . GLU B 1 31 ? -7.949 0.778 5.945 1 97.75 31 GLU B CA 1
ATOM 3122 C C . GLU B 1 31 ? -7.582 -0.205 4.836 1 97.75 31 GLU B C 1
ATOM 3124 O O . GLU B 1 31 ? -8.203 -1.263 4.707 1 97.75 31 GLU B O 1
ATOM 3129 N N . LYS B 1 32 ? -6.582 0.095 4.039 1 97.69 32 LYS B N 1
ATOM 3130 C CA . LYS B 1 32 ? -6.129 -0.794 2.975 1 97.69 32 LYS B CA 1
ATOM 3131 C C . LYS B 1 32 ? -5.676 -2.139 3.537 1 97.69 32 LYS B C 1
ATOM 3133 O O . LYS B 1 32 ? -5.867 -3.18 2.904 1 97.69 32 LYS B O 1
ATOM 3138 N N . ARG B 1 33 ? -5.141 -2.072 4.719 1 98.19 33 ARG B N 1
ATOM 3139 C CA . ARG B 1 33 ? -4.621 -3.277 5.355 1 98.19 33 ARG B CA 1
ATOM 3140 C C . ARG B 1 33 ? -5.727 -4.023 6.098 1 98.19 33 ARG B C 1
ATOM 3142 O O . ARG B 1 33 ? -5.523 -5.148 6.555 1 98.19 33 ARG B O 1
ATOM 3149 N N . GLY B 1 34 ? -6.902 -3.381 6.301 1 98 34 GLY B N 1
ATOM 3150 C CA . GLY B 1 34 ? -8.062 -4.07 6.844 1 98 34 GLY B CA 1
ATOM 3151 C C . GLY B 1 34 ? -8.383 -3.664 8.266 1 98 34 GLY B C 1
ATOM 3152 O O . GLY B 1 34 ? -9.141 -4.348 8.953 1 98 34 GLY B O 1
ATOM 3153 N N . TYR B 1 35 ? -7.883 -2.436 8.758 1 97.75 35 TYR B N 1
ATOM 3154 C CA . TYR B 1 35 ? -7.949 -2.188 10.195 1 97.75 35 TYR B CA 1
ATOM 3155 C C . TYR B 1 35 ? -8.562 -0.825 10.484 1 97.75 35 TYR B C 1
ATOM 3157 O O . TYR B 1 35 ? -8.469 -0.319 11.609 1 97.75 35 TYR B O 1
ATOM 3165 N N . CYS B 1 36 ? -9.102 -0.169 9.539 1 95.81 36 CYS B N 1
ATOM 3166 C CA . CYS B 1 36 ? -9.766 1.112 9.734 1 95.81 36 CYS B CA 1
ATOM 3167 C C . CYS B 1 36 ? -11.031 1.205 8.883 1 95.81 36 CYS B C 1
ATOM 3169 O O . CYS B 1 36 ? -11.031 0.794 7.719 1 95.81 36 CYS B O 1
ATOM 3171 N N . ARG B 1 37 ? -12.039 1.805 9.422 1 93.19 37 ARG B N 1
ATOM 3172 C CA . ARG B 1 37 ? -13.32 1.914 8.734 1 93.19 37 ARG B CA 1
ATOM 3173 C C . ARG B 1 37 ? -13.344 3.133 7.816 1 93.19 37 ARG B C 1
ATOM 3175 O O . ARG B 1 37 ? -13.195 4.266 8.281 1 93.19 37 ARG B O 1
ATOM 3182 N N . ALA B 1 38 ? -13.562 2.879 6.57 1 94.44 38 ALA B N 1
ATOM 3183 C CA . ALA B 1 38 ? -13.758 3.996 5.648 1 94.44 38 ALA B CA 1
ATOM 3184 C C . ALA B 1 38 ? -15.102 4.672 5.883 1 94.44 38 ALA B C 1
ATOM 3186 O O . ALA B 1 38 ? -16.141 4.008 5.906 1 94.44 38 ALA B O 1
ATOM 3187 N N . GLY B 1 39 ? -15.094 5.957 5.91 1 90.88 39 GLY B N 1
ATOM 3188 C CA . GLY B 1 39 ? -16.281 6.734 6.25 1 90.88 39 GLY B CA 1
ATOM 3189 C C . GLY B 1 39 ? -16.125 7.52 7.539 1 90.88 39 GLY B C 1
ATOM 3190 O O . GLY B 1 39 ? -15.711 8.68 7.52 1 90.88 39 GLY B O 1
ATOM 3191 N N . PRO B 1 40 ? -16.234 6.816 8.625 1 86.44 40 PRO B N 1
ATOM 3192 C CA . PRO B 1 40 ? -16.016 7.539 9.883 1 86.44 40 PRO B CA 1
ATOM 3193 C C . PRO B 1 40 ? -14.531 7.812 10.156 1 86.44 40 PRO B C 1
ATOM 3195 O O . PRO B 1 40 ? -14.195 8.805 10.797 1 86.44 40 PRO B O 1
ATOM 3198 N N . TRP B 1 41 ? -13.648 6.906 9.734 1 90.12 41 TRP B N 1
ATOM 3199 C CA . TRP B 1 41 ? -12.203 7.012 9.891 1 90.12 41 TRP B CA 1
ATOM 3200 C C . TRP B 1 41 ? -11.82 7.137 11.359 1 90.12 41 TRP B C 1
ATOM 3202 O O . TRP B 1 41 ? -10.945 7.922 11.719 1 90.12 41 TRP B O 1
ATOM 3212 N N . THR B 1 42 ? -12.555 6.422 12.219 1 85.5 42 THR B N 1
ATOM 3213 C CA . THR B 1 42 ? -12.227 6.395 13.641 1 85.5 42 THR B CA 1
ATOM 3214 C C . THR B 1 42 ? -11 5.527 13.898 1 85.5 42 THR B C 1
ATOM 3216 O O . THR B 1 42 ? -10.859 4.453 13.312 1 85.5 42 THR B O 1
ATOM 3219 N N . PRO B 1 43 ? -10.133 5.961 14.781 1 90.94 43 PRO B N 1
ATOM 3220 C CA . PRO B 1 43 ? -8.883 5.242 15.023 1 90.94 43 PRO B CA 1
ATOM 3221 C C . PRO B 1 43 ? -9.016 4.152 16.078 1 90.94 43 PRO B C 1
ATOM 3223 O O . PRO B 1 43 ? -8.148 4.023 16.953 1 90.94 43 PRO B O 1
ATOM 3226 N N . GLU B 1 44 ? -10.016 3.316 16.062 1 90.25 44 GLU B N 1
ATOM 3227 C CA . GLU B 1 44 ? -10.273 2.291 17.062 1 90.25 44 GLU B CA 1
ATOM 3228 C C . GLU B 1 44 ? -9.266 1.149 16.953 1 90.25 44 GLU B C 1
ATOM 3230 O O . GLU B 1 44 ? -9.164 0.319 17.859 1 90.25 44 GLU B O 1
ATOM 3235 N N . ALA B 1 45 ? -8.516 1.162 15.867 1 93.44 45 ALA B N 1
ATOM 3236 C CA . ALA B 1 45 ? -7.523 0.11 15.664 1 93.44 45 ALA B CA 1
ATOM 3237 C C . ALA B 1 45 ? -6.488 0.11 16.781 1 93.44 45 ALA B C 1
ATOM 3239 O O . ALA B 1 45 ? -5.91 -0.932 17.109 1 93.44 45 ALA B O 1
ATOM 3240 N N . VAL B 1 46 ? -6.227 1.246 17.422 1 96.31 46 VAL B N 1
ATOM 3241 C CA . VAL B 1 46 ? -5.234 1.335 18.484 1 96.31 46 VAL B CA 1
ATOM 3242 C C . VAL B 1 46 ? -5.66 0.458 19.672 1 96.31 46 VAL B C 1
ATOM 3244 O O . VAL B 1 46 ? -4.816 -0.007 20.438 1 96.31 46 VAL B O 1
ATOM 3247 N N . LEU B 1 47 ? -6.992 0.225 19.844 1 94.38 47 LEU B N 1
ATOM 3248 C CA . LEU B 1 47 ? -7.516 -0.624 20.906 1 94.38 47 LEU B CA 1
ATOM 3249 C C . LEU B 1 47 ? -7.723 -2.051 20.406 1 94.38 47 LEU B C 1
ATOM 3251 O O . LEU B 1 47 ? -7.359 -3.01 21.094 1 94.38 47 LEU B O 1
ATOM 3255 N N . LEU B 1 48 ? -8.273 -2.223 19.203 1 93.44 48 LEU B N 1
ATOM 3256 C CA . LEU B 1 48 ? -8.75 -3.512 18.719 1 93.44 48 LEU B CA 1
ATOM 3257 C C . LEU B 1 48 ? -7.621 -4.301 18.062 1 93.44 48 LEU B C 1
ATOM 3259 O O . LEU B 1 48 ? -7.59 -5.531 18.141 1 93.44 48 LEU B O 1
ATOM 3263 N N . TYR B 1 49 ? -6.762 -3.6 17.406 1 96 49 TYR B N 1
ATOM 3264 C CA . TYR B 1 49 ? -5.691 -4.23 16.641 1 96 49 TYR B CA 1
ATOM 3265 C C . TYR B 1 49 ? -4.367 -3.506 16.844 1 96 49 TYR B C 1
ATOM 3267 O O . TYR B 1 49 ? -3.709 -3.111 15.883 1 96 49 TYR B O 1
ATOM 3275 N N . PRO B 1 50 ? -3.875 -3.402 18.078 1 97.19 50 PRO B N 1
ATOM 3276 C CA . PRO B 1 50 ? -2.688 -2.604 18.375 1 97.19 50 PRO B CA 1
ATOM 3277 C C . PRO B 1 50 ? -1.448 -3.074 17.625 1 97.19 50 PRO B C 1
ATOM 3279 O O . PRO B 1 50 ? -0.586 -2.262 17.281 1 97.19 50 PRO B O 1
ATOM 3282 N N . ASP B 1 51 ? -1.37 -4.383 17.312 1 97 51 ASP B N 1
ATOM 3283 C CA . ASP B 1 51 ? -0.182 -4.906 16.641 1 97 51 ASP B CA 1
ATOM 3284 C C . ASP B 1 51 ? -0.077 -4.375 15.211 1 97 51 ASP B C 1
ATOM 3286 O O . ASP B 1 51 ? 1.022 -4.098 14.727 1 97 51 ASP B O 1
ATOM 3290 N N . ALA B 1 52 ? -1.221 -4.273 14.531 1 97.88 52 ALA B N 1
ATOM 3291 C CA . ALA B 1 52 ? -1.219 -3.697 13.195 1 97.88 52 ALA B CA 1
ATOM 3292 C C . ALA B 1 52 ? -0.766 -2.24 13.219 1 97.88 52 ALA B C 1
ATOM 3294 O O . ALA B 1 52 ? -0.008 -1.802 12.352 1 97.88 52 ALA B O 1
ATOM 3295 N N . VAL B 1 53 ? -1.198 -1.487 14.211 1 98.38 53 VAL B N 1
ATOM 3296 C CA . VAL B 1 53 ? -0.83 -0.084 14.367 1 98.38 53 VAL B CA 1
ATOM 3297 C C . VAL B 1 53 ? 0.658 0.029 14.688 1 98.38 53 VAL B C 1
ATOM 3299 O O . VAL B 1 53 ? 1.371 0.835 14.086 1 98.38 53 VAL B O 1
ATOM 3302 N N . LYS B 1 54 ? 1.124 -0.792 15.617 1 98.5 54 LYS B N 1
ATOM 3303 C CA . LYS B 1 54 ? 2.531 -0.79 16 1 98.5 54 LYS B CA 1
ATOM 3304 C C . LYS B 1 54 ? 3.434 -1.057 14.805 1 98.5 54 LYS B C 1
ATOM 3306 O O . LYS B 1 54 ? 4.453 -0.385 14.625 1 98.5 54 LYS B O 1
ATOM 3311 N N . GLN B 1 55 ? 3.014 -2.014 14.023 1 98.44 55 GLN B N 1
ATOM 3312 C CA . GLN B 1 55 ? 3.836 -2.361 12.867 1 98.44 55 GLN B CA 1
ATOM 3313 C C . GLN B 1 55 ? 3.914 -1.2 11.883 1 98.44 55 GLN B C 1
ATOM 3315 O O . GLN B 1 55 ? 4.965 -0.954 11.289 1 98.44 55 GLN B O 1
ATOM 3320 N N . LEU B 1 56 ? 2.826 -0.541 11.664 1 98.62 56 LEU B N 1
ATOM 3321 C CA . LEU B 1 56 ? 2.844 0.608 10.766 1 98.62 56 LEU B CA 1
ATOM 3322 C C . LEU B 1 56 ? 3.768 1.7 11.297 1 98.62 56 LEU B C 1
ATOM 3324 O O . LEU B 1 56 ? 4.555 2.273 10.547 1 98.62 56 LEU B O 1
ATOM 3328 N N . LEU B 1 57 ? 3.693 2.01 12.586 1 98.69 57 LEU B N 1
ATOM 3329 C CA . LEU B 1 57 ? 4.57 3.01 13.18 1 98.69 57 LEU B CA 1
ATOM 3330 C C . LEU B 1 57 ? 6.031 2.592 13.055 1 98.69 57 LEU B C 1
ATOM 3332 O O . LEU B 1 57 ? 6.902 3.43 12.805 1 98.69 57 LEU B O 1
ATOM 3336 N N . ARG B 1 58 ? 6.324 1.298 13.227 1 98.44 58 ARG B N 1
ATOM 3337 C CA . ARG B 1 58 ? 7.68 0.785 13.047 1 98.44 58 ARG B CA 1
ATOM 3338 C C . ARG B 1 58 ? 8.18 1.025 11.625 1 98.44 58 ARG B C 1
ATOM 3340 O O . ARG B 1 58 ? 9.352 1.333 11.422 1 98.44 58 ARG B O 1
ATOM 3347 N N . GLU B 1 59 ? 7.281 0.826 10.703 1 98.69 59 GLU B N 1
ATOM 3348 C CA . GLU B 1 59 ? 7.648 1.04 9.305 1 98.69 59 GLU B CA 1
ATOM 3349 C C . GLU B 1 59 ? 8.023 2.498 9.047 1 98.69 59 GLU B C 1
ATOM 3351 O O . GLU B 1 59 ? 8.969 2.781 8.32 1 98.69 59 GLU B O 1
ATOM 3356 N N . TYR B 1 60 ? 7.285 3.422 9.656 1 98.81 60 TYR B N 1
ATOM 3357 C CA . TYR B 1 60 ? 7.609 4.832 9.484 1 98.81 60 TYR B CA 1
ATOM 3358 C C . TYR B 1 60 ? 8.938 5.168 10.156 1 98.81 60 TYR B C 1
ATOM 3360 O O . TYR B 1 60 ? 9.75 5.91 9.602 1 98.81 60 TYR B O 1
ATOM 3368 N N . MET B 1 61 ? 9.102 4.668 11.344 1 98.5 61 MET B N 1
ATOM 3369 C CA . MET B 1 61 ? 10.367 4.883 12.039 1 98.5 61 MET B CA 1
ATOM 3370 C C . MET B 1 61 ? 11.539 4.355 11.211 1 98.5 61 MET B C 1
ATOM 3372 O O . MET B 1 61 ? 12.539 5.059 11.023 1 98.5 61 MET B O 1
ATOM 3376 N N . ARG B 1 62 ? 11.367 3.186 10.703 1 97.94 62 ARG B N 1
ATOM 3377 C CA . ARG B 1 62 ? 12.414 2.57 9.891 1 97.94 62 ARG B CA 1
ATOM 3378 C C . ARG B 1 62 ? 12.641 3.359 8.609 1 97.94 62 ARG B C 1
ATOM 3380 O O . ARG B 1 62 ? 13.773 3.455 8.125 1 97.94 62 ARG B O 1
ATOM 3387 N N . ALA B 1 63 ? 11.602 3.916 8.062 1 98.5 63 ALA B N 1
ATOM 3388 C CA . ALA B 1 63 ? 11.656 4.684 6.816 1 98.5 63 ALA B CA 1
ATOM 3389 C C . ALA B 1 63 ? 12.438 5.977 7.004 1 98.5 63 ALA B C 1
ATOM 3391 O O . ALA B 1 63 ? 12.883 6.59 6.031 1 98.5 63 ALA B O 1
ATOM 3392 N N . GLY B 1 64 ? 12.562 6.434 8.266 1 98.38 64 GLY B N 1
ATOM 3393 C CA . GLY B 1 64 ? 13.383 7.605 8.523 1 98.38 64 GLY B CA 1
ATOM 3394 C C . GLY B 1 64 ? 12.617 8.734 9.18 1 98.38 64 GLY B C 1
ATOM 3395 O O . GLY B 1 64 ? 13.148 9.844 9.336 1 98.38 64 GLY B O 1
ATOM 3396 N N . ALA B 1 65 ? 11.398 8.492 9.586 1 98.69 65 ALA B N 1
ATOM 3397 C CA . ALA B 1 65 ? 10.672 9.508 10.344 1 98.69 65 ALA B CA 1
ATOM 3398 C C . ALA B 1 65 ? 11.398 9.844 11.641 1 98.69 65 ALA B C 1
ATOM 3400 O O . ALA B 1 65 ? 11.953 8.961 12.297 1 98.69 65 ALA B O 1
ATOM 3401 N N . ASP B 1 66 ? 11.367 11.109 12.016 1 98.44 66 ASP B N 1
ATOM 3402 C CA . ASP B 1 66 ? 11.906 11.578 13.289 1 98.44 66 ASP B CA 1
ATOM 3403 C C . ASP B 1 66 ? 10.812 11.648 14.352 1 98.44 66 ASP B C 1
ATOM 3405 O O . ASP B 1 66 ? 11.102 11.711 15.547 1 98.44 66 ASP B O 1
ATOM 3409 N N . VAL B 1 67 ? 9.602 11.68 13.875 1 98.69 67 VAL B N 1
ATOM 3410 C CA . VAL B 1 67 ? 8.445 11.914 14.742 1 98.69 67 VAL B CA 1
ATOM 3411 C C . VAL B 1 67 ? 7.375 10.859 14.477 1 98.69 67 VAL B C 1
ATOM 3413 O O . VAL B 1 67 ? 7.074 10.547 13.32 1 98.69 67 VAL B O 1
ATOM 3416 N N . LEU B 1 68 ? 6.867 10.289 15.469 1 98.69 68 LEU B N 1
ATOM 3417 C CA . LEU B 1 68 ? 5.652 9.484 15.391 1 98.69 68 LEU B CA 1
ATOM 3418 C C . LEU B 1 68 ? 4.465 10.234 15.992 1 98.69 68 LEU B C 1
ATOM 3420 O O . LEU B 1 68 ? 4.465 10.555 17.188 1 98.69 68 LEU B O 1
ATOM 3424 N N . GLN B 1 69 ? 3.562 10.539 15.18 1 98.25 69 GLN B N 1
ATOM 3425 C CA . GLN B 1 69 ? 2.32 11.117 15.672 1 98.25 69 GLN B CA 1
ATOM 3426 C C . GLN B 1 69 ? 1.429 10.055 16.312 1 98.25 69 GLN B C 1
ATOM 3428 O O . GLN B 1 69 ? 1.33 8.938 15.797 1 98.25 69 GLN B O 1
ATOM 3433 N N . THR B 1 70 ? 0.808 10.406 17.391 1 97.69 70 THR B N 1
ATOM 3434 C CA . THR B 1 70 ? -0.144 9.492 18.016 1 97.69 70 THR B CA 1
ATOM 3435 C C . THR B 1 70 ? -1.264 9.141 17.031 1 97.69 70 THR B C 1
ATOM 3437 O O . THR B 1 70 ? -1.857 10.023 16.422 1 97.69 70 THR B O 1
ATOM 3440 N N . PRO B 1 71 ? -1.538 7.844 16.891 1 94.81 71 PRO B N 1
ATOM 3441 C CA . PRO B 1 71 ? -2.541 7.434 15.898 1 94.81 71 PRO B CA 1
ATOM 3442 C C . PRO B 1 71 ? -3.971 7.598 16.406 1 94.81 71 PRO B C 1
ATOM 3444 O O . PRO B 1 71 ? -4.715 6.617 16.5 1 94.81 71 PRO B O 1
ATOM 3447 N N . CYS B 1 72 ? -4.359 8.797 16.688 1 90.44 72 CYS B N 1
ATOM 3448 C CA . CYS B 1 72 ? -5.684 9.109 17.203 1 90.44 72 CYS B CA 1
ATOM 3449 C C . CYS B 1 72 ? -6.285 10.312 16.484 1 90.44 72 CYS B C 1
ATOM 3451 O O . CYS B 1 72 ? -6.961 11.141 17.094 1 90.44 72 CYS B O 1
ATOM 3453 N N . PHE B 1 73 ? -5.98 10.336 15.242 1 84.62 73 PHE B N 1
ATOM 3454 C CA . PHE B 1 73 ? -6.496 11.422 14.422 1 84.62 73 PHE B CA 1
ATOM 3455 C C . PHE B 1 73 ? -8.008 11.555 14.578 1 84.62 73 PHE B C 1
ATOM 3457 O O . PHE B 1 73 ? -8.727 10.555 14.531 1 84.62 73 PHE B O 1
ATOM 3464 N N . TYR B 1 74 ? -8.453 12.766 14.836 1 77.19 74 TYR B N 1
ATOM 3465 C CA . TYR B 1 74 ? -9.852 13.195 14.82 1 77.19 74 TYR B CA 1
ATOM 3466 C C . TYR B 1 74 ? -10.648 12.469 15.891 1 77.19 74 TYR B C 1
ATOM 3468 O O . TYR B 1 74 ? -11.867 12.305 15.766 1 77.19 74 TYR B O 1
ATOM 3476 N N . CYS B 1 75 ? -9.953 12.023 16.906 1 80.56 75 CYS B N 1
ATOM 3477 C CA . CYS B 1 75 ? -10.656 11.32 17.984 1 80.56 75 CYS B CA 1
ATOM 3478 C C . CYS B 1 75 ? -11.109 12.289 19.062 1 80.56 75 CYS B C 1
ATOM 3480 O O . CYS B 1 75 ? -10.32 12.664 19.938 1 80.56 75 CYS B O 1
ATOM 3482 N N . ASN B 1 76 ? -12.305 12.664 19 1 76.94 76 ASN B N 1
ATOM 3483 C CA . ASN B 1 76 ? -12.945 13.477 20.031 1 76.94 76 ASN B CA 1
ATOM 3484 C C . ASN B 1 76 ? -14.391 13.047 20.266 1 76.94 76 ASN B C 1
ATOM 3486 O O . ASN B 1 76 ? -14.93 12.242 19.5 1 76.94 76 ASN B O 1
ATOM 3490 N N . ASP B 1 77 ? -14.891 13.492 21.297 1 73.69 77 ASP B N 1
ATOM 3491 C CA . ASP B 1 77 ? -16.203 13.039 21.75 1 73.69 77 ASP B CA 1
ATOM 3492 C C . ASP B 1 77 ? -17.266 13.297 20.672 1 73.69 77 ASP B C 1
ATOM 3494 O O . ASP B 1 77 ? -18.156 12.469 20.469 1 73.69 77 ASP B O 1
ATOM 3498 N N . GLY B 1 78 ? -17.234 14.391 20.078 1 71.06 78 GLY B N 1
ATOM 3499 C CA . GLY B 1 78 ? -18.203 14.719 19.047 1 71.06 78 GLY B CA 1
ATOM 3500 C C . GLY B 1 78 ? -18.203 13.734 17.891 1 71.06 78 GLY B C 1
ATOM 3501 O O . GLY B 1 78 ? -19.25 13.32 17.406 1 71.06 78 GLY B O 1
ATOM 3502 N N . LYS B 1 79 ? -17.047 13.328 17.484 1 76.56 79 LYS B N 1
ATOM 3503 C CA . LYS B 1 79 ? -16.906 12.375 16.391 1 76.56 79 LYS B CA 1
ATOM 3504 C C . LYS B 1 79 ? -17.453 11.008 16.781 1 76.56 79 LYS B C 1
ATOM 3506 O O . LYS B 1 79 ? -18.219 10.398 16.016 1 76.56 79 LYS B O 1
ATOM 3511 N N . LEU B 1 80 ? -17.031 10.531 17.906 1 77.75 80 LEU B N 1
ATOM 3512 C CA . LEU B 1 80 ? -17.484 9.211 18.344 1 77.75 80 LEU B CA 1
ATOM 3513 C C . LEU B 1 80 ? -18.984 9.195 18.562 1 77.75 80 LEU B C 1
ATOM 3515 O O . LEU B 1 80 ? -19.656 8.219 18.219 1 77.75 80 LEU B O 1
ATOM 3519 N N . LYS B 1 81 ? -19.469 10.266 19.094 1 72.38 81 LYS B N 1
ATOM 3520 C CA . LYS B 1 81 ? -20.906 10.391 19.281 1 72.38 81 LYS B CA 1
ATOM 3521 C C . LYS B 1 81 ? -21.641 10.398 17.938 1 72.38 81 LYS B C 1
ATOM 3523 O O . LYS B 1 81 ? -22.719 9.805 17.797 1 72.38 81 LYS B O 1
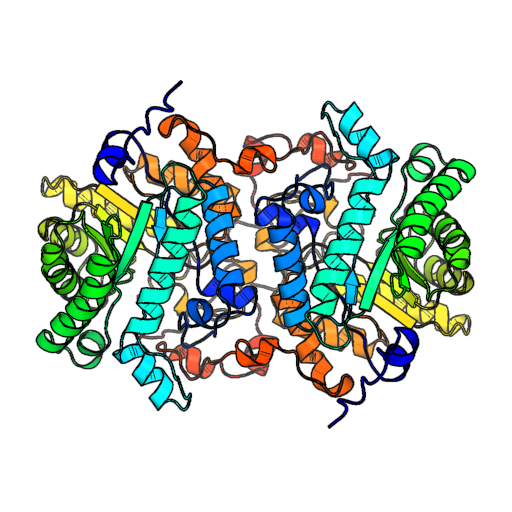ATOM 3528 N N . ASN B 1 82 ? -21.062 11.078 17.094 1 70.12 82 ASN B N 1
ATOM 3529 C CA . ASN B 1 82 ? -21.656 11.164 15.766 1 70.12 82 ASN B CA 1
ATOM 3530 C C . ASN B 1 82 ? -21.75 9.797 15.094 1 70.12 82 ASN B C 1
ATOM 3532 O O . ASN B 1 82 ? -22.75 9.484 14.438 1 70.12 82 ASN B O 1
ATOM 3536 N N . VAL B 1 83 ? -20.844 9.047 15.211 1 69.88 83 VAL B N 1
ATOM 3537 C CA . VAL B 1 83 ? -20.828 7.699 14.656 1 69.88 83 VAL B CA 1
ATOM 3538 C C . VAL B 1 83 ? -21.859 6.828 15.367 1 69.88 83 VAL B C 1
ATOM 3540 O O . VAL B 1 83 ? -22.594 6.074 14.734 1 69.88 83 VAL B O 1
ATOM 3543 N N . SER B 1 84 ? -21.891 6.98 16.625 1 66.44 84 SER B N 1
ATOM 3544 C CA . SER B 1 84 ? -22.859 6.227 17.406 1 66.44 84 SER B CA 1
ATOM 3545 C C . SER B 1 84 ? -24.281 6.594 17 1 66.44 84 SER B C 1
ATOM 3547 O O . SER B 1 84 ? -25.156 5.723 16.891 1 66.44 84 SER B O 1
ATOM 3549 N N . GLN B 1 85 ? -24.453 7.777 16.844 1 64.75 85 GLN B N 1
ATOM 3550 C CA . GLN B 1 85 ? -25.781 8.258 16.5 1 64.75 85 GLN B CA 1
ATOM 3551 C C . GLN B 1 85 ? -26.188 7.773 15.102 1 64.75 85 GLN B C 1
ATOM 3553 O O . GLN B 1 85 ? -27.375 7.688 14.797 1 64.75 85 GLN B O 1
ATOM 3558 N N . SER B 1 86 ? -25.25 7.43 14.406 1 62.06 86 SER B N 1
ATOM 3559 C CA . SER B 1 86 ? -25.547 6.949 13.062 1 62.06 86 SER B CA 1
ATOM 3560 C C . SER B 1 86 ? -25.797 5.445 13.055 1 62.06 86 SER B C 1
ATOM 3562 O O . SER B 1 86 ? -26 4.848 11.992 1 62.06 86 SER B O 1
ATOM 3564 N N . GLY B 1 87 ? -25.766 4.859 14.227 1 63.22 87 GLY B N 1
ATOM 3565 C CA . GLY B 1 87 ? -26.219 3.484 14.32 1 63.22 87 GLY B CA 1
ATOM 3566 C C . GLY B 1 87 ? -25.125 2.514 14.711 1 63.22 87 GLY B C 1
ATOM 3567 O O . GLY B 1 87 ? -25.375 1.314 14.852 1 63.22 87 GLY B O 1
ATOM 3568 N N . GLU B 1 88 ? -24 3.059 14.812 1 64.25 88 GLU B N 1
ATOM 3569 C CA . GLU B 1 88 ? -22.922 2.148 15.203 1 64.25 88 GLU B CA 1
ATOM 3570 C C . GLU B 1 88 ? -22.625 2.256 16.703 1 64.25 88 GLU B C 1
ATOM 3572 O O . GLU B 1 88 ? -22.516 3.359 17.234 1 64.25 88 GLU B O 1
ATOM 3577 N N . SER B 1 89 ? -22.75 1.171 17.312 1 63.56 89 SER B N 1
ATOM 3578 C CA . SER B 1 89 ? -22.406 1.188 18.734 1 63.56 89 SER B CA 1
ATOM 3579 C C . SER B 1 89 ? -20.891 1.235 18.922 1 63.56 89 SER B C 1
ATOM 3581 O O . SER B 1 89 ? -20.172 0.355 18.453 1 63.56 89 SER B O 1
ATOM 3583 N N . ILE B 1 90 ? -20.453 2.371 19.344 1 68.75 90 ILE B N 1
ATOM 3584 C CA . ILE B 1 90 ? -19.031 2.486 19.672 1 68.75 90 ILE B CA 1
ATOM 3585 C C . ILE B 1 90 ? -18.844 2.393 21.172 1 68.75 90 ILE B C 1
ATOM 3587 O O . ILE B 1 90 ? -19.469 3.133 21.938 1 68.75 90 ILE B O 1
ATOM 3591 N N . SER B 1 91 ? -18.078 1.478 21.562 1 68.94 91 SER B N 1
ATOM 3592 C CA . SER B 1 91 ? -17.922 1.193 23 1 68.94 91 SER B CA 1
ATOM 3593 C C . SER B 1 91 ? -16.656 1.83 23.562 1 68.94 91 SER B C 1
ATOM 3595 O O . SER B 1 91 ? -16.344 1.668 24.734 1 68.94 91 SER B O 1
ATOM 3597 N N . TYR B 1 92 ? -16 2.58 22.766 1 81.06 92 TYR B N 1
ATOM 3598 C CA . TYR B 1 92 ? -14.758 3.154 23.297 1 81.06 92 TYR B CA 1
ATOM 3599 C C . TYR B 1 92 ? -14.906 4.656 23.516 1 81.06 92 TYR B C 1
ATOM 3601 O O . TYR B 1 92 ? -15.672 5.32 22.812 1 81.06 92 TYR B O 1
ATOM 3609 N N . SER B 1 93 ? -14.18 5.09 24.562 1 83.25 93 SER B N 1
ATOM 3610 C CA . SER B 1 93 ? -14.172 6.523 24.844 1 83.25 93 SER B CA 1
ATOM 3611 C C . SER B 1 93 ? -13.016 7.215 24.109 1 83.25 93 SER B C 1
ATOM 3613 O O . SER B 1 93 ? -12.039 6.566 23.734 1 83.25 93 SER B O 1
ATOM 3615 N N . THR B 1 94 ? -13.188 8.477 23.969 1 85.06 94 THR B N 1
ATOM 3616 C CA . THR B 1 94 ? -12.125 9.297 23.391 1 85.06 94 THR B CA 1
ATOM 3617 C C . THR B 1 94 ? -10.859 9.203 24.25 1 85.06 94 THR B C 1
ATOM 3619 O O . THR B 1 94 ? -9.75 9.117 23.719 1 85.06 94 THR B O 1
ATOM 3622 N N . GLU B 1 95 ? -11.055 9.203 25.5 1 87.94 95 GLU B N 1
ATOM 3623 C CA . GLU B 1 95 ? -9.922 9.102 26.422 1 87.94 95 GLU B CA 1
ATOM 3624 C C . GLU B 1 95 ? -9.18 7.777 26.234 1 87.94 95 GLU B C 1
ATOM 3626 O O . GLU B 1 95 ? -7.949 7.746 26.219 1 87.94 95 GLU B O 1
ATOM 3631 N N . ALA B 1 96 ? -9.93 6.73 26.125 1 89.62 96 ALA B N 1
ATOM 3632 C CA . ALA B 1 96 ? -9.328 5.41 25.984 1 89.62 96 ALA B CA 1
ATOM 3633 C C . ALA B 1 96 ? -8.516 5.32 24.688 1 89.62 96 ALA B C 1
ATOM 3635 O O . ALA B 1 96 ? -7.414 4.758 24.672 1 89.62 96 ALA B O 1
ATOM 3636 N N . ILE B 1 97 ? -9.039 5.867 23.625 1 92.19 97 ILE B N 1
ATOM 3637 C CA . ILE B 1 97 ? -8.375 5.836 22.328 1 92.19 97 ILE B CA 1
ATOM 3638 C C . ILE B 1 97 ? -7.098 6.672 22.391 1 92.19 97 ILE B C 1
ATOM 3640 O O . ILE B 1 97 ? -6.027 6.215 21.969 1 92.19 97 ILE B O 1
ATOM 3644 N N . ASN B 1 98 ? -7.188 7.891 22.938 1 92.75 98 ASN B N 1
ATOM 3645 C CA . ASN B 1 98 ? -6.027 8.773 23 1 92.75 98 ASN B CA 1
ATOM 3646 C C . ASN B 1 98 ? -4.934 8.203 23.891 1 92.75 98 ASN B C 1
ATOM 3648 O O . ASN B 1 98 ? -3.748 8.32 23.578 1 92.75 98 ASN B O 1
ATOM 3652 N N . GLU B 1 99 ? -5.344 7.605 24.984 1 94.06 99 GLU B N 1
ATOM 3653 C CA . GLU B 1 99 ? -4.379 6.984 25.875 1 94.06 99 GLU B CA 1
ATOM 3654 C C . GLU B 1 99 ? -3.654 5.828 25.203 1 94.06 99 GLU B C 1
ATOM 3656 O O . GLU B 1 99 ? -2.432 5.715 25.297 1 94.06 99 GLU B O 1
ATOM 3661 N N . ALA B 1 100 ? -4.469 4.988 24.578 1 96.12 100 ALA B N 1
ATOM 3662 C CA . ALA B 1 100 ? -3.885 3.854 23.875 1 96.12 100 ALA B CA 1
ATOM 3663 C C . ALA B 1 100 ? -2.945 4.32 22.766 1 96.12 100 ALA B C 1
ATOM 3665 O O . ALA B 1 100 ? -1.885 3.729 22.547 1 96.12 100 ALA B O 1
ATOM 3666 N N . ALA B 1 101 ? -3.338 5.344 22.062 1 97.12 101 ALA B N 1
ATOM 3667 C CA . ALA B 1 101 ? -2.523 5.906 20.984 1 97.12 101 ALA B CA 1
ATOM 3668 C C . ALA B 1 101 ? -1.185 6.406 21.516 1 97.12 101 ALA B C 1
ATOM 3670 O O . ALA B 1 101 ? -0.138 6.16 20.922 1 97.12 101 ALA B O 1
ATOM 3671 N N . CYS B 1 102 ? -1.195 7.105 22.641 1 97.81 102 CYS B N 1
ATOM 3672 C CA . CYS B 1 102 ? 0.029 7.594 23.266 1 97.81 102 CYS B CA 1
ATOM 3673 C C . CYS B 1 102 ? 0.932 6.438 23.672 1 97.81 102 CYS B C 1
ATOM 3675 O O . CYS B 1 102 ? 2.137 6.465 23.422 1 97.81 102 CYS B O 1
ATOM 3677 N N . ARG B 1 103 ? 0.339 5.457 24.297 1 98 103 ARG B N 1
ATOM 3678 C CA . ARG B 1 103 ? 1.111 4.305 24.75 1 98 103 ARG B CA 1
ATOM 3679 C C . ARG B 1 103 ? 1.806 3.611 23.578 1 98 103 ARG B C 1
ATOM 3681 O O . ARG B 1 103 ? 2.996 3.299 23.656 1 98 103 ARG B O 1
ATOM 3688 N N . ILE B 1 104 ? 1.076 3.389 22.531 1 98.38 104 ILE B N 1
ATOM 3689 C CA . ILE B 1 104 ? 1.61 2.701 21.359 1 98.38 104 ILE B CA 1
ATOM 3690 C C . ILE B 1 104 ? 2.73 3.531 20.75 1 98.38 104 ILE B C 1
ATOM 3692 O O . ILE B 1 104 ? 3.793 3.002 20.406 1 98.38 104 ILE B O 1
ATOM 3696 N N . ALA B 1 105 ? 2.496 4.824 20.578 1 98.5 105 ALA B N 1
ATOM 3697 C CA . ALA B 1 105 ? 3.502 5.699 19.984 1 98.5 105 ALA B CA 1
ATOM 3698 C C . ALA B 1 105 ? 4.789 5.695 20.797 1 98.5 105 ALA B C 1
ATOM 3700 O O . ALA B 1 105 ? 5.887 5.59 20.25 1 98.5 105 ALA B O 1
ATOM 3701 N N . HIS B 1 106 ? 4.656 5.762 22.141 1 98.56 106 HIS B N 1
ATOM 3702 C CA . HIS B 1 106 ? 5.824 5.734 23 1 98.56 106 HIS B CA 1
ATOM 3703 C C . HIS B 1 106 ? 6.535 4.387 22.938 1 98.56 106 HIS B C 1
ATOM 3705 O O . HIS B 1 106 ? 7.77 4.332 22.922 1 98.56 106 HIS B O 1
ATOM 3711 N N . GLU B 1 107 ? 5.746 3.363 22.969 1 98.38 107 GLU B N 1
ATOM 3712 C CA . GLU B 1 107 ? 6.328 2.025 22.891 1 98.38 107 GLU B CA 1
ATOM 3713 C C . GLU B 1 107 ? 7.211 1.878 21.656 1 98.38 107 GLU B C 1
ATOM 3715 O O . GLU B 1 107 ? 8.352 1.428 21.75 1 98.38 107 GLU B O 1
ATOM 3720 N N . ILE B 1 108 ? 6.727 2.254 20.5 1 98.25 108 ILE B N 1
ATOM 3721 C CA . ILE B 1 108 ? 7.473 2.098 19.25 1 98.25 108 ILE B CA 1
ATOM 3722 C C . ILE B 1 108 ? 8.625 3.096 19.219 1 98.25 108 ILE B C 1
ATOM 3724 O O . ILE B 1 108 ? 9.727 2.768 18.75 1 98.25 108 ILE B O 1
ATOM 3728 N N . ALA B 1 109 ? 8.367 4.293 19.672 1 98 109 ALA B N 1
ATOM 3729 C CA . ALA B 1 109 ? 9.438 5.289 19.719 1 98 109 ALA B CA 1
ATOM 3730 C C . ALA B 1 109 ? 10.617 4.785 20.547 1 98 109 ALA B C 1
ATOM 3732 O O . ALA B 1 109 ? 11.773 5.047 20.219 1 98 109 ALA B O 1
ATOM 3733 N N . ASN B 1 110 ? 10.359 4.066 21.594 1 97.25 110 ASN B N 1
ATOM 3734 C CA . ASN B 1 110 ? 11.391 3.57 22.5 1 97.25 110 ASN B CA 1
ATOM 3735 C C . ASN B 1 110 ? 12.188 2.432 21.875 1 97.25 110 ASN B C 1
ATOM 3737 O O . ASN B 1 110 ? 13.273 2.086 22.344 1 97.25 110 ASN B O 1
ATOM 3741 N N . GLU B 1 111 ? 11.617 1.841 20.844 1 96.06 111 GLU B N 1
ATOM 3742 C CA . GLU B 1 111 ? 12.375 0.824 20.125 1 96.06 111 GLU B CA 1
ATOM 3743 C C . GLU B 1 111 ? 13.508 1.451 19.312 1 96.06 111 GLU B C 1
ATOM 3745 O O . GLU B 1 111 ? 14.453 0.763 18.922 1 96.06 111 GLU B O 1
ATOM 3750 N N . GLY B 1 112 ? 13.359 2.725 18.906 1 91.88 112 GLY B N 1
ATOM 3751 C CA . GLY B 1 112 ? 14.352 3.422 18.109 1 91.88 112 GLY B CA 1
ATOM 3752 C C . GLY B 1 112 ? 15.242 4.34 18.922 1 91.88 112 GLY B C 1
ATOM 3753 O O . GLY B 1 112 ? 15.141 4.375 20.156 1 91.88 112 GLY B O 1
ATOM 3754 N N . ASP B 1 113 ? 16.141 5.008 18.047 1 85.38 113 ASP B N 1
ATOM 3755 C CA . ASP B 1 113 ? 17.062 5.957 18.672 1 85.38 113 ASP B CA 1
ATOM 3756 C C . ASP B 1 113 ? 16.547 7.391 18.5 1 85.38 113 ASP B C 1
ATOM 3758 O O . ASP B 1 113 ? 16.422 7.883 17.391 1 85.38 113 ASP B O 1
ATOM 3762 N N . ASP B 1 114 ? 16.062 8.047 19.453 1 90.06 114 ASP B N 1
ATOM 3763 C CA . ASP B 1 114 ? 15.859 9.492 19.438 1 90.06 114 ASP B CA 1
ATOM 3764 C C . ASP B 1 114 ? 14.57 9.859 18.703 1 90.06 114 ASP B C 1
ATOM 3766 O O . ASP B 1 114 ? 14.57 10.742 17.844 1 90.06 114 ASP B O 1
ATOM 3770 N N . MET B 1 115 ? 13.508 9.148 18.797 1 97.19 115 MET B N 1
ATOM 3771 C CA . MET B 1 115 ? 12.203 9.43 18.203 1 97.19 115 MET B CA 1
ATOM 3772 C C . MET B 1 115 ? 11.398 10.391 19.062 1 97.19 115 MET B C 1
ATOM 3774 O O . MET B 1 115 ? 11.398 10.273 20.297 1 97.19 115 MET B O 1
ATOM 3778 N N . LEU B 1 116 ? 10.773 11.328 18.453 1 98.56 116 LEU B N 1
ATOM 3779 C CA . LEU B 1 116 ? 9.828 12.195 19.156 1 98.56 116 LEU B CA 1
ATOM 3780 C C . LEU B 1 116 ? 8.406 11.672 19 1 98.56 116 LEU B C 1
ATOM 3782 O O . LEU B 1 116 ? 8.055 11.078 17.984 1 98.56 116 LEU B O 1
ATOM 3786 N N . VAL B 1 117 ? 7.625 11.844 19.984 1 98.69 117 VAL B N 1
ATOM 3787 C CA . VAL B 1 117 ? 6.199 11.539 19.969 1 98.69 117 VAL B CA 1
ATOM 3788 C C . VAL B 1 117 ? 5.387 12.828 19.953 1 98.69 117 VAL B C 1
ATOM 3790 O O . VAL B 1 117 ? 5.602 13.711 20.797 1 98.69 117 VAL B O 1
ATOM 3793 N N . CYS B 1 118 ? 4.492 12.922 19.047 1 98.25 118 CYS B N 1
ATOM 3794 C CA . CYS B 1 118 ? 3.67 14.117 18.859 1 98.25 118 CYS B CA 1
ATOM 3795 C C . CYS B 1 118 ? 2.209 13.82 19.172 1 98.25 118 CYS B C 1
ATOM 3797 O O . CYS B 1 118 ? 1.655 12.82 18.719 1 98.25 118 CYS B O 1
ATOM 3799 N N . GLY B 1 119 ? 1.569 14.664 20 1 97.38 119 GLY B N 1
ATOM 3800 C CA . GLY B 1 119 ? 0.133 14.578 20.203 1 97.38 119 GLY B CA 1
ATOM 3801 C C . GLY B 1 119 ? -0.663 15.461 19.266 1 97.38 119 GLY B C 1
ATOM 3802 O O . GLY B 1 119 ? -0.421 16.656 19.172 1 97.38 119 GLY B O 1
ATOM 3803 N N . GLY B 1 120 ? -1.58 14.867 18.578 1 95.38 120 GLY B N 1
ATOM 3804 C CA . GLY B 1 120 ? -2.342 15.602 17.578 1 95.38 120 GLY B CA 1
ATOM 3805 C C . GLY B 1 120 ? -3.746 15.945 18.031 1 95.38 120 GLY B C 1
ATOM 3806 O O . GLY B 1 120 ? -4.469 15.094 18.547 1 95.38 120 GLY B O 1
ATOM 3807 N N . LEU B 1 121 ? -4.129 17.203 17.953 1 95.06 121 LEU B N 1
ATOM 3808 C CA . LEU B 1 121 ? -5.496 17.672 18.125 1 95.06 121 LEU B CA 1
ATOM 3809 C C . LEU B 1 121 ? -6.117 18.047 16.781 1 95.06 121 LEU B C 1
ATOM 3811 O O . LEU B 1 121 ? -5.426 18.531 15.883 1 95.06 121 LEU B O 1
ATOM 3815 N N . SER B 1 122 ? -7.395 17.766 16.641 1 93.56 122 SER B N 1
ATOM 3816 C CA . SER B 1 122 ? -8.109 18.031 15.383 1 93.56 122 SER B CA 1
ATOM 3817 C C . SER B 1 122 ? -9.398 18.797 15.633 1 93.56 122 SER B C 1
ATOM 3819 O O . SER B 1 122 ? -9.812 18.984 16.781 1 93.56 122 SER B O 1
ATOM 3821 N N . PRO B 1 123 ? -10.016 19.266 14.578 1 92.94 123 PRO B N 1
ATOM 3822 C CA . PRO B 1 123 ? -11.258 20.016 14.727 1 92.94 123 PRO B CA 1
ATOM 3823 C C . PRO B 1 123 ? -12.344 19.25 15.477 1 92.94 123 PRO B C 1
ATOM 3825 O O . PRO B 1 123 ? -12.336 18.016 15.484 1 92.94 123 PRO B O 1
ATOM 3828 N N . VAL B 1 124 ? -13.195 20.016 16.047 1 91.94 124 VAL B N 1
ATOM 3829 C CA . VAL B 1 124 ? -14.266 19.422 16.844 1 91.94 124 VAL B CA 1
ATOM 3830 C C . VAL B 1 124 ? -15.617 19.844 16.281 1 91.94 124 VAL B C 1
ATOM 3832 O O . VAL B 1 124 ? -15.75 20.938 15.711 1 91.94 124 VAL B O 1
ATOM 3835 N N . LEU B 1 125 ? -16.594 19.078 16.484 1 87.44 125 LEU B N 1
ATOM 3836 C CA . LEU B 1 125 ? -17.891 19.312 15.883 1 87.44 125 LEU B CA 1
ATOM 3837 C C . LEU B 1 125 ? -18.609 20.453 16.594 1 87.44 125 LEU B C 1
ATOM 3839 O O . LEU B 1 125 ? -19.469 21.125 16 1 87.44 125 LEU B O 1
ATOM 3843 N N . SER B 1 126 ? -18.281 20.688 17.859 1 90.81 126 SER B N 1
ATOM 3844 C CA . SER B 1 126 ? -18.891 21.797 18.594 1 90.81 126 SER B CA 1
ATOM 3845 C C . SER B 1 126 ? -18.625 23.125 17.906 1 90.81 126 SER B C 1
ATOM 3847 O O . SER B 1 126 ? -19.453 24.031 17.938 1 90.81 126 SER B O 1
ATOM 3849 N N . TYR B 1 127 ? -17.484 23.297 17.312 1 92.06 127 TYR B N 1
ATOM 3850 C CA . TYR B 1 127 ? -17.219 24.469 16.5 1 92.06 127 TYR B CA 1
ATOM 3851 C C . TYR B 1 127 ? -17.828 24.328 15.102 1 92.06 127 TYR B C 1
ATOM 3853 O O . TYR B 1 127 ? -18.578 25.203 14.648 1 92.06 127 TYR B O 1
ATOM 3861 N N . GLY B 1 128 ? -17.531 23.25 14.414 1 87.06 128 GLY B N 1
ATOM 3862 C CA . GLY B 1 128 ? -17.906 23.047 13.023 1 87.06 128 GLY B CA 1
ATOM 3863 C C . GLY B 1 128 ? -19.406 23.141 12.797 1 87.06 128 GLY B C 1
ATOM 3864 O O . GLY B 1 128 ? -19.859 23.688 11.789 1 87.06 128 GLY B O 1
ATOM 3865 N N . ARG B 1 129 ? -20.156 22.609 13.734 1 84.19 129 ARG B N 1
ATOM 3866 C CA . ARG B 1 129 ? -21.594 22.531 13.539 1 84.19 129 ARG B CA 1
ATOM 3867 C C . ARG B 1 129 ? -22.312 23.609 14.336 1 84.19 129 ARG B C 1
ATOM 3869 O O . ARG B 1 129 ? -23.312 24.172 13.875 1 84.19 129 ARG B O 1
ATOM 3876 N N . GLU B 1 130 ? -21.781 23.875 15.5 1 88 130 GLU B N 1
ATOM 3877 C CA . GLU B 1 130 ? -22.531 24.734 16.422 1 88 130 GLU B CA 1
ATOM 3878 C C . GLU B 1 130 ? -21.891 26.109 16.547 1 88 130 GLU B C 1
ATOM 3880 O O . GLU B 1 130 ? -22.5 27.047 17.047 1 88 130 GLU B O 1
ATOM 3885 N N . ARG B 1 131 ? -20.781 26.266 16.188 1 92 131 ARG B N 1
ATOM 3886 C CA . ARG B 1 131 ? -19.984 27.469 16.375 1 92 131 ARG B CA 1
ATOM 3887 C C . ARG B 1 131 ? -19.953 27.875 17.844 1 92 131 ARG B C 1
ATOM 3889 O O . ARG B 1 131 ? -20.078 29.062 18.172 1 92 131 ARG B O 1
ATOM 3896 N N . ASN B 1 132 ? -19.891 26.906 18.672 1 94.12 132 ASN B N 1
ATOM 3897 C CA . ASN B 1 132 ? -19.797 27.094 20.125 1 94.12 132 ASN B CA 1
ATOM 3898 C C . ASN B 1 132 ? -18.359 27.078 20.594 1 94.12 132 ASN B C 1
ATOM 3900 O O . ASN B 1 132 ? -17.812 26.016 20.906 1 94.12 132 ASN B O 1
ATOM 3904 N N . MET B 1 133 ? -17.797 28.234 20.812 1 95.56 133 MET B N 1
ATOM 3905 C CA . MET B 1 133 ? -16.359 28.375 21.094 1 95.56 1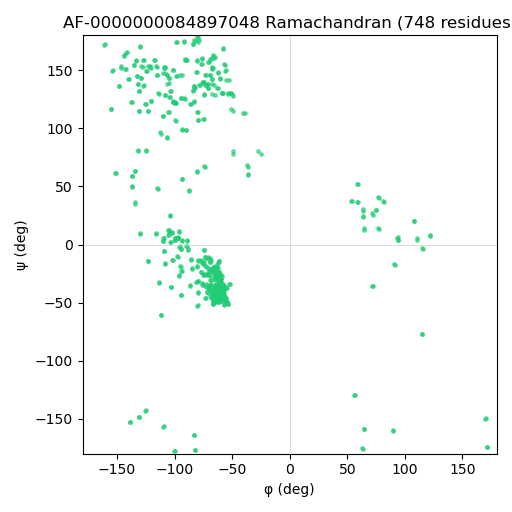33 MET B CA 1
ATOM 3906 C C . MET B 1 133 ? -16.031 27.844 22.484 1 95.56 133 MET B C 1
ATOM 3908 O O . MET B 1 133 ? -14.953 27.281 22.688 1 95.56 133 MET B O 1
ATOM 3912 N N . GLU B 1 134 ? -16.906 28.016 23.406 1 96.25 134 GLU B N 1
ATOM 3913 C CA . GLU B 1 134 ? -16.672 27.531 24.766 1 96.25 134 GLU B CA 1
ATOM 3914 C C . GLU B 1 134 ? -16.625 26 24.812 1 96.25 134 GLU B C 1
ATOM 3916 O O . GLU B 1 134 ? -15.75 25.422 25.453 1 96.25 134 GLU B O 1
ATOM 3921 N N . LYS B 1 135 ? -17.531 25.453 24.141 1 94.75 135 LYS B N 1
ATOM 3922 C CA . LYS B 1 135 ? -17.562 23.984 24.078 1 94.75 135 LYS B CA 1
ATOM 3923 C C . LYS B 1 135 ? -16.344 23.438 23.344 1 94.75 135 LYS B C 1
ATOM 3925 O O . LYS B 1 135 ? -15.773 22.422 23.734 1 94.75 135 LYS B O 1
ATOM 3930 N N . ALA B 1 136 ? -15.977 24.094 22.281 1 95.06 136 ALA B N 1
ATOM 3931 C CA . ALA B 1 136 ? -14.797 23.688 21.516 1 95.06 136 ALA B CA 1
ATOM 3932 C C . ALA B 1 136 ? -13.547 23.719 22.391 1 95.06 136 ALA B C 1
ATOM 3934 O O . ALA B 1 136 ? -12.75 22.781 22.391 1 95.06 136 ALA B O 1
ATOM 3935 N N . ARG B 1 137 ? -13.422 24.812 23.172 1 96.69 137 ARG B N 1
ATOM 3936 C CA . ARG B 1 137 ? -12.273 24.953 24.062 1 96.69 137 ARG B CA 1
ATOM 3937 C C . ARG B 1 137 ? -12.219 23.797 25.078 1 96.69 137 ARG B C 1
ATOM 3939 O O . ARG B 1 137 ? -11.148 23.25 25.344 1 96.69 137 ARG B O 1
ATOM 3946 N N . ALA B 1 138 ? -13.375 23.453 25.594 1 94.69 138 ALA B N 1
ATOM 3947 C CA . ALA B 1 138 ? -13.438 22.391 26.578 1 94.69 138 ALA B CA 1
ATOM 3948 C C . ALA B 1 138 ? -13.023 21.047 25.969 1 94.69 138 ALA B C 1
ATOM 3950 O O . ALA B 1 138 ? -12.359 20.234 26.609 1 94.69 138 ALA B O 1
ATOM 3951 N N . GLU B 1 139 ? -13.391 20.812 24.75 1 92.31 139 GLU B N 1
ATOM 3952 C CA . GLU B 1 139 ? -13.031 19.578 24.062 1 92.31 139 GLU B CA 1
ATOM 3953 C C . GLU B 1 139 ? -11.531 19.531 23.75 1 92.31 139 GLU B C 1
ATOM 3955 O O . GLU B 1 139 ? -10.898 18.484 23.922 1 92.31 139 GLU B O 1
ATOM 3960 N N . PHE B 1 140 ? -10.961 20.641 23.297 1 95.5 140 PHE B N 1
ATOM 3961 C CA . PHE B 1 140 ? -9.523 20.719 23.062 1 95.5 140 PHE B CA 1
ATOM 3962 C C . PHE B 1 140 ? -8.75 20.5 24.359 1 95.5 140 PHE B C 1
ATOM 3964 O O . PHE B 1 140 ? -7.73 19.797 24.375 1 95.5 140 PHE B O 1
ATOM 3971 N N . ASP B 1 141 ? -9.297 21.109 25.438 1 95.38 141 ASP B N 1
ATOM 3972 C CA . ASP B 1 141 ? -8.656 20.969 26.734 1 95.38 141 ASP B CA 1
ATOM 3973 C C . ASP B 1 141 ? -8.617 19.516 27.188 1 95.38 141 ASP B C 1
ATOM 3975 O O . ASP B 1 141 ? -7.605 19.047 27.703 1 95.38 141 ASP B O 1
ATOM 3979 N N . SER B 1 142 ? -9.703 18.859 27 1 91.81 142 SER B N 1
ATOM 3980 C CA . SER B 1 142 ? -9.789 17.453 27.359 1 91.81 142 SER B CA 1
ATOM 3981 C C . SER B 1 142 ? -8.781 16.609 26.578 1 91.81 142 SER B C 1
ATOM 3983 O O . SER B 1 142 ? -8.117 15.742 27.141 1 91.81 142 SER B O 1
ATOM 3985 N N . GLN B 1 143 ? -8.641 16.828 25.328 1 91.69 143 GLN B N 1
ATOM 3986 C CA . GLN B 1 143 ? -7.672 16.109 24.5 1 91.69 143 GLN B CA 1
ATOM 3987 C C . GLN B 1 143 ? -6.242 16.422 24.922 1 91.69 143 GLN B C 1
ATOM 3989 O O . GLN B 1 143 ? -5.406 15.523 25.031 1 91.69 143 GLN B O 1
ATOM 3994 N N . LEU B 1 144 ? -6.004 17.688 25.172 1 95.94 144 LEU B N 1
ATOM 3995 C CA . LEU B 1 144 ? -4.672 18.141 25.562 1 95.94 144 LEU B CA 1
ATOM 3996 C C . LEU B 1 144 ? -4.242 17.469 26.875 1 95.94 144 LEU B C 1
ATOM 3998 O O . LEU B 1 144 ? -3.07 17.125 27.031 1 95.94 144 LEU B O 1
ATOM 4002 N N . ASN B 1 145 ? -5.172 17.281 27.797 1 95.69 145 ASN B N 1
ATOM 4003 C CA . ASN B 1 145 ? -4.867 16.703 29.109 1 95.69 145 ASN B CA 1
ATOM 4004 C C . ASN B 1 145 ? -4.281 15.297 28.969 1 95.69 145 ASN B C 1
ATOM 4006 O O . ASN B 1 145 ? -3.402 14.914 29.734 1 95.69 145 ASN B O 1
ATOM 4010 N N . VAL B 1 146 ? -4.77 14.586 28.031 1 94.75 146 VAL B N 1
ATOM 4011 C CA . VAL B 1 146 ? -4.262 13.242 27.812 1 94.75 146 VAL B CA 1
ATOM 4012 C C . VAL B 1 146 ? -2.805 13.305 27.359 1 94.75 146 VAL B C 1
ATOM 4014 O O . VAL B 1 146 ? -1.967 12.523 27.812 1 94.75 146 VAL B O 1
ATOM 4017 N N . PHE B 1 147 ? -2.471 14.227 26.484 1 96.81 147 PHE B N 1
ATOM 4018 C CA . PHE B 1 147 ? -1.127 14.352 25.922 1 96.81 147 PHE B CA 1
ATOM 4019 C C . PHE B 1 147 ? -0.151 14.859 26.984 1 96.81 147 PHE B C 1
ATOM 4021 O O . PHE B 1 147 ? 1.018 14.461 27 1 96.81 147 PHE B O 1
ATOM 4028 N N . ILE B 1 148 ? -0.643 15.797 27.859 1 97.88 148 ILE B N 1
ATOM 4029 C CA . ILE B 1 148 ? 0.174 16.25 28.969 1 97.88 148 ILE B CA 1
ATOM 4030 C C . ILE B 1 148 ? 0.461 15.078 29.906 1 97.88 148 ILE B C 1
ATOM 4032 O O . ILE B 1 148 ? 1.609 14.852 30.297 1 97.88 148 ILE B O 1
ATOM 4036 N N . LYS B 1 149 ? -0.581 14.328 30.266 1 97.44 149 LYS B N 1
ATOM 4037 C CA . LYS B 1 149 ? -0.472 13.195 31.172 1 97.44 149 LYS B CA 1
ATOM 4038 C C . LYS B 1 149 ? 0.519 12.164 30.641 1 97.44 149 LYS B C 1
ATOM 4040 O O . LYS B 1 149 ? 1.277 11.57 31.422 1 97.44 149 LYS B O 1
ATOM 4045 N N . HIS B 1 150 ? 0.497 11.992 29.359 1 97.25 150 HIS B N 1
ATOM 4046 C CA . HIS B 1 150 ? 1.312 10.938 28.766 1 97.25 150 HIS B CA 1
ATOM 4047 C C . HIS B 1 150 ? 2.627 11.492 28.234 1 97.25 150 HIS B C 1
ATOM 4049 O O . HIS B 1 150 ? 3.369 10.781 27.547 1 97.25 150 HIS B O 1
ATOM 4055 N N . LYS B 1 151 ? 2.918 12.711 28.453 1 97.25 151 LYS B N 1
ATOM 4056 C CA . LYS B 1 151 ? 4.223 13.344 28.281 1 97.25 151 LYS B CA 1
ATOM 4057 C C . LYS B 1 151 ? 4.703 13.219 26.828 1 97.25 151 LYS B C 1
ATOM 4059 O O . LYS B 1 151 ? 5.82 12.758 26.578 1 97.25 151 LYS B O 1
ATOM 4064 N N . VAL B 1 152 ? 3.895 13.602 25.891 1 98.12 152 VAL B N 1
ATOM 4065 C CA . VAL B 1 152 ? 4.363 13.695 24.5 1 98.12 152 VAL B CA 1
ATOM 4066 C C . VAL B 1 152 ? 5.395 14.812 24.391 1 98.12 152 VAL B C 1
ATOM 4068 O O . VAL B 1 152 ? 5.527 15.648 25.281 1 98.12 152 VAL B O 1
ATOM 4071 N N . ASP B 1 153 ? 6.156 14.812 23.312 1 98.5 153 ASP B N 1
ATOM 4072 C CA . ASP B 1 153 ? 7.273 15.742 23.172 1 98.5 153 ASP B CA 1
ATOM 4073 C C . ASP B 1 153 ? 6.793 17.109 22.703 1 98.5 153 ASP B C 1
ATOM 4075 O O . ASP B 1 153 ? 7.406 18.141 23.016 1 98.5 153 ASP B O 1
ATOM 4079 N N . PHE B 1 154 ? 5.785 17.141 21.938 1 98.75 154 PHE B N 1
ATOM 4080 C CA . PHE B 1 154 ? 5.152 18.375 21.484 1 98.75 154 PHE B CA 1
ATOM 4081 C C . PHE B 1 154 ? 3.738 18.109 20.984 1 98.75 154 PHE B C 1
ATOM 4083 O O . PHE B 1 154 ? 3.312 16.953 20.906 1 98.75 154 PHE B O 1
ATOM 4090 N N . VAL B 1 155 ? 2.98 19.172 20.688 1 98.62 155 VAL B N 1
ATOM 4091 C CA . VAL B 1 155 ? 1.593 19.016 20.266 1 98.62 155 VAL B CA 1
ATOM 4092 C C . VAL B 1 155 ? 1.378 19.688 18.922 1 98.62 155 VAL B C 1
ATOM 4094 O O . VAL B 1 155 ? 2.061 20.672 18.594 1 98.62 155 VAL B O 1
ATOM 4097 N N . LEU B 1 156 ? 0.46 19.125 18.156 1 98.56 156 LEU B N 1
ATOM 4098 C CA . LEU B 1 156 ? 0.143 19.562 16.797 1 98.56 156 LEU B CA 1
ATOM 4099 C C . LEU B 1 156 ? -1.361 19.734 16.625 1 98.56 156 LEU B C 1
ATOM 4101 O O . LEU B 1 156 ? -2.125 18.781 16.797 1 98.56 156 LEU B O 1
ATOM 4105 N N . ALA B 1 157 ? -1.805 20.984 16.391 1 98.19 157 ALA B N 1
ATOM 4106 C CA . ALA B 1 157 ? -3.145 21.203 15.859 1 98.19 157 ALA B CA 1
ATOM 4107 C C . ALA B 1 157 ? -3.182 20.984 14.352 1 98.19 157 ALA B C 1
ATOM 4109 O O . ALA B 1 157 ? -2.609 21.766 13.586 1 98.19 157 ALA B O 1
ATOM 4110 N N . GLU B 1 158 ? -3.9 19.953 13.922 1 97.06 158 GLU B N 1
ATOM 4111 C CA . GLU B 1 158 ? -3.797 19.594 12.508 1 97.06 158 GLU B CA 1
ATOM 4112 C C . GLU B 1 158 ? -5.176 19.5 11.859 1 97.06 158 GLU B C 1
ATOM 4114 O O . GLU B 1 158 ? -6.16 19.188 12.531 1 97.06 158 GLU B O 1
ATOM 4119 N N . PHE B 1 159 ? -5.234 19.734 10.57 1 96.44 159 PHE B N 1
ATOM 4120 C CA . PHE B 1 159 ? -6.375 19.469 9.703 1 96.44 159 PHE B CA 1
ATOM 4121 C C . PHE B 1 159 ? -7.473 20.5 9.922 1 96.44 159 PHE B C 1
ATOM 4123 O O . PHE B 1 159 ? -8.656 20.203 9.727 1 96.44 159 PHE B O 1
ATOM 4130 N N . PHE B 1 160 ? -7.164 21.688 10.297 1 97.31 160 PHE B N 1
ATOM 4131 C CA . PHE B 1 160 ? -8.164 22.719 10.531 1 97.31 160 PHE B CA 1
ATOM 4132 C C . PHE B 1 160 ? -8.547 23.406 9.227 1 97.31 160 PHE B C 1
ATOM 4134 O O . PHE B 1 160 ? -7.68 23.797 8.445 1 97.31 160 PHE B O 1
ATOM 4141 N N . GLY B 1 161 ? -9.836 23.562 8.984 1 96.19 161 GLY B N 1
ATOM 4142 C CA . GLY B 1 161 ? -10.344 24.266 7.816 1 96.19 161 GLY B CA 1
ATOM 4143 C C . GLY B 1 161 ? -10.711 25.703 8.109 1 96.19 161 GLY B C 1
ATOM 4144 O O . GLY B 1 161 ? -10.984 26.484 7.188 1 96.19 161 GLY B O 1
ATOM 4145 N N . HIS B 1 162 ? -10.719 26.078 9.383 1 96.81 162 HIS B N 1
ATOM 4146 C CA . HIS B 1 162 ? -11.008 27.422 9.852 1 96.81 162 HIS B CA 1
ATOM 4147 C C . HIS B 1 162 ? -9.883 27.953 10.742 1 96.81 162 HIS B C 1
ATOM 4149 O O . HIS B 1 162 ? -9.625 27.391 11.82 1 96.81 162 HIS B O 1
ATOM 4155 N N . VAL B 1 163 ? -9.297 29.078 10.312 1 98.38 163 VAL B N 1
ATOM 4156 C CA . VAL B 1 163 ? -8.188 29.625 11.078 1 98.38 163 VAL B CA 1
ATOM 4157 C C . VAL B 1 163 ? -8.68 30.062 12.453 1 98.38 163 VAL B C 1
ATOM 4159 O O . VAL B 1 163 ? -7.953 29.953 13.445 1 98.38 163 VAL B O 1
ATOM 4162 N N . GLU B 1 164 ? -9.953 30.484 12.555 1 97.94 164 GLU B N 1
ATOM 4163 C CA . GLU B 1 164 ? -10.523 30.891 13.836 1 97.94 164 GLU B CA 1
ATOM 4164 C C . GLU B 1 164 ? -10.508 29.734 14.836 1 97.94 164 GLU B C 1
ATOM 4166 O O . GLU B 1 164 ? -10.109 29.906 15.984 1 97.94 164 GLU B O 1
ATOM 4171 N N . GLU B 1 165 ? -10.969 28.594 14.406 1 97.88 165 GLU B N 1
ATOM 4172 C CA . GLU B 1 165 ? -10.961 27.406 15.266 1 97.88 165 GLU B CA 1
ATOM 4173 C C . GLU B 1 165 ? -9.531 27.031 15.664 1 97.88 165 GLU B C 1
ATOM 4175 O O . GLU B 1 165 ? -9.289 26.641 16.812 1 97.88 165 GLU B O 1
ATOM 4180 N N . LEU B 1 166 ? -8.648 27.125 14.734 1 98.5 166 LEU B N 1
ATOM 4181 C CA . LEU B 1 166 ? -7.242 26.812 14.992 1 98.5 166 LEU B CA 1
ATOM 4182 C C . LEU B 1 166 ? -6.672 27.734 16.062 1 98.5 166 LEU B C 1
ATOM 4184 O O . LEU B 1 166 ? -5.926 27.281 16.938 1 98.5 166 LEU B O 1
ATOM 4188 N N . GLU B 1 167 ? -6.965 29.016 16 1 98.69 167 GLU B N 1
ATOM 4189 C CA . GLU B 1 167 ? -6.504 29.969 17 1 98.69 167 GLU B CA 1
ATOM 4190 C C . GLU B 1 167 ? -6.98 29.594 18.406 1 98.69 167 GLU B C 1
ATOM 4192 O O . GLU B 1 167 ? -6.227 29.703 19.375 1 98.69 167 GLU B O 1
ATOM 4197 N N . ILE B 1 168 ? -8.234 29.156 18.5 1 98.44 168 ILE B N 1
ATOM 4198 C CA . ILE B 1 168 ? -8.781 28.719 19.766 1 98.44 168 ILE B CA 1
ATOM 4199 C C . ILE B 1 168 ? -8 27.5 20.281 1 98.44 168 ILE B C 1
ATOM 4201 O O . ILE B 1 168 ? -7.629 27.453 21.453 1 98.44 168 ILE B O 1
ATOM 4205 N N . CYS B 1 169 ? -7.742 26.562 19.391 1 98.38 169 CYS B N 1
ATOM 4206 C CA . CYS B 1 169 ? -7.031 25.344 19.75 1 98.38 169 CYS B CA 1
ATOM 4207 C C . CYS B 1 169 ? -5.621 25.656 20.25 1 98.38 169 CYS B C 1
ATOM 4209 O O . CYS B 1 169 ? -5.188 25.141 21.281 1 98.38 169 CYS B O 1
ATOM 4211 N N . VAL B 1 170 ? -4.891 26.5 19.516 1 98.81 170 VAL B N 1
ATOM 4212 C CA . VAL B 1 170 ? -3.521 26.844 19.875 1 98.81 170 VAL B CA 1
ATOM 4213 C C . VAL B 1 170 ? -3.506 27.562 21.234 1 98.81 170 VAL B C 1
ATOM 4215 O O . VAL B 1 170 ? -2.611 27.328 22.047 1 98.81 170 VAL B O 1
ATOM 4218 N N . ASP B 1 171 ? -4.457 28.422 21.422 1 98.75 171 ASP B N 1
ATOM 4219 C CA . ASP B 1 171 ? -4.543 29.094 22.703 1 98.75 171 ASP B CA 1
ATOM 4220 C C . ASP B 1 171 ? -4.652 28.094 23.859 1 98.75 171 ASP B C 1
ATOM 4222 O O . ASP B 1 171 ? -4 28.25 24.891 1 98.75 171 ASP B O 1
ATOM 4226 N N . VAL B 1 172 ? -5.5 27.094 23.688 1 98.44 172 VAL B N 1
ATOM 4227 C CA . VAL B 1 172 ? -5.66 26.047 24.688 1 98.44 172 VAL B CA 1
ATOM 4228 C C . VAL B 1 172 ? -4.344 25.281 24.859 1 98.44 172 VAL B C 1
ATOM 4230 O O . VAL B 1 172 ? -3.943 24.969 25.984 1 98.44 172 VAL B O 1
ATOM 4233 N N . MET B 1 173 ? -3.65 25.031 23.781 1 98.69 173 MET B N 1
ATOM 4234 C CA . MET B 1 173 ? -2.445 24.203 23.766 1 98.69 173 MET B CA 1
ATOM 4235 C C . MET B 1 173 ? -1.32 24.875 24.547 1 98.69 173 MET B C 1
ATOM 4237 O O . MET B 1 173 ? -0.413 24.203 25.031 1 98.69 173 MET B O 1
ATOM 4241 N N . LYS B 1 174 ? -1.305 26.156 24.734 1 98.44 174 LYS B N 1
ATOM 4242 C CA . LYS B 1 174 ? -0.253 26.906 25.438 1 98.44 174 LYS B CA 1
ATOM 4243 C C . LYS B 1 174 ? -0.13 26.453 26.891 1 98.44 174 LYS B C 1
ATOM 4245 O O . LYS B 1 174 ? 0.944 26.547 27.484 1 98.44 174 LYS B O 1
ATOM 4250 N N . ARG B 1 175 ? -1.176 25.906 27.375 1 97.5 175 ARG B N 1
ATOM 4251 C CA . ARG B 1 175 ? -1.169 25.422 28.75 1 97.5 175 ARG B CA 1
ATOM 4252 C C . ARG B 1 175 ? -0.172 24.281 28.922 1 97.5 175 ARG B C 1
ATOM 4254 O O . ARG B 1 175 ? 0.328 24.062 30.031 1 97.5 175 ARG B O 1
ATOM 4261 N N . SER B 1 176 ? 0.129 23.609 27.875 1 97.75 176 SER B N 1
ATOM 4262 C CA . SER B 1 176 ? 0.998 22.438 27.969 1 97.75 176 SER B CA 1
ATOM 4263 C C . SER B 1 176 ? 2.449 22.844 28.188 1 97.75 176 SER B C 1
ATOM 4265 O O . SER B 1 176 ? 3.264 22.031 28.641 1 97.75 176 SER B O 1
ATOM 4267 N N . LYS B 1 177 ? 2.867 24.047 27.766 1 97.56 177 LYS B N 1
ATOM 4268 C CA . LYS B 1 177 ? 4.23 24.562 27.797 1 97.56 177 LYS B CA 1
ATOM 4269 C C . LYS B 1 177 ? 5.152 23.75 26.891 1 97.56 177 LYS B C 1
ATOM 4271 O O . LYS B 1 177 ? 6.379 23.812 27.031 1 97.56 177 LYS B O 1
ATOM 4276 N N . MET B 1 178 ? 4.602 22.969 26.047 1 98.44 178 MET B N 1
ATOM 4277 C CA . MET B 1 178 ? 5.332 22.219 25.016 1 98.44 178 MET B CA 1
ATOM 4278 C C . MET B 1 178 ? 5.441 23.031 23.734 1 98.44 178 MET B C 1
ATOM 4280 O O . MET B 1 178 ? 4.676 23.969 23.531 1 98.44 178 MET B O 1
ATOM 4284 N N . PRO B 1 179 ? 6.457 22.641 22.891 1 98.75 179 PRO B N 1
ATOM 4285 C CA . PRO B 1 179 ? 6.406 23.234 21.547 1 98.75 179 PRO B CA 1
ATOM 4286 C C . PRO B 1 179 ? 5.074 22.984 20.844 1 98.75 179 PRO B C 1
ATOM 4288 O O . PRO B 1 179 ? 4.492 21.906 20.984 1 98.75 179 PRO B O 1
ATOM 4291 N N . ILE B 1 180 ? 4.574 23.984 20.094 1 98.88 180 ILE B N 1
ATOM 4292 C CA . ILE B 1 180 ? 3.266 23.922 19.453 1 98.88 180 ILE B CA 1
ATOM 4293 C C . ILE B 1 180 ? 3.426 24.062 17.938 1 98.88 180 ILE B C 1
ATOM 4295 O O . ILE B 1 180 ? 4.07 24.984 17.453 1 98.88 180 ILE B O 1
ATOM 4299 N N . ALA B 1 181 ? 2.934 23.109 17.25 1 98.88 181 ALA B N 1
ATOM 4300 C CA . ALA B 1 181 ? 2.787 23.188 15.797 1 98.88 181 ALA B CA 1
ATOM 4301 C C . ALA B 1 181 ? 1.319 23.312 15.398 1 98.88 181 ALA B C 1
ATOM 4303 O O . ALA B 1 181 ? 0.434 22.844 16.125 1 98.88 181 ALA B O 1
ATOM 4304 N N . CYS B 1 182 ? 1.071 23.938 14.281 1 98.69 182 CYS B N 1
ATOM 4305 C CA . CYS B 1 182 ? -0.301 23.969 13.789 1 98.69 182 CYS B CA 1
ATOM 4306 C C . CYS B 1 182 ? -0.335 24 12.266 1 98.69 182 CYS B C 1
ATOM 4308 O O . CYS B 1 182 ? 0.505 24.641 11.633 1 98.69 182 CYS B O 1
ATOM 4310 N N . THR B 1 183 ? -1.224 23.203 11.672 1 98.69 183 THR B N 1
ATOM 4311 C CA . THR B 1 183 ? -1.381 23.109 10.227 1 98.69 183 THR B CA 1
ATOM 4312 C C . THR B 1 183 ? -2.854 23.188 9.836 1 98.69 183 THR B C 1
ATOM 4314 O O . THR B 1 183 ? -3.727 22.75 10.586 1 98.69 183 THR B O 1
ATOM 4317 N N . MET B 1 184 ? -3.076 23.797 8.727 1 98.69 184 MET B N 1
ATOM 4318 C CA . MET B 1 184 ? -4.422 23.875 8.164 1 98.69 184 MET B CA 1
ATOM 4319 C C . MET B 1 184 ? -4.559 23 6.93 1 98.69 184 MET B C 1
ATOM 4321 O O . MET B 1 184 ? -3.574 22.75 6.227 1 98.69 184 MET B O 1
ATOM 4325 N N . ARG B 1 185 ? -5.766 22.531 6.656 1 97.44 185 ARG B N 1
ATOM 4326 C CA . ARG B 1 185 ? -6.066 21.734 5.465 1 97.44 185 ARG B CA 1
ATOM 4327 C C . ARG B 1 185 ? -6.566 22.641 4.332 1 97.44 185 ARG B C 1
ATOM 4329 O O . ARG B 1 185 ? -7.629 22.391 3.76 1 97.44 185 ARG B O 1
ATOM 4336 N N . ILE B 1 186 ? -5.82 23.625 3.932 1 97.88 186 ILE B N 1
ATOM 4337 C CA . ILE B 1 186 ? -6.262 24.609 2.951 1 97.88 186 ILE B CA 1
ATOM 4338 C C . ILE B 1 186 ? -5.395 24.516 1.697 1 97.88 186 ILE B C 1
ATOM 4340 O O . ILE B 1 186 ? -4.254 24.031 1.758 1 97.88 186 ILE B O 1
ATOM 4344 N N . GLY B 1 187 ? -5.988 24.922 0.557 1 96.81 187 GLY B N 1
ATOM 4345 C CA . GLY B 1 187 ? -5.312 25.203 -0.697 1 96.81 187 GLY B CA 1
ATOM 4346 C C . GLY B 1 187 ? -5.301 26.688 -1.049 1 96.81 187 GLY B C 1
ATOM 4347 O O . GLY B 1 187 ? -5.41 27.531 -0.168 1 96.81 187 GLY B O 1
ATOM 4348 N N . PRO B 1 188 ? -5.156 26.922 -2.305 1 96.06 188 PRO B N 1
ATOM 4349 C CA . PRO B 1 188 ? -5.008 28.297 -2.744 1 96.06 188 PRO B CA 1
ATOM 4350 C C . PRO B 1 188 ? -6.238 29.156 -2.438 1 96.06 188 PRO B C 1
ATOM 4352 O O . PRO B 1 188 ? -6.141 30.391 -2.367 1 96.06 188 PRO B O 1
ATOM 4355 N N . LEU B 1 189 ? -7.359 28.562 -2.219 1 95.94 189 LEU B N 1
ATOM 4356 C CA . LEU B 1 189 ? -8.594 29.312 -2.01 1 95.94 189 LEU B CA 1
ATOM 4357 C C . LEU B 1 189 ? -8.672 29.844 -0.58 1 95.94 189 LEU B C 1
ATOM 4359 O O . LEU B 1 189 ? -9.523 30.672 -0.269 1 95.94 189 LEU B O 1
ATOM 4363 N N . GLY B 1 190 ? -7.836 29.344 0.277 1 97.25 190 GLY B N 1
ATOM 4364 C CA . GLY B 1 190 ? -7.887 29.766 1.665 1 97.25 190 GLY B CA 1
ATOM 4365 C C . GLY B 1 190 ? -8.812 28.922 2.52 1 97.25 190 GLY B C 1
ATOM 4366 O O . GLY B 1 190 ? -9.023 27.75 2.234 1 97.25 190 GLY B O 1
ATOM 4367 N N . ASP B 1 191 ? -9.219 29.484 3.645 1 96.12 191 ASP B N 1
ATOM 4368 C CA . ASP B 1 191 ? -9.961 28.656 4.594 1 96.12 191 ASP B CA 1
ATOM 4369 C C . ASP B 1 191 ? -11.438 28.594 4.215 1 96.12 191 ASP B C 1
ATOM 4371 O O . ASP B 1 191 ? -11.867 29.219 3.244 1 96.12 191 ASP B O 1
ATOM 4375 N N . SER B 1 192 ? -12.25 27.844 4.883 1 92.56 192 SER B N 1
ATOM 4376 C CA . SER B 1 192 ? -13.633 27.547 4.547 1 92.56 192 SER B CA 1
ATOM 4377 C C . SER B 1 192 ? -14.531 28.766 4.699 1 92.56 192 SER B C 1
ATOM 4379 O O . SER B 1 192 ? -15.664 28.766 4.227 1 92.56 192 SER B O 1
ATOM 4381 N N . ASN B 1 193 ? -14.055 29.812 5.305 1 92.81 193 ASN B N 1
ATOM 4382 C CA . ASN B 1 193 ? -14.828 31.031 5.461 1 92.81 193 ASN B CA 1
ATOM 4383 C C . ASN B 1 193 ? -14.367 32.125 4.484 1 92.81 193 ASN B C 1
ATOM 4385 O O . ASN B 1 193 ? -14.805 33.25 4.57 1 92.81 193 ASN B O 1
ATOM 4389 N N . GLY B 1 194 ? -13.461 31.797 3.695 1 94.56 194 GLY B N 1
ATOM 4390 C CA . GLY B 1 194 ? -13.008 32.75 2.691 1 94.56 194 GLY B CA 1
ATOM 4391 C C . GLY B 1 194 ? -11.797 33.562 3.129 1 94.56 194 GLY B C 1
ATOM 4392 O O . GLY B 1 194 ? -11.398 34.5 2.455 1 94.56 194 GLY B O 1
ATOM 4393 N N . VAL B 1 195 ? -11.234 33.25 4.254 1 98 195 VAL B N 1
ATOM 4394 C CA . VAL B 1 195 ? -9.992 33.906 4.652 1 98 195 VAL B CA 1
ATOM 4395 C C . VAL B 1 195 ? -8.867 33.469 3.717 1 98 195 VAL B C 1
ATOM 4397 O O . VAL B 1 195 ? -8.664 32.281 3.492 1 98 195 VAL B O 1
ATOM 4400 N N . SER B 1 196 ? -8.141 34.438 3.178 1 98.44 196 SER B N 1
ATOM 4401 C CA . SER B 1 196 ? -7.105 34.125 2.193 1 98.44 196 SER B CA 1
ATOM 4402 C C . SER B 1 196 ? -5.977 33.312 2.814 1 98.44 196 SER B C 1
ATOM 4404 O O . SER B 1 196 ? -5.789 33.312 4.035 1 98.44 196 SER B O 1
ATOM 4406 N N . VAL B 1 197 ? -5.227 32.656 1.991 1 98.38 197 VAL B N 1
ATOM 4407 C CA . VAL B 1 197 ? -4.082 31.875 2.432 1 98.38 197 VAL B CA 1
ATOM 4408 C C . VAL B 1 197 ? -3.084 32.781 3.166 1 98.38 197 VAL B C 1
ATOM 4410 O O . VAL B 1 197 ? -2.521 32.375 4.188 1 98.38 197 VAL B O 1
ATOM 4413 N N . GLU B 1 198 ? -2.838 33.938 2.635 1 98.75 198 GLU B N 1
ATOM 4414 C CA . GLU B 1 198 ? -1.907 34.906 3.219 1 98.75 198 GLU B CA 1
ATOM 4415 C C . GLU B 1 198 ? -2.338 35.312 4.629 1 98.75 198 GLU B C 1
ATOM 4417 O O . GLU B 1 198 ? -1.523 35.312 5.555 1 98.75 198 GLU B O 1
ATOM 4422 N N . GLU B 1 199 ? -3.582 35.625 4.711 1 98.81 199 GLU B N 1
ATOM 4423 C CA . GLU B 1 199 ? -4.098 36.031 6.016 1 98.81 199 GLU B CA 1
ATOM 4424 C C . GLU B 1 199 ? -4.051 34.844 7.008 1 98.81 199 GLU B C 1
ATOM 4426 O O . GLU B 1 199 ? -3.748 35.062 8.188 1 98.81 199 GLU B O 1
ATOM 4431 N N . CYS B 1 200 ? -4.371 33.656 6.582 1 98.88 200 CYS B N 1
ATOM 4432 C CA . CYS B 1 200 ? -4.266 32.5 7.438 1 98.88 200 CYS B CA 1
ATOM 4433 C C . CYS B 1 200 ? -2.846 32.344 7.973 1 98.88 200 CYS B C 1
ATOM 4435 O O . CYS B 1 200 ? -2.652 32.062 9.164 1 98.88 200 CYS B O 1
ATOM 4437 N N . ALA B 1 201 ? -1.854 32.5 7.121 1 98.88 201 ALA B N 1
ATOM 4438 C CA . ALA B 1 201 ? -0.457 32.344 7.52 1 98.88 201 ALA B CA 1
ATOM 4439 C C . ALA B 1 201 ? -0.097 33.344 8.625 1 98.88 201 ALA B C 1
ATOM 4441 O O . ALA B 1 201 ? 0.513 32.969 9.625 1 98.88 201 ALA B O 1
ATOM 4442 N N . VAL B 1 202 ? -0.452 34.531 8.406 1 98.88 202 VAL B N 1
ATOM 4443 C CA . VAL B 1 202 ? -0.13 35.594 9.352 1 98.88 202 VAL B CA 1
ATOM 4444 C C . VAL B 1 202 ? -0.829 35.344 10.688 1 98.88 202 VAL B C 1
ATOM 4446 O O . VAL B 1 202 ? -0.217 35.469 11.75 1 98.88 202 VAL B O 1
ATOM 4449 N N . ARG B 1 203 ? -2.07 35 10.625 1 98.81 203 ARG B N 1
ATOM 4450 C CA . ARG B 1 203 ? -2.834 34.719 11.836 1 98.81 203 ARG B CA 1
ATOM 4451 C C . ARG B 1 203 ? -2.27 33.5 12.578 1 98.81 203 ARG B C 1
ATOM 4453 O O . ARG B 1 203 ? -2.174 33.531 13.805 1 98.81 203 ARG B O 1
ATOM 4460 N N . MET B 1 204 ? -1.888 32.469 11.883 1 98.88 204 MET B N 1
ATOM 4461 C CA . MET B 1 204 ? -1.256 31.297 12.508 1 98.88 204 MET B CA 1
ATOM 4462 C C . MET B 1 204 ? 0.033 31.703 13.219 1 98.88 204 MET B C 1
ATOM 4464 O O . MET B 1 204 ? 0.261 31.312 14.359 1 98.88 204 MET B O 1
ATOM 4468 N N . ALA B 1 205 ? 0.812 32.469 12.555 1 98.81 205 ALA B N 1
ATOM 4469 C CA . ALA B 1 205 ? 2.086 32.906 13.133 1 98.81 205 ALA B CA 1
ATOM 4470 C C . ALA B 1 205 ? 1.867 33.75 14.383 1 98.81 205 ALA B C 1
ATOM 4472 O O . ALA B 1 205 ? 2.613 33.625 15.359 1 98.81 205 ALA B O 1
ATOM 4473 N N . ARG B 1 206 ? 0.891 34.531 14.367 1 98.69 206 ARG B N 1
ATOM 4474 C CA . ARG B 1 206 ? 0.641 35.469 15.453 1 98.69 206 ARG B CA 1
ATOM 4475 C C . ARG B 1 206 ? 0.072 34.75 16.672 1 98.69 206 ARG B C 1
ATOM 4477 O O . ARG B 1 206 ? 0.027 35.344 17.766 1 98.69 206 ARG B O 1
ATOM 4484 N N . THR B 1 207 ? -0.388 33.531 16.516 1 98.62 207 THR B N 1
ATOM 4485 C CA . THR B 1 207 ? -0.778 32.75 17.688 1 98.62 207 THR B CA 1
ATOM 4486 C C . THR B 1 207 ? 0.424 32.469 18.594 1 98.62 207 THR B C 1
ATOM 4488 O O . THR B 1 207 ? 0.262 32.188 19.781 1 98.62 207 THR B O 1
ATOM 4491 N N . GLY B 1 208 ? 1.634 32.531 18.016 1 98.25 208 GLY B N 1
ATOM 4492 C CA . GLY B 1 208 ? 2.846 32.219 18.75 1 98.25 208 GLY B CA 1
ATOM 4493 C C . GLY B 1 208 ? 3.281 30.766 18.609 1 98.25 208 GLY B C 1
ATOM 4494 O O . GLY B 1 208 ? 4.215 30.328 19.281 1 98.25 208 GLY B O 1
ATOM 4495 N N . ALA B 1 209 ? 2.6 29.984 17.766 1 98.75 209 ALA B N 1
ATOM 4496 C CA . ALA B 1 209 ? 3.029 28.625 17.484 1 98.75 209 ALA B CA 1
ATOM 4497 C C . ALA B 1 209 ? 4.465 28.594 16.969 1 98.75 209 ALA B C 1
ATOM 4499 O O . ALA B 1 209 ? 4.91 29.516 16.297 1 98.75 209 ALA B O 1
ATOM 4500 N N . ASP B 1 210 ? 5.145 27.516 17.266 1 98.62 210 ASP B N 1
ATOM 4501 C CA . ASP B 1 210 ? 6.547 27.375 16.891 1 98.62 210 ASP B CA 1
ATOM 4502 C C . ASP B 1 210 ? 6.68 26.969 15.43 1 98.62 210 ASP B C 1
ATOM 4504 O O . ASP B 1 210 ? 7.684 27.266 14.781 1 98.62 210 ASP B O 1
ATOM 4508 N N . LEU B 1 211 ? 5.715 26.219 14.922 1 98.5 211 LEU B N 1
ATOM 4509 C CA . LEU B 1 211 ? 5.617 25.75 13.547 1 98.5 211 LEU B CA 1
ATOM 4510 C C . LEU B 1 211 ? 4.223 26 12.984 1 98.5 211 LEU B C 1
ATOM 4512 O O . LEU B 1 211 ? 3.223 25.75 13.664 1 98.5 211 LEU B O 1
ATOM 4516 N N . ILE B 1 212 ? 4.203 26.438 11.773 1 98.88 212 ILE B N 1
ATOM 4517 C CA . ILE B 1 212 ? 2.92 26.562 11.094 1 98.88 212 ILE B CA 1
ATOM 4518 C C . ILE B 1 212 ? 3.016 25.969 9.695 1 98.88 212 ILE B C 1
ATOM 4520 O O . ILE B 1 212 ? 4.113 25.812 9.148 1 98.88 212 ILE B O 1
ATOM 4524 N N . GLY B 1 213 ? 1.871 25.578 9.078 1 98.75 213 GLY B N 1
ATOM 4525 C CA . GLY B 1 213 ? 1.906 25.078 7.711 1 98.75 213 GLY B CA 1
ATOM 4526 C C . GLY B 1 213 ? 0.589 24.484 7.262 1 98.75 213 GLY B C 1
ATOM 4527 O O . GLY B 1 213 ? -0.481 24.984 7.609 1 98.75 213 GLY B O 1
ATOM 4528 N N . ILE B 1 214 ? 0.69 23.516 6.387 1 98.56 214 ILE B N 1
ATOM 4529 C CA . ILE B 1 214 ? -0.508 22.906 5.816 1 98.56 214 ILE B CA 1
ATOM 4530 C C . ILE B 1 214 ? -0.356 21.391 5.797 1 98.56 214 ILE B C 1
ATOM 4532 O O . ILE B 1 214 ? 0.763 20.875 5.801 1 98.56 214 ILE B O 1
ATOM 4536 N N . ASN B 1 215 ? -1.496 20.719 5.82 1 98 215 ASN B N 1
ATOM 4537 C CA . ASN B 1 215 ? -1.508 19.266 5.707 1 98 215 ASN B CA 1
ATOM 4538 C C . ASN B 1 215 ? -2.746 18.766 4.965 1 98 215 ASN B C 1
ATOM 4540 O O . ASN B 1 215 ? -3.779 19.438 4.957 1 98 215 ASN B O 1
ATOM 4544 N N . CYS B 1 216 ? -2.588 17.625 4.332 1 96.94 216 CYS B N 1
ATOM 4545 C CA . CYS B 1 216 ? -3.656 16.797 3.77 1 96.94 216 CYS B CA 1
ATOM 4546 C C . CYS B 1 216 ? -4.379 17.547 2.652 1 96.94 216 CYS B C 1
ATOM 4548 O O . CYS B 1 216 ? -3.861 18.531 2.117 1 96.94 216 CYS B O 1
ATOM 4550 N N . MET B 1 217 ? -5.402 17.031 2.084 1 96.5 217 MET B N 1
ATOM 4551 C CA . MET B 1 217 ? -6.414 17.5 1.135 1 96.5 217 MET B CA 1
ATOM 4552 C C . MET B 1 217 ? -5.82 17.656 -0.261 1 96.5 217 MET B C 1
ATOM 4554 O O . MET B 1 217 ? -6.52 17.469 -1.261 1 96.5 217 MET B O 1
ATOM 4558 N N . TYR B 1 218 ? -4.586 18.078 -0.357 1 98.06 218 TYR B N 1
ATOM 4559 C CA . TYR B 1 218 ? -4.031 18.438 -1.656 1 98.06 218 TYR B CA 1
ATOM 4560 C C . TYR B 1 218 ? -2.715 17.719 -1.908 1 98.06 218 TYR B C 1
ATOM 4562 O O . TYR B 1 218 ? -2.076 17.234 -0.971 1 98.06 218 TYR B O 1
ATOM 4570 N N . ASP B 1 219 ? -2.385 17.641 -3.229 1 98.12 219 ASP B N 1
ATOM 4571 C CA . ASP B 1 219 ? -1.19 16.891 -3.615 1 98.12 219 ASP B CA 1
ATOM 4572 C C . ASP B 1 219 ? 0.066 17.734 -3.451 1 98.12 219 ASP B C 1
ATOM 4574 O O . ASP B 1 219 ? 0.005 18.844 -2.916 1 98.12 219 ASP B O 1
ATOM 4578 N N . PHE B 1 220 ? 1.238 17.219 -3.828 1 98.56 220 PHE B N 1
ATOM 4579 C CA . PHE B 1 220 ? 2.547 17.828 -3.617 1 98.56 220 PHE B CA 1
ATOM 4580 C C . PHE B 1 220 ? 2.594 19.234 -4.211 1 98.56 220 PHE B C 1
ATOM 4582 O O . PHE B 1 220 ? 2.93 20.203 -3.521 1 98.56 220 PHE B O 1
ATOM 4589 N N . ASN B 1 221 ? 2.178 19.406 -5.457 1 97.69 221 ASN B N 1
ATOM 4590 C CA . ASN B 1 221 ? 2.318 20.672 -6.18 1 97.69 221 ASN B CA 1
ATOM 4591 C C . ASN B 1 221 ? 1.415 21.75 -5.594 1 97.69 221 ASN B C 1
ATOM 4593 O O . ASN B 1 221 ? 1.84 22.891 -5.426 1 97.69 221 ASN B O 1
ATOM 4597 N N . THR B 1 222 ? 0.213 21.375 -5.336 1 98.19 222 THR B N 1
ATOM 4598 C CA . THR B 1 222 ? -0.727 22.344 -4.773 1 98.19 222 THR B CA 1
ATOM 4599 C C . THR B 1 222 ? -0.259 22.812 -3.396 1 98.19 222 THR B C 1
ATOM 4601 O O . THR B 1 222 ? -0.371 23.984 -3.068 1 98.19 222 THR B O 1
ATOM 4604 N N . CYS B 1 223 ? 0.231 21.922 -2.596 1 98.62 223 CYS B N 1
ATOM 4605 C CA . CYS B 1 223 ? 0.739 22.297 -1.279 1 98.62 223 CYS B CA 1
ATOM 4606 C C . CYS B 1 223 ? 1.92 23.25 -1.397 1 98.62 223 CYS B C 1
ATOM 4608 O O . CYS B 1 223 ? 2.004 24.234 -0.662 1 98.62 223 CYS B O 1
ATOM 4610 N N . LEU B 1 224 ? 2.826 23 -2.322 1 98.69 224 LEU B N 1
ATOM 4611 C CA . LEU B 1 224 ? 3.994 23.859 -2.502 1 98.69 224 LEU B CA 1
ATOM 4612 C C . LEU B 1 224 ? 3.578 25.25 -2.949 1 98.69 224 LEU B C 1
ATOM 4614 O O . LEU B 1 224 ? 4.125 26.25 -2.471 1 98.69 224 LEU B O 1
ATOM 4618 N N . LYS B 1 225 ? 2.639 25.281 -3.848 1 98.25 225 LYS B N 1
ATOM 4619 C CA . LYS B 1 225 ? 2.107 26.578 -4.293 1 98.25 225 LYS B CA 1
ATOM 4620 C C . LYS B 1 225 ? 1.508 27.359 -3.129 1 98.25 225 LYS B C 1
ATOM 4622 O O . LYS B 1 225 ? 1.729 28.562 -3.004 1 98.25 225 LYS B O 1
ATOM 4627 N N . THR B 1 226 ? 0.758 26.656 -2.354 1 98.62 226 THR B N 1
ATOM 4628 C CA . THR B 1 226 ? 0.104 27.281 -1.208 1 98.62 226 THR B CA 1
ATOM 4629 C C . THR B 1 226 ? 1.135 27.75 -0.186 1 98.62 226 THR B C 1
ATOM 4631 O O . THR B 1 226 ? 1.034 28.859 0.341 1 98.62 226 THR B O 1
ATOM 4634 N N . LEU B 1 227 ? 2.109 26.984 0.059 1 98.56 227 LEU B N 1
ATOM 4635 C CA . LEU B 1 227 ? 3.162 27.328 1.014 1 98.56 227 LEU B CA 1
ATOM 4636 C C . LEU B 1 227 ? 3.945 28.547 0.554 1 98.56 227 LEU B C 1
ATOM 4638 O O . LEU B 1 227 ? 4.371 29.359 1.376 1 98.56 227 LEU B O 1
ATOM 4642 N N . LYS B 1 228 ? 4.207 28.625 -0.719 1 98.5 228 LYS B N 1
ATOM 4643 C CA . LYS B 1 228 ? 4.91 29.781 -1.25 1 98.5 228 LYS B CA 1
ATOM 4644 C C . LYS B 1 228 ? 4.148 31.078 -0.941 1 98.5 228 LYS B C 1
ATOM 4646 O O . LYS B 1 228 ? 4.754 32.094 -0.57 1 98.5 228 LYS B O 1
ATOM 4651 N N . ARG B 1 229 ? 2.908 31.031 -1.088 1 98.44 229 ARG B N 1
ATOM 4652 C CA . ARG B 1 229 ? 2.074 32.188 -0.759 1 98.44 229 ARG B CA 1
ATOM 4653 C C . ARG B 1 229 ? 2.135 32.5 0.732 1 98.44 229 ARG B C 1
ATOM 4655 O O . ARG B 1 229 ? 2.188 33.656 1.126 1 98.44 229 ARG B O 1
ATOM 4662 N N . MET B 1 230 ? 2.096 31.484 1.562 1 98.56 230 MET B N 1
ATOM 4663 C CA . MET B 1 230 ? 2.227 31.672 3.004 1 98.56 230 MET B CA 1
ATOM 4664 C C . MET B 1 230 ? 3.561 32.312 3.35 1 98.56 230 MET B C 1
ATOM 4666 O O . MET B 1 230 ? 3.607 33.281 4.121 1 98.56 230 MET B O 1
ATOM 4670 N N . GLN B 1 231 ? 4.594 31.781 2.783 1 97.75 231 GLN B N 1
ATOM 4671 C CA . GLN B 1 231 ? 5.938 32.281 3.043 1 97.75 231 GLN B CA 1
ATOM 4672 C C . GLN B 1 231 ? 6.051 33.781 2.656 1 97.75 231 GLN B C 1
ATOM 4674 O O . GLN B 1 231 ? 6.621 34.562 3.402 1 97.75 231 GLN B O 1
ATOM 4679 N N . ASN B 1 232 ? 5.535 34.094 1.509 1 97.94 232 ASN B N 1
ATOM 4680 C CA . ASN B 1 232 ? 5.57 35.5 1.052 1 97.94 232 ASN B CA 1
ATOM 4681 C C . ASN B 1 232 ? 4.844 36.438 2.02 1 97.94 232 ASN B C 1
ATOM 4683 O O . ASN B 1 232 ? 5.312 37.531 2.293 1 97.94 232 ASN B O 1
ATOM 4687 N N . ALA B 1 233 ? 3.748 36 2.484 1 98.5 233 ALA B N 1
ATOM 4688 C CA . ALA B 1 233 ? 2.965 36.812 3.422 1 98.5 233 ALA B CA 1
ATOM 4689 C C . ALA B 1 233 ? 3.715 37 4.734 1 98.5 233 ALA B C 1
ATOM 4691 O O . ALA B 1 233 ? 3.691 38.094 5.312 1 98.5 233 ALA B O 1
ATOM 4692 N N . LEU B 1 234 ? 4.316 36 5.219 1 98.44 234 LEU B N 1
ATOM 4693 C CA . LEU B 1 234 ? 5.082 36.062 6.453 1 98.44 234 LEU B CA 1
ATOM 4694 C C . LEU B 1 234 ? 6.266 37.031 6.305 1 98.44 234 LEU B C 1
ATOM 4696 O O . LEU B 1 234 ? 6.527 37.844 7.191 1 98.44 234 LEU B O 1
ATOM 4700 N N . ASP B 1 235 ? 6.953 36.906 5.211 1 97.81 235 ASP B N 1
ATOM 4701 C CA . ASP B 1 235 ? 8.086 37.781 4.938 1 97.81 235 ASP B CA 1
ATOM 4702 C C . ASP B 1 235 ? 7.648 39.25 4.93 1 97.81 235 ASP B C 1
ATOM 4704 O O . ASP B 1 235 ? 8.328 40.125 5.492 1 97.81 235 ASP B O 1
ATOM 4708 N N . LYS B 1 236 ? 6.578 39.438 4.262 1 98.12 236 LYS B N 1
ATOM 4709 C CA . LYS B 1 236 ? 6.055 40.812 4.16 1 98.12 236 LYS B CA 1
ATOM 4710 C C . LYS B 1 236 ? 5.766 41.406 5.539 1 98.12 236 LYS B C 1
ATOM 4712 O O . LYS B 1 236 ? 5.957 42.594 5.77 1 98.12 236 LYS B O 1
ATOM 4717 N N . GLU B 1 237 ? 5.348 40.594 6.434 1 98.25 237 GLU B N 1
ATOM 4718 C CA . GLU B 1 237 ? 4.969 41.031 7.77 1 98.25 237 GLU B CA 1
ATOM 4719 C C . GLU B 1 237 ? 6.133 40.906 8.75 1 98.25 237 GLU B C 1
ATOM 4721 O O . GLU B 1 237 ? 5.984 41.219 9.93 1 98.25 237 GLU B O 1
ATOM 4726 N N . GLY B 1 238 ? 7.281 40.375 8.328 1 97.94 238 GLY B N 1
ATOM 4727 C CA . GLY B 1 238 ? 8.453 40.219 9.172 1 97.94 238 GLY B CA 1
ATOM 4728 C C . GLY B 1 238 ? 8.305 39.125 10.219 1 97.94 238 GLY B C 1
ATOM 4729 O O . GLY B 1 238 ? 8.859 39.219 11.312 1 97.94 238 GLY B O 1
ATOM 4730 N N . LEU B 1 239 ? 7.461 38.156 9.953 1 97.94 239 LEU B N 1
ATOM 4731 C CA . LEU B 1 239 ? 7.219 37.062 10.867 1 97.94 239 LEU B CA 1
ATOM 4732 C C . LEU B 1 239 ? 8.102 35.875 10.523 1 97.94 239 LEU B C 1
ATOM 4734 O O . LEU B 1 239 ? 8.148 35.438 9.367 1 97.94 239 LEU B O 1
ATOM 4738 N N . LYS B 1 240 ? 8.852 35.406 11.578 1 94.69 240 LYS B N 1
ATOM 4739 C CA . LYS B 1 240 ? 9.766 34.281 11.383 1 94.69 240 LYS B CA 1
ATOM 4740 C C . LYS B 1 240 ? 9.297 33.062 12.148 1 94.69 240 LYS B C 1
ATOM 4742 O O . LYS B 1 240 ? 9.375 33.031 13.375 1 94.69 240 LYS B O 1
ATOM 4747 N N . THR B 1 241 ? 8.625 32.156 11.602 1 97 241 THR B N 1
ATOM 4748 C CA . THR B 1 241 ? 8.156 30.906 12.172 1 97 241 THR B CA 1
ATOM 4749 C C . THR B 1 241 ? 8.539 29.734 11.273 1 97 241 THR B C 1
ATOM 4751 O O . THR B 1 241 ? 8.625 29.875 10.047 1 97 241 THR B O 1
ATOM 4754 N N . TYR B 1 242 ? 8.891 28.609 11.844 1 98.38 242 TYR B N 1
ATOM 4755 C CA . TYR B 1 242 ? 9.195 27.422 11.039 1 98.38 242 TYR B CA 1
ATOM 4756 C C . TYR B 1 242 ? 7.969 26.984 10.25 1 98.38 242 TYR B C 1
ATOM 4758 O O . TYR B 1 242 ? 6.836 27.109 10.727 1 98.38 242 TYR B O 1
ATOM 4766 N N . LEU B 1 243 ? 8.25 26.422 9.047 1 98.75 243 LEU B N 1
ATOM 4767 C CA . LEU B 1 243 ? 7.172 25.938 8.195 1 98.75 243 LEU B CA 1
ATOM 4768 C C . LEU B 1 243 ? 7.121 24.406 8.195 1 98.75 243 LEU B C 1
ATOM 4770 O O . LEU B 1 243 ? 8.164 23.75 8.273 1 98.75 243 LEU B O 1
ATOM 4774 N N . MET B 1 244 ? 5.887 23.922 8.102 1 98.81 244 MET B N 1
ATOM 4775 C CA . MET B 1 244 ? 5.578 22.5 8.078 1 98.81 244 MET B CA 1
ATOM 4776 C C . MET B 1 244 ? 4.711 22.156 6.875 1 98.81 244 MET B C 1
ATOM 4778 O O . MET B 1 244 ? 3.799 22.891 6.523 1 98.81 244 MET B O 1
ATOM 4782 N N . CYS B 1 245 ? 5.016 21.047 6.18 1 98.88 245 CYS B N 1
ATOM 4783 C CA . CYS B 1 245 ? 4.207 20.578 5.059 1 98.88 245 CYS B CA 1
ATOM 4784 C C . CYS B 1 245 ? 4.008 19.062 5.117 1 98.88 245 CYS B C 1
ATOM 4786 O O . CYS B 1 245 ? 4.98 18.312 5.164 1 98.88 245 CYS B O 1
ATOM 4788 N N . GLN B 1 246 ? 2.789 18.609 5.152 1 98.75 246 GLN B N 1
ATOM 4789 C CA . GLN B 1 246 ? 2.416 17.203 5.156 1 98.75 246 GLN B CA 1
ATOM 4790 C C . GLN B 1 246 ? 1.324 16.906 4.129 1 98.75 246 GLN B C 1
ATOM 4792 O O . GLN B 1 246 ? 0.161 16.719 4.488 1 98.75 246 GLN B O 1
ATOM 4797 N N . PRO B 1 247 ? 1.647 16.75 2.871 1 98.81 247 PRO B N 1
ATOM 4798 C CA . PRO B 1 247 ? 0.68 16.625 1.777 1 98.81 247 PRO B CA 1
ATOM 4799 C C . PRO B 1 247 ? 0.096 15.227 1.661 1 98.81 247 PRO B C 1
ATOM 4801 O O . PRO B 1 247 ? 0.512 14.32 2.389 1 98.81 247 PRO B O 1
ATOM 4804 N N . LEU B 1 248 ? -0.814 15.055 0.696 1 98.38 248 LEU B N 1
ATOM 4805 C CA . LEU B 1 248 ? -1.346 13.766 0.275 1 98.38 248 LEU B CA 1
ATOM 4806 C C . LEU B 1 248 ? -0.294 12.969 -0.487 1 98.38 248 LEU B C 1
ATOM 4808 O O . LEU B 1 248 ? 0.593 13.547 -1.119 1 98.38 248 LEU B O 1
ATOM 4812 N N . GLY B 1 249 ? -0.561 11.68 -0.444 1 98.44 249 GLY B N 1
ATOM 4813 C CA . GLY B 1 249 ? 0.261 10.805 -1.267 1 98.44 249 GLY B CA 1
ATOM 4814 C C . GLY B 1 249 ? -0.372 10.477 -2.605 1 98.44 249 GLY B C 1
ATOM 4815 O O . GLY B 1 249 ? 0.036 9.523 -3.275 1 98.44 249 GLY B O 1
ATOM 4816 N N . TRP B 1 250 ? -1.451 11.156 -3.006 1 98 250 TRP B N 1
ATOM 4817 C CA . TRP B 1 250 ? -2.133 10.961 -4.281 1 98 250 TRP B CA 1
ATOM 4818 C C . TRP B 1 250 ? -2.025 12.211 -5.152 1 98 250 TRP B C 1
ATOM 4820 O O . TRP B 1 250 ? -2.066 13.336 -4.645 1 98 250 TRP B O 1
ATOM 4830 N N . ARG B 1 251 ? -1.937 12.008 -6.422 1 96.88 251 ARG B N 1
ATOM 4831 C CA . ARG B 1 251 ? -1.949 13.109 -7.375 1 96.88 251 ARG B CA 1
ATOM 4832 C C . ARG B 1 251 ? -3.377 13.547 -7.684 1 96.88 251 ARG B C 1
ATOM 4834 O O . ARG B 1 251 ? -4.199 12.742 -8.117 1 96.88 251 ARG B O 1
ATOM 4841 N N . CYS B 1 252 ? -3.648 14.773 -7.469 1 96.25 252 CYS B N 1
ATOM 4842 C CA . CYS B 1 252 ? -4.988 15.289 -7.734 1 96.25 252 CYS B CA 1
ATOM 4843 C C . CYS B 1 252 ? -4.945 16.766 -8.078 1 96.25 252 CYS B C 1
ATOM 4845 O O . CYS B 1 252 ? -5.594 17.578 -7.414 1 96.25 252 CYS B O 1
ATOM 4847 N N . PRO B 1 253 ? -4.281 17.109 -9.125 1 94.12 253 PRO B N 1
ATOM 4848 C CA . PRO B 1 253 ? -4.129 18.531 -9.469 1 94.12 253 PRO B CA 1
ATOM 4849 C C . PRO B 1 253 ? -5.465 19.219 -9.75 1 94.12 253 PRO B C 1
ATOM 4851 O O . PRO B 1 253 ? -5.59 20.438 -9.586 1 94.12 253 PRO B O 1
ATOM 4854 N N . GLU B 1 254 ? -6.453 18.5 -10.141 1 92.94 254 GLU B N 1
ATOM 4855 C CA . GLU B 1 254 ? -7.719 19.078 -10.57 1 92.94 254 GLU B CA 1
ATOM 4856 C C . GLU B 1 254 ? -8.516 19.609 -9.383 1 92.94 254 GLU B C 1
ATOM 4858 O O . GLU B 1 254 ? -9.508 20.328 -9.555 1 92.94 254 GLU B O 1
ATOM 4863 N N . VAL B 1 255 ? -8.086 19.297 -8.203 1 94.94 255 VAL B N 1
ATOM 4864 C CA . VAL B 1 255 ? -8.898 19.734 -7.07 1 94.94 255 VAL B CA 1
ATOM 4865 C C . VAL B 1 255 ? -8.266 20.969 -6.43 1 94.94 255 VAL B C 1
ATOM 4867 O O . VAL B 1 255 ? -8.656 21.375 -5.336 1 94.94 255 VAL B O 1
ATOM 4870 N N . GLU B 1 256 ? -7.328 21.516 -7.02 1 93.25 256 GLU B N 1
ATOM 4871 C CA . GLU B 1 256 ? -6.613 22.672 -6.5 1 93.25 256 GLU B CA 1
ATOM 4872 C C . GLU B 1 256 ? -7.582 23.797 -6.117 1 93.25 256 GLU B C 1
ATOM 4874 O O . GLU B 1 256 ? -7.348 24.516 -5.152 1 93.25 256 GLU B O 1
ATOM 4879 N N . ASN B 1 257 ? -8.695 23.938 -6.863 1 90.12 257 ASN B N 1
ATOM 4880 C CA . ASN B 1 257 ? -9.664 25 -6.602 1 90.12 257 ASN B CA 1
ATOM 4881 C C . ASN B 1 257 ? -10.914 24.453 -5.906 1 90.12 257 ASN B C 1
ATOM 4883 O O . ASN B 1 257 ? -12.008 24.984 -6.105 1 90.12 257 ASN B O 1
ATOM 4887 N N . SER B 1 258 ? -10.781 23.391 -5.227 1 91.94 258 SER B N 1
ATOM 4888 C CA . SER B 1 258 ? -11.836 22.844 -4.371 1 91.94 258 SER B CA 1
ATOM 4889 C C . SER B 1 258 ? -11.516 23.062 -2.896 1 91.94 258 SER B C 1
ATOM 4891 O O . SER B 1 258 ? -10.391 22.844 -2.457 1 91.94 258 SER B O 1
ATOM 4893 N N . LEU B 1 259 ? -12.547 23.438 -2.121 1 92 259 LEU B N 1
ATOM 4894 C CA . LEU B 1 259 ? -12.359 23.703 -0.702 1 92 259 LEU B CA 1
ATOM 4895 C C . LEU B 1 259 ? -12.203 22.406 0.085 1 92 259 LEU B C 1
ATOM 4897 O O . LEU B 1 259 ? -11.734 22.422 1.227 1 92 259 LEU B O 1
ATOM 4901 N N . ILE B 1 260 ? -12.602 21.297 -0.563 1 92 260 ILE B N 1
ATOM 4902 C CA . ILE B 1 260 ? -12.539 20.047 0.191 1 92 260 ILE B CA 1
ATOM 4903 C C . ILE B 1 260 ? -11.539 19.094 -0.46 1 92 260 ILE B C 1
ATOM 4905 O O . ILE B 1 260 ? -11.516 17.906 -0.158 1 92 260 ILE B O 1
ATOM 4909 N N . GLY B 1 261 ? -10.766 19.609 -1.441 1 94.31 261 GLY B N 1
ATOM 4910 C CA . GLY B 1 261 ? -9.633 18.891 -2.016 1 94.31 261 GLY B CA 1
ATOM 4911 C C . GLY B 1 261 ? -10 17.531 -2.58 1 94.31 261 GLY B C 1
ATOM 4912 O O . GLY B 1 261 ? -10.953 17.422 -3.357 1 94.31 261 GLY B O 1
ATOM 4913 N N . TYR B 1 262 ? -9.25 16.469 -2.199 1 95.19 262 TYR B N 1
ATOM 4914 C CA . TYR B 1 262 ? -9.383 15.141 -2.773 1 95.19 262 TYR B CA 1
ATOM 4915 C C . TYR B 1 262 ? -10.727 14.516 -2.404 1 95.19 262 TYR B C 1
ATOM 4917 O O . TYR B 1 262 ? -11.172 13.555 -3.039 1 95.19 262 TYR B O 1
ATOM 4925 N N . ALA B 1 263 ? -11.336 14.992 -1.333 1 92.69 263 ALA B N 1
ATOM 4926 C CA . ALA B 1 263 ? -12.633 14.469 -0.931 1 92.69 263 ALA B CA 1
ATOM 4927 C C . ALA B 1 263 ? -13.688 14.727 -2.004 1 92.69 263 ALA B C 1
ATOM 4929 O O . ALA B 1 263 ? -14.75 14.102 -2.006 1 92.69 263 ALA B O 1
ATOM 4930 N N . ASP B 1 264 ? -13.367 15.625 -2.91 1 92.44 264 ASP B N 1
ATOM 4931 C CA . ASP B 1 264 ? -14.305 16.016 -3.957 1 92.44 264 ASP B CA 1
ATOM 4932 C C . ASP B 1 264 ? -14.156 15.133 -5.191 1 92.44 264 ASP B C 1
ATOM 4934 O O . ASP B 1 264 ? -14.922 15.258 -6.148 1 92.44 264 ASP B O 1
ATOM 4938 N N . LEU B 1 265 ? -13.258 14.211 -5.207 1 93.88 265 LEU B N 1
ATOM 4939 C CA . LEU B 1 265 ? -13.031 13.32 -6.34 1 93.88 265 LEU B CA 1
ATOM 4940 C C . LEU B 1 265 ? -14.039 12.18 -6.344 1 93.88 265 LEU B C 1
ATOM 4942 O O . LEU B 1 265 ? -14.414 11.664 -5.285 1 93.88 265 LEU B O 1
ATOM 4946 N N . PRO B 1 266 ? -14.406 11.703 -7.531 1 93 266 PRO B N 1
ATOM 4947 C CA . PRO B 1 266 ? -15.297 10.547 -7.605 1 93 266 PRO B CA 1
ATOM 4948 C C . PRO B 1 266 ? -14.664 9.281 -7.031 1 93 266 PRO B C 1
ATOM 4950 O O . PRO B 1 266 ? -15.375 8.406 -6.523 1 93 266 PRO B O 1
ATOM 4953 N N . GLU B 1 267 ? -13.367 9.164 -7.004 1 95.31 267 GLU B N 1
ATOM 4954 C CA . GLU B 1 267 ? -12.656 7.973 -6.559 1 95.31 267 GLU B CA 1
ATOM 4955 C C . GLU B 1 267 ? -12.57 7.918 -5.035 1 95.31 267 GLU B C 1
ATOM 4957 O O . GLU B 1 267 ? -12.211 6.883 -4.465 1 95.31 267 GLU B O 1
ATOM 4962 N N . THR B 1 268 ? -12.773 9.039 -4.34 1 94.62 268 THR B N 1
ATOM 4963 C CA . THR B 1 268 ? -12.656 9.102 -2.889 1 94.62 268 THR B CA 1
ATOM 4964 C C . THR B 1 268 ? -13.859 8.445 -2.217 1 94.62 268 THR B C 1
ATOM 4966 O O . THR B 1 268 ? -15 8.703 -2.596 1 94.62 268 THR B O 1
ATOM 4969 N N . PRO B 1 269 ? -13.648 7.574 -1.322 1 95.56 269 PRO B N 1
ATOM 4970 C CA . PRO B 1 269 ? -12.367 7.238 -0.687 1 95.56 269 PRO B CA 1
ATOM 4971 C C . PRO B 1 269 ? -11.852 5.867 -1.102 1 95.56 269 PRO B C 1
ATOM 4973 O O . PRO B 1 269 ? -10.805 5.426 -0.616 1 95.56 269 PRO B O 1
ATOM 4976 N N . LEU B 1 270 ? -12.477 5.121 -1.989 1 96.12 270 LEU B N 1
ATOM 4977 C CA . LEU B 1 270 ? -12.211 3.689 -2.051 1 96.12 270 LEU B CA 1
ATOM 4978 C C . LEU B 1 270 ? -11.438 3.332 -3.314 1 96.12 270 LEU B C 1
ATOM 4980 O O . LEU B 1 270 ? -11.008 2.188 -3.484 1 96.12 270 LEU B O 1
ATOM 4984 N N . ALA B 1 271 ? -11.203 4.27 -4.223 1 96.12 271 ALA B N 1
ATOM 4985 C CA . ALA B 1 271 ? -10.578 3.904 -5.488 1 96.12 271 ALA B CA 1
ATOM 4986 C C . ALA B 1 271 ? -9.508 4.918 -5.883 1 96.12 271 ALA B C 1
ATOM 4988 O O . ALA B 1 271 ? -9.469 5.375 -7.023 1 96.12 271 ALA B O 1
ATOM 4989 N N . LEU B 1 272 ? -8.633 5.223 -5 1 96.5 272 LEU B N 1
ATOM 4990 C CA . LEU B 1 272 ? -7.617 6.246 -5.219 1 96.5 272 LEU B CA 1
ATOM 4991 C C . LEU B 1 272 ? -6.297 5.617 -5.652 1 96.5 272 LEU B C 1
ATOM 4993 O O . LEU B 1 272 ? -5.316 6.324 -5.891 1 96.5 272 LEU B O 1
ATOM 4997 N N . GLU B 1 273 ? -6.242 4.297 -5.887 1 96.12 273 GLU B N 1
ATOM 4998 C CA . GLU B 1 273 ? -5.008 3.557 -6.129 1 96.12 273 GLU B CA 1
ATOM 4999 C C . GLU B 1 273 ? -4.27 4.098 -7.348 1 96.12 273 GLU B C 1
ATOM 5001 O O . GLU B 1 273 ? -3.064 4.355 -7.289 1 96.12 273 GLU B O 1
ATOM 5006 N N . PRO B 1 274 ? -4.977 4.414 -8.383 1 95.25 274 PRO B N 1
ATOM 5007 C CA . PRO B 1 274 ? -4.27 4.848 -9.586 1 95.25 274 PRO B CA 1
ATOM 5008 C C . PRO B 1 274 ? -3.627 6.223 -9.43 1 95.25 274 PRO B C 1
ATOM 5010 O O . PRO B 1 274 ? -2.828 6.637 -10.281 1 95.25 274 PRO B O 1
ATOM 5013 N N . ARG B 1 275 ? -3.975 6.926 -8.391 1 96.81 275 ARG B N 1
ATOM 5014 C CA . ARG B 1 275 ? -3.488 8.289 -8.203 1 96.81 275 ARG B CA 1
ATOM 5015 C C . ARG B 1 275 ? -2.256 8.312 -7.301 1 96.81 275 ARG B C 1
ATOM 5017 O O . ARG B 1 275 ? -1.678 9.367 -7.055 1 96.81 275 ARG B O 1
ATOM 5024 N N . GLN B 1 276 ? -1.835 7.203 -6.828 1 97.38 276 GLN B N 1
ATOM 5025 C CA . GLN B 1 276 ? -0.733 7.148 -5.875 1 97.38 276 GLN B CA 1
ATOM 5026 C C . GLN B 1 276 ? 0.533 7.766 -6.461 1 97.38 276 GLN B C 1
ATOM 5028 O O . GLN B 1 276 ? 0.922 7.449 -7.586 1 97.38 276 GLN B O 1
ATOM 5033 N N . ALA B 1 277 ? 1.169 8.672 -5.715 1 97.56 277 ALA B N 1
ATOM 5034 C CA . ALA B 1 277 ? 2.443 9.258 -6.113 1 97.56 277 ALA B CA 1
ATOM 5035 C C . ALA B 1 277 ? 3.568 8.234 -6.051 1 97.56 277 ALA B C 1
ATOM 5037 O O . ALA B 1 277 ? 3.574 7.359 -5.18 1 97.56 277 ALA B O 1
ATOM 5038 N N . THR B 1 278 ? 4.523 8.328 -6.949 1 97.06 278 THR B N 1
ATOM 5039 C CA . THR B 1 278 ? 5.703 7.477 -6.871 1 97.06 278 THR B CA 1
ATOM 5040 C C . THR B 1 278 ? 6.66 7.973 -5.793 1 97.06 278 THR B C 1
ATOM 5042 O O . THR B 1 278 ? 6.578 9.125 -5.367 1 97.06 278 THR B O 1
ATOM 5045 N N . ARG B 1 279 ? 7.539 7.133 -5.328 1 97.44 279 ARG B N 1
ATOM 5046 C CA . ARG B 1 279 ? 8.562 7.543 -4.371 1 97.44 279 ARG B CA 1
ATOM 5047 C C . ARG B 1 279 ? 9.469 8.617 -4.957 1 97.44 279 ARG B C 1
ATOM 5049 O O . ARG B 1 279 ? 9.953 9.484 -4.238 1 97.44 279 ARG B O 1
ATOM 5056 N N . PHE B 1 280 ? 9.664 8.648 -6.258 1 97.38 280 PHE B N 1
ATOM 5057 C CA . PHE B 1 280 ? 10.531 9.633 -6.883 1 97.38 280 PHE B CA 1
ATOM 5058 C C . PHE B 1 280 ? 9.852 11 -6.934 1 97.38 280 PHE B C 1
ATOM 5060 O O . PHE B 1 280 ? 10.516 12.031 -6.828 1 97.38 280 PHE B O 1
ATOM 5067 N N . GLU B 1 281 ? 8.594 10.969 -7.109 1 97.25 281 GLU B N 1
ATOM 5068 C CA . GLU B 1 281 ? 7.848 12.219 -6.953 1 97.25 281 GLU B CA 1
ATOM 5069 C C . GLU B 1 281 ? 7.949 12.742 -5.523 1 97.25 281 GLU B C 1
ATOM 5071 O O . GLU B 1 281 ? 7.988 13.953 -5.301 1 97.25 281 GLU B O 1
ATOM 5076 N N . ALA B 1 282 ? 7.98 11.867 -4.562 1 98.56 282 ALA B N 1
ATOM 5077 C CA . ALA B 1 282 ? 8.164 12.266 -3.168 1 98.56 282 ALA B CA 1
ATOM 5078 C C . ALA B 1 282 ? 9.555 12.844 -2.947 1 98.56 282 ALA B C 1
ATOM 5080 O O . ALA B 1 282 ? 9.727 13.789 -2.17 1 98.56 282 ALA B O 1
ATOM 5081 N N . HIS B 1 283 ? 10.586 12.242 -3.586 1 98.44 283 HIS B N 1
ATOM 5082 C CA . HIS B 1 283 ? 11.914 12.844 -3.568 1 98.44 283 HIS B CA 1
ATOM 5083 C C . HIS B 1 283 ? 11.867 14.289 -4.055 1 98.44 283 HIS B C 1
ATOM 5085 O O . HIS B 1 283 ? 12.422 15.188 -3.412 1 98.44 283 HIS B O 1
ATOM 5091 N N . ALA B 1 284 ? 11.266 14.477 -5.199 1 98.19 284 ALA B N 1
ATOM 5092 C CA . ALA B 1 284 ? 11.18 15.805 -5.805 1 98.19 284 ALA B CA 1
ATOM 5093 C C . ALA B 1 284 ? 10.438 16.781 -4.898 1 98.19 284 ALA B C 1
ATOM 5095 O O . ALA B 1 284 ? 10.844 17.922 -4.738 1 98.19 284 ALA B O 1
ATOM 5096 N N . PHE B 1 285 ? 9.383 16.328 -4.371 1 98.75 285 PHE B N 1
ATOM 5097 C CA . PHE B 1 285 ? 8.609 17.125 -3.432 1 98.75 285 PHE B CA 1
ATOM 5098 C C . PHE B 1 285 ? 9.477 17.547 -2.25 1 98.75 285 PHE B C 1
ATOM 5100 O O . PHE B 1 285 ? 9.477 18.719 -1.863 1 98.75 285 PHE B O 1
ATOM 5107 N N . ALA B 1 286 ? 10.148 16.609 -1.609 1 98.88 286 ALA B N 1
ATOM 5108 C CA . ALA B 1 286 ? 10.969 16.891 -0.433 1 98.88 286 ALA B CA 1
ATOM 5109 C C . ALA B 1 286 ? 12.008 17.969 -0.729 1 98.88 286 ALA B C 1
ATOM 5111 O O . ALA B 1 286 ? 12.188 18.906 0.059 1 98.88 286 ALA B O 1
ATOM 5112 N N . ARG B 1 287 ? 12.672 17.828 -1.848 1 98.75 287 ARG B N 1
ATOM 5113 C CA . ARG B 1 287 ? 13.68 18.812 -2.244 1 98.75 287 ARG B CA 1
ATOM 5114 C C . ARG B 1 287 ? 13.047 20.188 -2.449 1 98.75 287 ARG B C 1
ATOM 5116 O O . ARG B 1 287 ? 13.562 21.188 -1.947 1 98.75 287 ARG B O 1
ATOM 5123 N N . ALA B 1 288 ? 11.961 20.219 -3.137 1 98.81 288 ALA B N 1
ATOM 5124 C CA . ALA B 1 288 ? 11.289 21.484 -3.41 1 98.81 288 ALA B CA 1
ATOM 5125 C C . ALA B 1 288 ? 10.82 22.141 -2.117 1 98.81 288 ALA B C 1
ATOM 5127 O O . ALA B 1 288 ? 10.945 23.359 -1.953 1 98.81 288 ALA B O 1
ATOM 5128 N N . ALA B 1 289 ? 10.234 21.359 -1.232 1 98.88 289 ALA B N 1
ATOM 5129 C CA . ALA B 1 289 ? 9.773 21.875 0.048 1 98.88 289 ALA B CA 1
ATOM 5130 C C . ALA B 1 289 ? 10.938 22.453 0.859 1 98.88 289 ALA B C 1
ATOM 5132 O O . ALA B 1 289 ? 10.844 23.547 1.397 1 98.88 289 ALA B O 1
ATOM 5133 N N . TYR B 1 290 ? 11.969 21.688 0.929 1 98.75 290 TYR B N 1
ATOM 5134 C CA . TYR B 1 290 ? 13.156 22.125 1.654 1 98.75 290 TYR B CA 1
ATOM 5135 C C . TYR B 1 290 ? 13.688 23.438 1.079 1 98.75 290 TYR B C 1
ATOM 5137 O O . TYR B 1 290 ? 14.023 24.359 1.825 1 98.75 290 TYR B O 1
ATOM 5145 N N . ASP B 1 291 ? 13.789 23.5 -0.201 1 98.25 291 ASP B N 1
ATOM 5146 C CA . ASP B 1 291 ? 14.32 24.688 -0.875 1 98.25 291 ASP B CA 1
ATOM 5147 C C . ASP B 1 291 ? 13.422 25.906 -0.645 1 98.25 291 ASP B C 1
ATOM 5149 O O . ASP B 1 291 ? 13.891 27.031 -0.636 1 98.25 291 ASP B O 1
ATOM 5153 N N . LEU B 1 292 ? 12.172 25.672 -0.42 1 97.62 292 LEU B N 1
ATOM 5154 C CA . LEU B 1 292 ? 11.211 26.734 -0.151 1 97.62 292 LEU B CA 1
ATOM 5155 C C . LEU B 1 292 ? 11.344 27.234 1.283 1 97.62 292 LEU B C 1
ATOM 5157 O O . LEU B 1 292 ? 10.75 28.25 1.644 1 97.62 292 LEU B O 1
ATOM 5161 N N . GLY B 1 293 ? 12.039 26.5 2.117 1 96.94 293 GLY B N 1
ATOM 5162 C CA . GLY B 1 293 ? 12.273 26.922 3.486 1 96.94 293 GLY B CA 1
ATOM 5163 C C . GLY B 1 293 ? 11.531 26.094 4.512 1 96.94 293 GLY B C 1
ATOM 5164 O O . GLY B 1 293 ? 11.594 26.359 5.711 1 96.94 293 GLY B O 1
ATOM 5165 N N . VAL B 1 294 ? 10.875 25.062 4.062 1 98.56 294 VAL B N 1
ATOM 5166 C CA . VAL B 1 294 ? 10.172 24.172 4.973 1 98.56 294 VAL B CA 1
ATOM 5167 C C . VAL B 1 294 ? 11.18 23.312 5.734 1 98.56 294 VAL B C 1
ATOM 5169 O O . VAL B 1 294 ? 12.141 22.797 5.148 1 98.56 294 VAL B O 1
ATOM 5172 N N . ARG B 1 295 ? 10.898 23.172 7.051 1 98.62 295 ARG B N 1
ATOM 5173 C CA . ARG B 1 295 ? 11.883 22.453 7.84 1 98.62 295 ARG B CA 1
ATOM 5174 C C . ARG B 1 295 ? 11.25 21.25 8.547 1 98.62 295 ARG B C 1
ATOM 5176 O O . ARG B 1 295 ? 11.953 20.422 9.125 1 98.62 295 ARG B O 1
ATOM 5183 N N . TYR B 1 296 ? 9.969 21.156 8.617 1 98.94 296 TYR B N 1
ATOM 5184 C CA . TYR B 1 296 ? 9.258 19.922 8.961 1 98.94 296 TYR B CA 1
ATOM 5185 C C . TYR B 1 296 ? 8.516 19.375 7.75 1 98.94 296 TYR B C 1
ATOM 5187 O O . TYR B 1 296 ? 7.535 19.969 7.293 1 98.94 296 TYR B O 1
ATOM 5195 N N . ILE B 1 297 ? 8.984 18.266 7.25 1 98.94 297 ILE B N 1
ATOM 5196 C CA . ILE B 1 297 ? 8.422 17.672 6.031 1 98.94 297 ILE B CA 1
ATOM 5197 C C . ILE B 1 297 ? 7.957 16.25 6.309 1 98.94 297 ILE B C 1
ATOM 5199 O O . ILE B 1 297 ? 8.758 15.391 6.668 1 98.94 297 ILE B O 1
ATOM 5203 N N . GLY B 1 298 ? 6.688 16.016 6.211 1 98.75 298 GLY B N 1
ATOM 5204 C CA . GLY B 1 298 ? 6.094 14.703 6.41 1 98.75 298 GLY B CA 1
ATOM 5205 C C . GLY B 1 298 ? 5.004 14.383 5.402 1 98.75 298 GLY B C 1
ATOM 5206 O O . GLY B 1 298 ? 5.09 14.789 4.242 1 98.75 298 GLY B O 1
ATOM 5207 N N . GLY B 1 299 ? 4.109 13.562 5.812 1 98.62 299 GLY B N 1
ATOM 5208 C CA . GLY B 1 299 ? 3.018 13.164 4.938 1 98.62 299 GLY B CA 1
ATOM 5209 C C . GLY B 1 299 ? 1.702 12.977 5.672 1 98.62 299 GLY B C 1
ATOM 5210 O O . GLY B 1 299 ? 1.68 12.891 6.902 1 98.62 299 GLY B O 1
ATOM 5211 N N . CYS B 1 300 ? 0.663 12.969 4.945 1 98.06 300 CYS B N 1
ATOM 5212 C CA . CYS B 1 300 ? -0.681 12.695 5.441 1 98.06 300 CYS B CA 1
ATOM 5213 C C . CYS B 1 300 ? -1.327 11.555 4.656 1 98.06 300 CYS B C 1
ATOM 5215 O O . CYS B 1 300 ? -0.664 10.578 4.316 1 98.06 300 CYS B O 1
ATOM 5217 N N . CYS B 1 301 ? -2.666 11.617 4.363 1 97.75 301 CYS B N 1
ATOM 5218 C CA . CYS B 1 301 ? -3.389 10.531 3.719 1 97.75 301 CYS B CA 1
ATOM 5219 C C . CYS B 1 301 ? -2.707 10.109 2.42 1 97.75 301 CYS B C 1
ATOM 5221 O O . CYS B 1 301 ? -2.352 10.961 1.602 1 97.75 301 CYS B O 1
ATOM 5223 N N . GLY B 1 302 ? -2.473 8.828 2.262 1 97.81 302 GLY B N 1
ATOM 5224 C CA . GLY B 1 302 ? -1.906 8.297 1.033 1 97.81 302 GLY B CA 1
ATOM 5225 C C . GLY B 1 302 ? -0.39 8.234 1.052 1 97.81 302 GLY B C 1
ATOM 5226 O O . GLY B 1 302 ? 0.219 7.566 0.216 1 97.81 302 GLY B O 1
ATOM 5227 N N . MET B 1 303 ? 0.27 8.93 1.959 1 98.69 303 MET B N 1
ATOM 5228 C CA . MET B 1 303 ? 1.719 8.844 2.113 1 98.69 303 MET B CA 1
ATOM 5229 C C . MET B 1 303 ? 2.109 7.602 2.902 1 98.69 303 MET B C 1
ATOM 5231 O O . MET B 1 303 ? 2.006 7.578 4.129 1 98.69 303 MET B O 1
ATOM 5235 N N . GLU B 1 304 ? 2.637 6.66 2.215 1 98.38 304 GLU B N 1
ATOM 5236 C CA . GLU B 1 304 ? 2.998 5.371 2.795 1 98.38 304 GLU B CA 1
ATOM 5237 C C . GLU B 1 304 ? 4.484 5.324 3.15 1 98.38 304 GLU B C 1
ATOM 5239 O O . GLU B 1 304 ? 5.219 6.281 2.896 1 98.38 304 GLU B O 1
ATOM 5244 N N . PRO B 1 305 ? 4.961 4.277 3.783 1 98.69 305 PRO B N 1
ATOM 5245 C CA . PRO B 1 305 ? 6.344 4.234 4.258 1 98.69 305 PRO B CA 1
ATOM 5246 C C . PRO B 1 305 ? 7.359 4.496 3.148 1 98.69 305 PRO B C 1
ATOM 5248 O O . PRO B 1 305 ? 8.375 5.16 3.377 1 98.69 305 PRO B O 1
ATOM 5251 N N . HIS B 1 306 ? 7.105 4.023 1.956 1 98.44 306 HIS B N 1
ATOM 5252 C CA . HIS B 1 306 ? 8.086 4.227 0.897 1 98.44 306 HIS B CA 1
ATOM 5253 C C . HIS B 1 306 ? 8.148 5.691 0.478 1 98.44 306 HIS B C 1
ATOM 5255 O O . HIS B 1 306 ? 9.172 6.156 -0.023 1 98.44 306 HIS B O 1
ATOM 5261 N N . HIS B 1 307 ? 7.086 6.469 0.71 1 98.81 307 HIS B N 1
ATOM 5262 C CA . HIS B 1 307 ? 7.133 7.906 0.468 1 98.81 307 HIS B CA 1
ATOM 5263 C C . HIS B 1 307 ? 7.953 8.617 1.539 1 98.81 307 HIS B C 1
ATOM 5265 O O . HIS B 1 307 ? 8.75 9.508 1.229 1 98.81 307 HIS B O 1
ATOM 5271 N N . ILE B 1 308 ? 7.691 8.258 2.791 1 98.94 308 ILE B N 1
ATOM 5272 C CA . ILE B 1 308 ? 8.438 8.859 3.896 1 98.94 308 ILE B CA 1
ATOM 5273 C C . ILE B 1 308 ? 9.914 8.516 3.771 1 98.94 308 ILE B C 1
ATOM 5275 O O . ILE B 1 308 ? 10.781 9.352 4.039 1 98.94 308 ILE B O 1
ATOM 5279 N N . ARG B 1 309 ? 10.188 7.301 3.324 1 98.75 309 ARG B N 1
ATOM 5280 C CA . ARG B 1 309 ? 11.555 6.875 3.035 1 98.75 309 ARG B CA 1
ATOM 5281 C C . ARG B 1 309 ? 12.195 7.789 1.997 1 98.75 309 ARG B C 1
ATOM 5283 O O . ARG B 1 309 ? 13.352 8.195 2.154 1 98.75 309 ARG B O 1
ATOM 5290 N N . ALA B 1 310 ? 11.492 8.07 0.957 1 98.62 310 ALA B N 1
ATOM 5291 C CA . ALA B 1 310 ? 11.992 8.953 -0.096 1 98.62 310 ALA B CA 1
ATOM 5292 C C . ALA B 1 310 ? 12.32 10.336 0.457 1 98.62 310 ALA B C 1
ATOM 5294 O O . ALA B 1 310 ? 13.352 10.922 0.108 1 98.62 310 ALA B O 1
ATOM 5295 N N . ILE B 1 311 ? 11.461 10.859 1.334 1 98.88 311 ILE B N 1
ATOM 5296 C CA . ILE B 1 311 ? 11.695 12.164 1.95 1 98.88 311 ILE B CA 1
ATOM 5297 C C . ILE B 1 311 ? 12.969 12.109 2.789 1 98.88 311 ILE B C 1
ATOM 5299 O O . ILE B 1 311 ? 13.836 12.977 2.662 1 98.88 311 ILE B O 1
ATOM 5303 N N . ALA B 1 312 ? 13.07 11.117 3.605 1 98.81 312 ALA B N 1
ATOM 5304 C CA . ALA B 1 312 ? 14.227 10.984 4.484 1 98.81 312 ALA B CA 1
ATOM 5305 C C . ALA B 1 312 ? 15.516 10.828 3.676 1 98.81 312 ALA B C 1
ATOM 5307 O O . ALA B 1 312 ? 16.531 11.445 3.998 1 98.81 312 ALA B O 1
ATOM 5308 N N . GLN B 1 313 ? 15.469 10.008 2.67 1 98.5 313 GLN B N 1
ATOM 5309 C CA . GLN B 1 313 ? 16.641 9.766 1.839 1 98.5 313 GLN B CA 1
ATOM 5310 C C . GLN B 1 313 ? 17.031 11.023 1.068 1 98.5 313 GLN B C 1
ATOM 5312 O O . GLN B 1 313 ? 18.219 11.32 0.921 1 98.5 313 GLN B O 1
ATOM 5317 N N . GLU B 1 314 ? 16.062 11.727 0.584 1 98.44 314 GLU B N 1
ATOM 5318 C CA . GLU B 1 314 ? 16.328 12.953 -0.165 1 98.44 314 GLU B CA 1
ATOM 5319 C C . GLU B 1 314 ? 17.047 13.984 0.699 1 98.44 314 GLU B C 1
ATOM 5321 O O . GLU B 1 314 ? 17.875 14.75 0.2 1 98.44 314 GLU B O 1
ATOM 5326 N N . LEU B 1 315 ? 16.766 13.984 1.957 1 98.62 315 LEU B N 1
ATOM 5327 C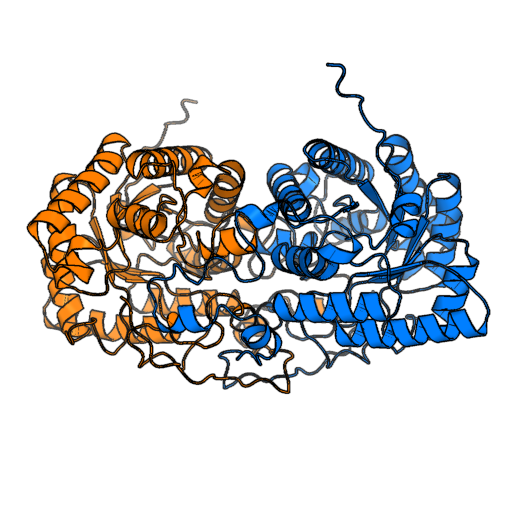 CA . LEU B 1 315 ? 17.266 15.023 2.848 1 98.62 315 LEU B CA 1
ATOM 5328 C C . LEU B 1 315 ? 18.406 14.492 3.721 1 98.62 315 LEU B C 1
ATOM 5330 O O . LEU B 1 315 ? 18.781 15.117 4.715 1 98.62 315 LEU B O 1
ATOM 5334 N N . SER B 1 316 ? 18.953 13.352 3.432 1 97.56 316 SER B N 1
ATOM 5335 C CA . SER B 1 316 ? 19.953 12.688 4.27 1 97.56 316 SER B CA 1
ATOM 5336 C C . SER B 1 316 ? 21.172 13.586 4.492 1 97.56 316 SER B C 1
ATOM 5338 O O . SER B 1 316 ? 21.766 13.562 5.57 1 97.56 316 SER B O 1
ATOM 5340 N N . SER B 1 317 ? 21.562 14.375 3.52 1 97.75 317 SER B N 1
ATOM 5341 C CA . SER B 1 317 ? 22.734 15.25 3.652 1 97.75 317 SER B CA 1
ATOM 5342 C C . SER B 1 317 ? 22.484 16.344 4.68 1 97.75 317 SER B C 1
ATOM 5344 O O . SER B 1 317 ? 23.328 16.625 5.527 1 97.75 317 SER B O 1
ATOM 5346 N N . GLU B 1 318 ? 21.344 16.969 4.605 1 98.06 318 GLU B N 1
ATOM 5347 C CA . GLU B 1 318 ? 21 18.047 5.523 1 98.06 318 GLU B CA 1
ATOM 5348 C C . GLU B 1 318 ? 20.766 17.516 6.938 1 98.06 318 GLU B C 1
ATOM 5350 O O . GLU B 1 318 ? 21.047 18.219 7.918 1 98.06 318 GLU B O 1
ATOM 5355 N N . ARG B 1 319 ? 20.312 16.328 6.977 1 96.69 319 ARG B N 1
ATOM 5356 C CA . ARG B 1 319 ? 20.031 15.703 8.266 1 96.69 319 ARG B CA 1
ATOM 5357 C C . ARG B 1 319 ? 21.281 15.078 8.859 1 96.69 319 ARG B C 1
ATOM 5359 O O . ARG B 1 319 ? 21.312 14.75 10.047 1 96.69 319 ARG B O 1
ATOM 5366 N N . LYS B 1 320 ? 22.297 14.781 8.039 1 95.69 320 LYS B N 1
ATOM 5367 C CA . LYS B 1 320 ? 23.562 14.141 8.398 1 95.69 320 LYS B CA 1
ATOM 5368 C C . LYS B 1 320 ? 23.328 12.719 8.922 1 95.69 320 LYS B C 1
ATOM 5370 O O . LYS B 1 320 ? 24 12.281 9.852 1 95.69 320 LYS B O 1
ATOM 5375 N N . LYS B 1 321 ? 22.328 12.102 8.445 1 94.5 321 LYS B N 1
ATOM 5376 C CA . LYS B 1 321 ? 22.047 10.711 8.773 1 94.5 321 LYS B CA 1
ATOM 5377 C C . LYS B 1 321 ? 21.234 10.031 7.676 1 94.5 321 LYS B C 1
ATOM 5379 O O . LYS B 1 321 ? 20.422 10.68 7.012 1 94.5 321 LYS B O 1
ATOM 5384 N N . ASN B 1 322 ? 21.438 8.727 7.52 1 95.75 322 ASN B N 1
ATOM 5385 C CA . ASN B 1 322 ? 20.656 7.883 6.633 1 95.75 322 ASN B CA 1
ATOM 5386 C C . ASN B 1 322 ? 19.562 7.129 7.398 1 95.75 322 ASN B C 1
ATOM 5388 O O . ASN B 1 322 ? 19.766 6.77 8.562 1 95.75 322 ASN B O 1
ATOM 5392 N N . PRO B 1 323 ? 18.438 6.945 6.738 1 97.12 323 PRO B N 1
ATOM 5393 C CA . PRO B 1 323 ? 17.422 6.137 7.43 1 97.12 323 PRO B CA 1
ATOM 5394 C C . PRO B 1 323 ? 17.844 4.68 7.594 1 97.12 323 PRO B C 1
ATOM 5396 O O . PRO B 1 323 ? 18.578 4.148 6.758 1 97.12 323 PRO B O 1
ATOM 5399 N N . ALA B 1 324 ? 17.344 4.078 8.633 1 96.06 324 ALA B N 1
ATOM 5400 C CA . ALA B 1 324 ? 17.688 2.699 8.961 1 96.06 324 ALA B CA 1
ATOM 5401 C C . ALA B 1 324 ? 17.328 1.752 7.82 1 96.06 324 ALA B C 1
ATOM 5403 O O . ALA B 1 324 ? 17.984 0.74 7.602 1 96.06 324 ALA B O 1
ATOM 5404 N N . VAL B 1 325 ? 16.359 2.088 7.035 1 97.38 325 VAL B N 1
ATOM 5405 C CA . VAL B 1 325 ? 15.797 1.234 5.996 1 97.38 325 VAL B CA 1
ATOM 5406 C C . VAL B 1 325 ? 16.812 1.047 4.871 1 97.38 325 VAL B C 1
ATOM 5408 O O . VAL B 1 325 ? 16.688 0.119 4.066 1 97.38 325 VAL B O 1
ATOM 5411 N N . ASP B 1 326 ? 17.875 1.841 4.785 1 96.44 326 ASP B N 1
ATOM 5412 C CA . ASP B 1 326 ? 18.828 1.836 3.682 1 96.44 326 ASP B CA 1
ATOM 5413 C C . ASP B 1 326 ? 19.562 0.506 3.605 1 96.44 326 ASP B C 1
ATOM 5415 O O . ASP B 1 326 ? 20.156 0.172 2.572 1 96.44 326 ASP B O 1
ATOM 5419 N N . ASP B 1 327 ? 19.562 -0.224 4.707 1 92.19 327 ASP B N 1
ATOM 5420 C CA . ASP B 1 327 ? 20.188 -1.536 4.691 1 92.19 327 ASP B CA 1
ATOM 5421 C C . ASP B 1 327 ? 19.5 -2.477 3.711 1 92.19 327 ASP B C 1
ATOM 5423 O O . ASP B 1 327 ? 20.141 -3.34 3.107 1 92.19 327 ASP B O 1
ATOM 5427 N N . MET B 1 328 ? 18.172 -2.264 3.475 1 93.5 328 MET B N 1
ATOM 5428 C CA . MET B 1 328 ? 17.391 -3.141 2.615 1 93.5 328 MET B CA 1
ATOM 5429 C C . MET B 1 328 ? 16.938 -2.406 1.361 1 93.5 328 MET B C 1
ATOM 5431 O O . MET B 1 328 ? 16.781 -3.014 0.3 1 93.5 328 MET B O 1
ATOM 5435 N N . CYS B 1 329 ? 16.703 -1.108 1.593 1 95.69 329 CYS B N 1
ATOM 5436 C CA . CYS B 1 329 ? 16.031 -0.365 0.531 1 95.69 329 CYS B CA 1
ATOM 5437 C C . CYS B 1 329 ? 16.719 0.974 0.288 1 95.69 329 CYS B C 1
ATOM 5439 O O . CYS B 1 329 ? 16.109 2.029 0.463 1 95.69 329 CYS B O 1
ATOM 5441 N N . PRO B 1 330 ? 17.953 0.947 -0.136 1 94.62 330 PRO B N 1
ATOM 5442 C CA . PRO B 1 330 ? 18.5 2.225 -0.603 1 94.62 330 PRO B CA 1
ATOM 5443 C C . PRO B 1 330 ? 17.688 2.832 -1.743 1 94.62 330 PRO B C 1
ATOM 5445 O O . PRO B 1 330 ? 16.812 2.162 -2.312 1 94.62 330 PRO B O 1
ATOM 5448 N N . ALA B 1 331 ? 17.938 4.047 -2.1 1 92.12 331 ALA B N 1
ATOM 5449 C CA . ALA B 1 331 ? 17.078 4.824 -3.002 1 92.12 331 ALA B CA 1
ATOM 5450 C C . ALA B 1 331 ? 16.922 4.117 -4.344 1 92.12 331 ALA B C 1
ATOM 5452 O O . ALA B 1 331 ? 15.844 4.137 -4.938 1 92.12 331 ALA B O 1
ATOM 5453 N N . LEU B 1 332 ? 17.938 3.504 -4.832 1 92.19 332 LEU B N 1
ATOM 5454 C CA . LEU B 1 332 ? 17.891 2.871 -6.145 1 92.19 332 LEU B CA 1
ATOM 5455 C C . LEU B 1 332 ? 17.797 1.354 -6.012 1 92.19 332 LEU B C 1
ATOM 5457 O O . LEU B 1 332 ? 17.953 0.632 -7 1 92.19 332 LEU B O 1
ATOM 5461 N N . GLY B 1 333 ? 17.609 0.866 -4.832 1 91.62 333 GLY B N 1
ATOM 5462 C CA . GLY B 1 333 ? 17.594 -0.571 -4.609 1 91.62 333 GLY B CA 1
ATOM 5463 C C . GLY B 1 333 ? 18.922 -1.238 -4.887 1 91.62 333 GLY B C 1
ATOM 5464 O O . GLY B 1 333 ? 19.969 -0.624 -4.715 1 91.62 333 GLY B O 1
ATOM 5465 N N . PHE B 1 334 ? 18.828 -2.492 -5.113 1 90.94 334 PHE B N 1
ATOM 5466 C CA . PHE B 1 334 ? 19.969 -3.311 -5.5 1 90.94 334 PHE B CA 1
ATOM 5467 C C . PHE B 1 334 ? 19.797 -3.85 -6.914 1 90.94 334 PHE B C 1
ATOM 5469 O O . PHE B 1 334 ? 19.984 -5.043 -7.156 1 90.94 334 PHE B O 1
ATOM 5476 N N . LEU B 1 335 ? 19.438 -2.959 -7.793 1 92.38 335 LEU B N 1
ATOM 5477 C CA . LEU B 1 335 ? 18.969 -3.328 -9.125 1 92.38 335 LEU B CA 1
ATOM 5478 C C . LEU B 1 335 ? 20.094 -3.969 -9.938 1 92.38 335 LEU B C 1
ATOM 5480 O O . LEU B 1 335 ? 19.828 -4.664 -10.922 1 92.38 335 LEU B O 1
ATOM 5484 N N . GLU B 1 336 ? 21.297 -3.689 -9.602 1 88 336 GLU B N 1
ATOM 5485 C CA . GLU B 1 336 ? 22.438 -4.305 -10.289 1 88 336 GLU B CA 1
ATOM 5486 C C . GLU B 1 336 ? 22.422 -5.82 -10.117 1 88 336 GLU B C 1
ATOM 5488 O O . GLU B 1 336 ? 23.078 -6.539 -10.875 1 88 336 GLU B O 1
ATOM 5493 N N . HIS B 1 337 ? 21.641 -6.293 -9.211 1 85.12 337 HIS B N 1
ATOM 5494 C CA . HIS B 1 337 ? 21.594 -7.723 -8.93 1 85.12 337 HIS B CA 1
ATOM 5495 C C . HIS B 1 337 ? 20.344 -8.359 -9.508 1 85.12 337 HIS B C 1
ATOM 5497 O O . HIS B 1 337 ? 20.031 -9.516 -9.203 1 85.12 337 HIS B O 1
ATOM 5503 N N . SER B 1 338 ? 19.672 -7.648 -10.281 1 85.94 338 SER B N 1
ATOM 5504 C CA . SER B 1 338 ? 18.484 -8.195 -10.922 1 85.94 338 SER B CA 1
ATOM 5505 C C . SER B 1 338 ? 18.844 -9.281 -11.93 1 85.94 338 SER B C 1
ATOM 5507 O O . SER B 1 338 ? 19.938 -9.266 -12.5 1 85.94 338 SER B O 1
ATOM 5509 N N . GLN B 1 339 ? 17.938 -10.195 -12.148 1 81.12 339 GLN B N 1
ATOM 5510 C CA . GLN B 1 339 ? 18.094 -11.227 -13.172 1 81.12 339 GLN B CA 1
ATOM 5511 C C . GLN B 1 339 ? 17.562 -10.75 -14.523 1 81.12 339 GLN B C 1
ATOM 5513 O O . GLN B 1 339 ? 17.625 -11.477 -15.516 1 81.12 339 GLN B O 1
ATOM 5518 N N . VAL B 1 340 ? 16.984 -9.602 -14.562 1 83.19 340 VAL B N 1
ATOM 5519 C CA . VAL B 1 340 ? 16.438 -9.016 -15.789 1 83.19 340 VAL B CA 1
ATOM 5520 C C . VAL B 1 340 ? 17.406 -7.965 -16.328 1 83.19 340 VAL B C 1
ATOM 5522 O O . VAL B 1 340 ? 17.688 -6.965 -15.656 1 83.19 340 VAL B O 1
ATOM 5525 N N . THR B 1 341 ? 17.844 -8.094 -17.469 1 83.62 341 THR B N 1
ATOM 5526 C CA . THR B 1 341 ? 18.953 -7.328 -18.047 1 83.62 341 THR B CA 1
ATOM 5527 C C . THR B 1 341 ? 18.594 -5.852 -18.141 1 83.62 341 THR B C 1
ATOM 5529 O O . THR B 1 341 ? 19.422 -4.98 -17.891 1 83.62 341 THR B O 1
ATOM 5532 N N . THR B 1 342 ? 17.375 -5.574 -18.5 1 83.81 342 THR B N 1
ATOM 5533 C CA . THR B 1 342 ? 17 -4.184 -18.719 1 83.81 342 THR B CA 1
ATOM 5534 C C . THR B 1 342 ? 16.938 -3.422 -17.406 1 83.81 342 THR B C 1
ATOM 5536 O O . THR B 1 342 ? 17.047 -2.193 -17.375 1 83.81 342 THR B O 1
ATOM 5539 N N . ILE B 1 343 ? 16.812 -4.152 -16.328 1 88.88 343 ILE B N 1
ATOM 5540 C CA . ILE B 1 343 ? 16.703 -3.51 -15.031 1 88.88 343 ILE B CA 1
ATOM 5541 C C . ILE B 1 343 ? 18.078 -3.025 -14.57 1 88.88 343 ILE B C 1
ATOM 5543 O O . ILE B 1 343 ? 18.172 -2.033 -13.844 1 88.88 343 ILE B O 1
ATOM 5547 N N . HIS B 1 344 ? 19.109 -3.582 -15.031 1 85.62 344 HIS B N 1
ATOM 5548 C CA . HIS B 1 344 ? 20.469 -3.172 -14.711 1 85.62 344 HIS B CA 1
ATOM 5549 C C . HIS B 1 344 ? 20.75 -1.749 -15.18 1 85.62 344 HIS B C 1
ATOM 5551 O O . HIS B 1 344 ? 21.484 -1.003 -14.531 1 85.62 344 HIS B O 1
ATOM 5557 N N . LYS B 1 345 ? 20.172 -1.451 -16.234 1 84.69 345 LYS B N 1
ATOM 5558 C CA . LYS B 1 345 ? 20.391 -0.146 -16.859 1 84.69 345 LYS B CA 1
ATOM 5559 C C . LYS B 1 345 ? 19.656 0.954 -16.094 1 84.69 345 LYS B C 1
ATOM 5561 O O . LYS B 1 345 ? 19.906 2.141 -16.312 1 84.69 345 LYS B O 1
ATOM 5566 N N . LYS B 1 346 ? 18.938 0.523 -15.141 1 92 346 LYS B N 1
ATOM 5567 C CA . LYS B 1 346 ? 18.078 1.473 -14.43 1 92 346 LYS B CA 1
ATOM 5568 C C . LYS B 1 346 ? 18.719 1.915 -13.117 1 92 346 LYS B C 1
ATOM 5570 O O . LYS B 1 346 ? 18.125 2.666 -12.352 1 92 346 LYS B O 1
ATOM 5575 N N . VAL B 1 347 ? 19.906 1.492 -12.828 1 92.44 347 VAL B N 1
ATOM 5576 C CA . VAL B 1 347 ? 20.625 1.94 -11.648 1 92.44 347 VAL B CA 1
ATOM 5577 C C . VAL B 1 347 ? 21.125 3.371 -11.852 1 92.44 347 VAL B C 1
ATOM 5579 O O . VAL B 1 347 ? 22.328 3.619 -11.883 1 92.44 347 VAL B O 1
ATOM 5582 N N . ASN B 1 348 ? 20.172 4.223 -11.922 1 91.56 348 ASN B N 1
ATOM 5583 C CA . ASN B 1 348 ? 20.406 5.605 -12.328 1 91.56 348 ASN B CA 1
ATOM 5584 C C . ASN B 1 348 ? 19.328 6.535 -11.773 1 91.56 348 ASN B C 1
ATOM 5586 O O . ASN B 1 348 ? 18.156 6.438 -12.156 1 91.56 348 ASN B O 1
ATOM 5590 N N . LYS B 1 349 ? 19.781 7.43 -10.93 1 90.44 349 LYS B N 1
ATOM 5591 C CA . LYS B 1 349 ? 18.828 8.336 -10.297 1 90.44 349 LYS B CA 1
ATOM 5592 C C . LYS B 1 349 ? 18.125 9.203 -11.336 1 90.44 349 LYS B C 1
ATOM 5594 O O . LYS B 1 349 ? 16.922 9.453 -11.234 1 90.44 349 LYS B O 1
ATOM 5599 N N . ALA B 1 350 ? 18.859 9.719 -12.289 1 93.25 350 ALA B N 1
ATOM 5600 C CA . ALA B 1 350 ? 18.297 10.57 -13.328 1 93.25 350 ALA B CA 1
ATOM 5601 C C . ALA B 1 350 ? 17.219 9.836 -14.125 1 93.25 350 ALA B C 1
ATOM 5603 O O . ALA B 1 350 ? 16.234 10.438 -14.539 1 93.25 350 ALA B O 1
ATOM 5604 N N . TYR B 1 351 ? 17.422 8.547 -14.367 1 94 351 TYR B N 1
ATOM 5605 C CA . TYR B 1 351 ? 16.422 7.719 -15.047 1 94 351 TYR B CA 1
ATOM 5606 C C . TYR B 1 351 ? 15.086 7.773 -14.32 1 94 351 TYR B C 1
ATOM 5608 O O . TYR B 1 351 ? 14.047 8.023 -14.938 1 94 351 TYR B O 1
ATOM 5616 N N . TRP B 1 352 ? 15.117 7.645 -13.062 1 94.62 352 TRP B N 1
ATOM 5617 C CA . TRP B 1 352 ? 13.898 7.539 -12.266 1 94.62 352 TRP B CA 1
ATOM 5618 C C . TRP B 1 352 ? 13.273 8.914 -12.031 1 94.62 352 TRP B C 1
ATOM 5620 O O . TRP B 1 352 ? 12.055 9.062 -12.094 1 94.62 352 TRP B O 1
ATOM 5630 N N . MET B 1 353 ? 14.062 9.914 -11.766 1 93.12 353 MET B N 1
ATOM 5631 C CA . MET B 1 353 ? 13.578 11.266 -11.516 1 93.12 353 MET B CA 1
ATOM 5632 C C . MET B 1 353 ? 12.945 11.859 -12.773 1 93.12 353 MET B C 1
ATOM 5634 O O . MET B 1 353 ? 12.062 12.711 -12.688 1 93.12 353 MET B O 1
ATOM 5638 N N . GLY B 1 354 ? 13.406 11.383 -13.883 1 90.56 354 GLY B N 1
ATOM 5639 C CA . GLY B 1 354 ? 12.914 11.914 -15.141 1 90.56 354 GLY B CA 1
ATOM 5640 C C . GLY B 1 354 ? 11.758 11.109 -15.711 1 90.56 354 GLY B C 1
ATOM 5641 O O . GLY B 1 354 ? 11.164 11.5 -16.719 1 90.56 354 GLY B O 1
ATOM 5642 N N . GLN B 1 355 ? 11.32 10.141 -15.023 1 89.12 355 GLN B N 1
ATOM 5643 C CA . GLN B 1 355 ? 10.312 9.219 -15.539 1 89.12 355 GLN B CA 1
ATOM 5644 C C . GLN B 1 355 ? 8.922 9.836 -15.477 1 89.12 355 GLN B C 1
ATOM 5646 O O . GLN B 1 355 ? 8.57 10.508 -14.5 1 89.12 355 GLN B O 1
ATOM 5651 N N . LYS B 1 356 ? 8.102 9.656 -16.562 1 90.5 356 LYS B N 1
ATOM 5652 C CA . LYS B 1 356 ? 6.664 9.883 -16.594 1 90.5 356 LYS B CA 1
ATOM 5653 C C . LYS B 1 356 ? 5.895 8.57 -16.625 1 90.5 356 LYS B C 1
ATOM 5655 O O . LYS B 1 356 ? 5.594 8.039 -17.688 1 90.5 356 LYS B O 1
ATOM 5660 N N . PRO B 1 357 ? 5.57 8.133 -15.508 1 91.12 357 PRO B N 1
ATOM 5661 C CA . PRO B 1 357 ? 5.055 6.762 -15.422 1 91.12 357 PRO B CA 1
ATOM 5662 C C . PRO B 1 357 ? 3.693 6.605 -16.094 1 91.12 357 PRO B C 1
ATOM 5664 O O . PRO B 1 357 ? 2.852 7.504 -16.016 1 91.12 357 PRO B O 1
ATOM 5667 N N . GLY B 1 358 ? 3.502 5.496 -16.719 1 91.75 358 GLY B N 1
ATOM 5668 C CA . GLY B 1 358 ? 2.199 5.152 -17.266 1 91.75 358 GLY B CA 1
ATOM 5669 C C . GLY B 1 358 ? 1.212 4.688 -16.219 1 91.75 358 GLY B C 1
ATOM 5670 O O . GLY B 1 358 ? 1.611 4.184 -15.164 1 91.75 358 GLY B O 1
ATOM 5671 N N . SER B 1 359 ? -0.101 4.859 -16.547 1 91.88 359 SER B N 1
ATOM 5672 C CA . SER B 1 359 ? -1.136 4.434 -15.609 1 91.88 359 SER B CA 1
ATOM 5673 C C . SER B 1 359 ? -1.614 3.02 -15.922 1 91.88 359 SER B C 1
ATOM 5675 O O . SER B 1 359 ? -2.223 2.365 -15.07 1 91.88 359 SER B O 1
ATOM 5677 N N . GLY B 1 360 ? -1.429 2.588 -17.172 1 92.62 360 GLY B N 1
ATOM 5678 C CA . GLY B 1 360 ? -1.945 1.297 -17.594 1 92.62 360 GLY B CA 1
ATOM 5679 C C . GLY B 1 360 ? -3.438 1.312 -17.859 1 92.62 360 GLY B C 1
ATOM 5680 O O . GLY B 1 360 ? -4.07 0.256 -17.953 1 92.62 360 GLY B O 1
ATOM 5681 N N . ARG B 1 361 ? -4.039 2.49 -17.953 1 93.06 361 ARG B N 1
ATOM 5682 C CA . ARG B 1 361 ? -5.48 2.641 -18.109 1 93.06 361 ARG B CA 1
ATOM 5683 C C . ARG B 1 361 ? -5.816 3.473 -19.344 1 93.06 361 ARG B C 1
ATOM 5685 O O . ARG B 1 361 ? -6.215 4.633 -19.234 1 93.06 361 ARG B O 1
ATOM 5692 N N . PRO B 1 362 ? -5.785 2.818 -20.484 1 86.06 362 PRO B N 1
ATOM 5693 C CA . PRO B 1 362 ? -5.977 3.574 -21.719 1 86.06 362 PRO B CA 1
ATOM 5694 C C . PRO B 1 362 ? -7.367 4.191 -21.828 1 86.06 362 PRO B C 1
ATOM 5696 O O . PRO B 1 362 ? -7.559 5.172 -22.547 1 86.06 362 PRO B O 1
ATOM 5699 N N . PHE B 1 363 ? -8.352 3.727 -21.078 1 82.88 363 PHE B N 1
ATOM 5700 C CA . PHE B 1 363 ? -9.711 4.227 -21.234 1 82.88 363 PHE B CA 1
ATOM 5701 C C . PHE B 1 363 ? -10.109 5.07 -20.031 1 82.88 363 PHE B C 1
ATOM 5703 O O . PHE B 1 363 ? -11.289 5.379 -19.844 1 82.88 363 PHE B O 1
ATOM 5710 N N . SER B 1 364 ? -9.195 5.289 -19.188 1 84.25 364 SER B N 1
ATOM 5711 C CA . SER B 1 364 ? -9.43 6.164 -18.031 1 84.25 364 SER B CA 1
ATOM 5712 C C . SER B 1 364 ? -8.82 7.543 -18.266 1 84.25 364 SER B C 1
ATOM 5714 O O . SER B 1 364 ? -7.797 7.672 -18.938 1 84.25 364 SER B O 1
ATOM 5716 N N . PRO B 1 365 ? -9.422 8.508 -17.672 1 83.06 365 PRO B N 1
ATOM 5717 C CA . PRO B 1 365 ? -8.891 9.867 -17.828 1 83.06 365 PRO B CA 1
ATOM 5718 C C . PRO B 1 365 ? -7.703 10.148 -16.922 1 83.06 365 PRO B C 1
ATOM 5720 O O . PRO B 1 365 ? -7.484 9.422 -15.945 1 83.06 365 PRO B O 1
ATOM 5723 N N . ALA B 1 366 ? -6.934 11.117 -17.312 1 84.62 366 ALA B N 1
ATOM 5724 C CA . ALA B 1 366 ? -5.902 11.617 -16.406 1 84.62 366 ALA B CA 1
ATOM 5725 C C . ALA B 1 366 ? -6.516 12.438 -15.266 1 84.62 366 ALA B C 1
ATOM 5727 O O . ALA B 1 366 ? -6.012 12.422 -14.141 1 84.62 366 ALA B O 1
ATOM 5728 N N . SER B 1 367 ? -7.598 13.156 -15.562 1 80.44 367 SER B N 1
ATOM 5729 C CA . SER B 1 367 ? -8.281 13.992 -14.578 1 80.44 367 SER B CA 1
ATOM 5730 C C . SER B 1 367 ? -9.75 13.602 -14.453 1 80.44 367 SER B C 1
ATOM 5732 O O . SER B 1 367 ? -10.352 13.117 -15.414 1 80.44 367 SER B O 1
ATOM 5734 N N . SER B 1 368 ? -10.297 13.891 -13.25 1 83.44 368 SER B N 1
ATOM 5735 C CA . SER B 1 368 ? -11.719 13.648 -12.984 1 83.44 368 SER B CA 1
ATOM 5736 C C . SER B 1 368 ? -12.445 14.953 -12.664 1 83.44 368 SER B C 1
ATOM 5738 O O . SER B 1 368 ? -11.82 15.938 -12.258 1 83.44 368 SER B O 1
ATOM 5740 N N . PHE B 1 369 ? -13.727 14.883 -12.844 1 77.88 369 PHE B N 1
ATOM 5741 C CA . PHE B 1 369 ? -14.531 16.031 -12.461 1 77.88 369 PHE B CA 1
ATOM 5742 C C . PHE B 1 369 ? -14.844 16 -10.969 1 77.88 369 PHE B C 1
ATOM 5744 O O . PHE B 1 369 ? -15.188 14.961 -10.422 1 77.88 369 PHE B O 1
ATOM 5751 N N . THR B 1 370 ? -14.695 17.141 -10.383 1 82.88 370 THR B N 1
ATOM 5752 C CA . THR B 1 370 ? -15.062 17.25 -8.977 1 82.88 370 THR B CA 1
ATOM 5753 C C . THR B 1 370 ? -16.578 17.141 -8.805 1 82.88 370 THR B C 1
ATOM 5755 O O . THR B 1 370 ? -17.344 17.438 -9.727 1 82.88 370 THR B O 1
ATOM 5758 N N . GLN B 1 371 ? -16.984 16.797 -7.559 1 81.88 371 GLN B N 1
ATOM 5759 C CA . GLN B 1 371 ? -18.391 16.469 -7.344 1 81.88 371 GLN B CA 1
ATOM 5760 C C . GLN B 1 371 ? -19.141 17.641 -6.703 1 81.88 371 GLN B C 1
ATOM 5762 O O . GLN B 1 371 ? -20.375 17.625 -6.637 1 81.88 371 GLN B O 1
ATOM 5767 N N . GLY B 1 372 ? -18.453 18.609 -6.199 1 78 372 GLY B N 1
ATOM 5768 C CA . GLY B 1 372 ? -19.078 19.781 -5.605 1 78 372 GLY B CA 1
ATOM 5769 C C . GLY B 1 372 ? -19.625 19.531 -4.207 1 78 372 GLY B C 1
ATOM 5770 O O . GLY B 1 372 ? -20.688 20.016 -3.85 1 78 372 GLY B O 1
ATOM 5771 N N . GLY B 1 373 ? -18.922 18.797 -3.408 1 76.06 373 GLY B N 1
ATOM 5772 C CA . GLY B 1 373 ? -19.375 18.484 -2.059 1 76.06 373 GLY B CA 1
ATOM 5773 C C . GLY B 1 373 ? -18.875 19.484 -1.025 1 76.06 373 GLY B C 1
ATOM 5774 O O . GLY B 1 373 ? -18.266 20.5 -1.373 1 76.06 373 GLY B O 1
ATOM 5775 N N . ALA B 1 374 ? -19.438 19.234 0.277 1 76.44 374 ALA B N 1
ATOM 5776 C CA . ALA B 1 374 ? -19.031 20.062 1.41 1 76.44 374 ALA B CA 1
ATOM 5777 C C . ALA B 1 374 ? -18.922 19.234 2.686 1 76.44 374 ALA B C 1
ATOM 5779 O O . ALA B 1 374 ? -19.5 18.141 2.773 1 76.44 374 ALA B O 1
ATOM 5780 N N . TYR B 1 375 ? -18.078 19.641 3.57 1 70.62 375 TYR B N 1
ATOM 5781 C CA . TYR B 1 375 ? -18.047 19.031 4.895 1 70.62 375 TYR B CA 1
ATOM 5782 C C . TYR B 1 375 ? -19.25 19.438 5.715 1 70.62 375 TYR B C 1
ATOM 5784 O O . TYR B 1 375 ? -19.672 20.594 5.672 1 70.62 375 TYR B O 1
ATOM 5792 N N . THR B 1 376 ? -19.781 18.453 6.402 1 66.88 376 THR B N 1
ATOM 5793 C CA . THR B 1 376 ? -20.938 18.75 7.254 1 66.88 376 THR B CA 1
ATOM 5794 C C . THR B 1 376 ? -20.531 18.719 8.727 1 66.88 376 THR B C 1
ATOM 5796 O O . THR B 1 376 ? -19.594 18.031 9.109 1 66.88 376 THR B O 1
#

Nearest PDB structures (foldseek):
  4m3p-assembly1_C  TM=9.475E-01  e=8.848E-40  Homo sapiens
  1lt8-assembly1_A-2  TM=9.734E-01  e=2.563E-38  Homo sapiens
  1umy-assembly1_B  TM=9.530E-01  e=1.302E-39  Rattus norvegicus
  1lt8-assembly1_B-2  TM=9.714E-01  e=7.848E-37  Homo sapiens
  1lt7-assembly1_A  TM=9.696E-01  e=3.136E-32  Homo sapiens

pLDDT: mean 92.91, std 10.39, range [23.8, 98.94]

Solvent-accessible surface area (backbone atoms only — not comparable to full-atom values): 37934 Å² total; per-residue (Å²): 130,79,73,74,76,74,80,72,77,53,72,70,64,43,53,73,69,26,60,42,32,31,33,46,30,55,57,61,54,33,31,45,50,42,52,21,30,46,40,64,51,55,42,57,28,41,75,78,38,40,66,64,50,48,50,52,52,46,26,26,49,34,22,29,26,41,32,41,60,29,61,29,60,62,62,37,61,54,51,55,48,51,46,32,73,70,69,40,88,67,89,71,51,45,64,58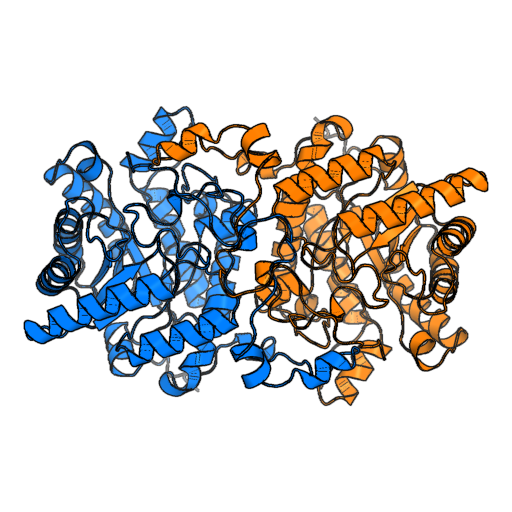,43,47,50,39,12,46,51,49,34,50,55,53,33,66,74,51,85,70,48,40,35,31,33,62,45,46,70,50,48,43,36,77,74,63,63,32,63,69,58,32,47,52,54,50,46,56,56,47,49,55,37,58,75,66,60,46,63,28,39,31,41,39,61,26,45,38,64,69,59,44,51,53,48,52,60,56,50,57,74,68,75,46,58,35,34,37,27,27,34,52,40,69,66,16,30,81,82,61,47,42,40,39,55,45,38,44,55,51,50,70,70,65,41,55,26,36,43,35,27,32,51,35,15,59,67,48,44,51,56,33,46,51,46,24,51,53,39,22,57,74,71,69,53,87,61,48,28,32,44,17,27,26,19,37,38,44,70,78,28,48,87,38,89,57,17,51,71,23,34,80,35,45,87,77,40,54,39,26,10,29,54,36,34,51,55,30,26,52,43,41,53,51,41,42,74,74,59,38,33,33,45,37,29,19,53,59,16,44,37,43,31,41,24,24,33,28,57,65,41,18,75,63,54,72,48,76,34,70,25,46,84,38,41,36,97,69,43,43,23,79,54,32,52,37,59,59,42,42,75,53,68,38,69,68,60,57,66,66,56,62,55,35,33,34,38,82,86,32,43,32,67,65,68,68,70,80,55,52,79,107,129,79,77,72,77,75,79,74,79,53,70,70,62,43,54,75,67,27,59,42,33,31,32,48,30,55,58,59,52,32,29,44,52,42,52,19,31,45,39,64,51,55,44,58,30,42,75,78,38,41,66,64,48,48,50,52,53,47,27,25,47,34,21,29,26,40,32,40,62,30,60,30,59,63,61,39,62,55,50,56,48,50,44,33,72,72,69,40,89,67,90,72,50,45,65,56,43,47,50,39,11,46,52,49,37,49,56,54,33,66,74,51,84,70,48,40,36,32,34,63,46,47,71,51,48,44,37,77,75,63,66,32,64,68,58,32,48,52,52,46,44,56,56,47,49,53,38,59,75,67,62,45,64,28,38,31,42,39,62,29,47,40,64,69,60,44,51,54,47,52,60,57,50,57,76,68,75,46,60,34,33,38,27,26,34,52,40,69,66,16,32,80,82,61,46,42,40,39,57,44,42,46,54,50,51,70,71,64,42,56,27,36,41,35,28,33,52,35,15,59,67,48,45,51,56,36,48,50,47,24,51,52,38,24,56,75,71,70,52,87,62,47,30,34,44,17,29,26,20,36,38,43,70,80,28,46,89,38,90,57,18,51,72,25,34,80,35,46,86,77,38,52,39,26,12,30,53,35,35,51,56,32,26,52,43,41,53,52,42,44,73,73,59,37,34,34,48,37,28,19,52,60,15,45,36,43,33,40,23,24,32,28,57,65,42,18,75,64,54,72,48,75,34,71,25,45,84,37,41,37,96,67,42,43,23,78,52,32,52,37,60,59,41,41,75,54,67,37,68,67,62,56,66,66,56,65,55,36,33,35,38,81,86,33,42,32,67,66,68,69,70,80,54,52,81,106

Secondary structure (DSSP, 8-state):
----------HHHHHHHS-EE----SHHHHHHHT-S-TTT---THHHH-HHHHHHHHHHHHHHT-SEEE-S-TT-SHHHHHHHHHTT------HHHHHHHHHHHHHHHHHHSSS-EEEEEE---HHHHTT--HHHHHHHHHHHHHHHHHTT-SEEEEEEES-HHHHHHHHHHHGGG-S-EEEEE--BTTBSTT---HHHHHHHHHHTT-SEEEEESSS-HHHHHHHHHHHHHHHHHHT---EEEEE--SB--GGGTT-TTGGGGSTTTTT--GGGBPPHHHHHHHHHHHHHHTEEEE---TT--HHHHHHHHHHTHHHHT---GGGGT--TTTTGGG-SBHHHHTT--HHHHHT-----S-TTS-SS-------B-/------PPP-HHHHHHHSPEEP---SHHHHHHHT-S-TTT---THHHH-HHHHHHHHHHHHHHT-SEEE-S-TT--HHHHHHHHHTT------HHHHHHHHHHHHHHHHHHSSS-EEEEEE---HHHHTT--HHHHHHHHHHHHHHHHHTT-SEEEEEEES-HHHHHHHHHHHGGG-S-EEEEE--BTTBSTT---HHHHHHHHHHTT-SEEEEESSS-HHHHHHHHHHHHHHHHHHT---EEEEE--SB--GGGTT-TTGGGGSTTTTT--GGGBPPHHHHHHHHHHHHHTTEEEE---TT--HHHHHHHHHHTHHHHT---GGGGT--TTTTGGG-SBHHHHTT--HHHHHT-----S-TTS-SS-------B-

Organism: Ciona savignyi (NCBI:txid51511)

Sequence (752 aa):
MDKNAQSKKGLLERLKEGPVVGDGSMCTTLEKRGYCRAGPWTPEAVLLYPDAVKQLLREYMRAGADVLQTPCFYCNDGKLKNVSQSGESISYSTEAINEAACRIAHEIANEGDDMLVCGGLSPVLSYGRERNMEKARAEFDSQLNVFIKHKVDFVLAEFFGHVEELEICVDVMKRSKMPIACTMRIGPLGDSNGVSVEECAVRMARTGADLIGINCMYDFNTCLKTLKRMQNALDKEGLKTYLMCQPLGWRCPEVENSLIGYADLPETPLALEPRQATRFEAHAFARAAYDLGVRYIGGCCGMEPHHIRAIAQELSSERKKNPAVDDMCPALGFLEHSQVTTIHKKVNKAYWMGQKPGSGRPFSPASSFTQGGAYTMDKNAQSKKGLLERLKEGPVVGDGSMCTTLEKRGYCRAGPWTPEAVLLYPDAVKQLLREYMRAGADVLQTPCFYCNDGKLKNVSQSGESISYSTEAINEAACRIAHEIANEGDDMLVCGGLSPVLSYGRERNMEKARAEFDSQLNVFIKHKVDFVLAEFFGHVEELEICVDVMKRSKMPIACTMRIGPLGDSNGVSVEECAVRMARTGADLIGINCMYDFNTCLKTLKRMQNALDKEGLKTYLMCQPLGWRCPEVENSLIGYADLPETPLALEPRQATRFEAHAFARAAYDLGVRYIGGCCGMEPHHIRAIAQELSSERKKNPAVDDMCPALGFLEHSQVTTIHKKVNKAYWMGQKPGSGRPFSPASSFTQGGAYT

InterPro domains:
  IPR003726 Homocysteine-binding domain [PF02574] (20-314)
  IPR003726 Homocysteine-binding domain [PS50970] (8-315)
  IPR017226 Betaine-homocysteine S-methyltransferase-like [PIRSF037505] (6-368)
  IPR036589 Homocysteine-binding domain superfamily [G3DSA:3.20.20.330] (2-374)
  IPR036589 Homocysteine-binding domain superfamily [SSF82282] (10-365)
  IPR051524 Betaine-homocysteine S-methyltransferase [PTHR46120] (3-368)